Protein 3ZTV (pdb70)

Radius of gyration: 25.15 Å; Cα contacts (8 Å, |Δi|>4): 1427; chains: 1; bounding box: 58×77×57 Å

Structure (mmCIF, N/CA/C/O backbone):
data_3ZTV
#
_entry.id   3ZTV
#
_cell.length_a   54.640
_cell.length_b   126.607
_cell.length_c   200.486
_cell.angle_alpha   90.00
_cell.angle_beta   90.00
_cell.angle_gamma   90.00
#
_symmetry.space_group_name_H-M   'C 2 2 21'
#
loop_
_entity.id
_entity.type
_entity.pdbx_description
1 polymer 'NAD NUCLEOTIDASE'
2 non-polymer 'ZINC ION'
3 non-polymer ADENOSINE
4 non-polymer GLYCEROL
5 water water
#
loop_
_atom_site.group_PDB
_atom_site.id
_atom_site.type_symbol
_atom_site.label_atom_id
_atom_site.label_alt_id
_atom_site.label_comp_id
_atom_site.label_asym_id
_atom_site.label_entity_id
_atom_site.label_seq_id
_atom_site.pdbx_PDB_ins_code
_atom_site.Cartn_x
_atom_site.Cartn_y
_atom_site.Cartn_z
_atom_site.occupancy
_atom_site.B_iso_or_equiv
_atom_site.auth_seq_id
_atom_site.auth_comp_id
_atom_site.auth_asym_id
_atom_site.auth_atom_id
_atom_site.pdbx_PDB_model_num
ATOM 1 N N . HIS A 1 8 ? 11.379 -28.776 46.173 1.00 21.82 32 HIS A N 1
ATOM 2 C CA . HIS A 1 8 ? 11.083 -28.169 47.469 1.00 19.84 32 HIS A CA 1
ATOM 3 C C . HIS A 1 8 ? 9.745 -28.631 48.031 1.00 20.64 32 HIS A C 1
ATOM 4 O O . HIS A 1 8 ? 8.813 -28.926 47.281 1.00 21.34 32 HIS A O 1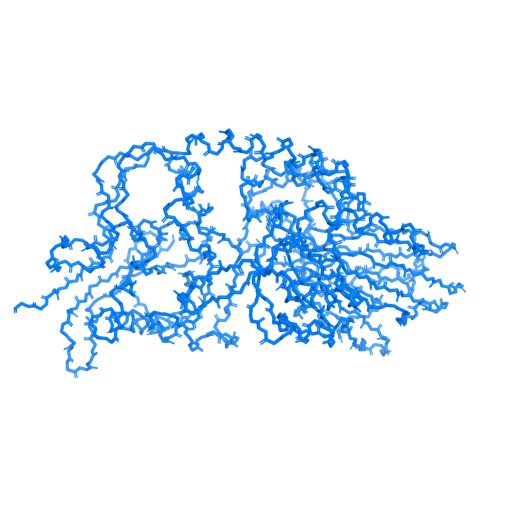
ATOM 11 N N . LYS A 1 9 ? 9.663 -28.671 49.358 1.00 18.81 33 LYS A N 1
ATOM 12 C CA . LYS A 1 9 ? 8.427 -28.972 50.068 1.00 18.50 33 LYS A CA 1
ATOM 13 C C . LYS A 1 9 ? 8.050 -27.774 50.935 1.00 16.74 33 LYS A C 1
ATOM 14 O O . LYS A 1 9 ? 8.910 -26.973 51.300 1.00 16.82 33 LYS A O 1
ATOM 20 N N . ALA A 1 10 ? 6.766 -27.649 51.251 1.00 14.56 34 ALA A N 1
ATOM 21 C CA . ALA A 1 10 ? 6.305 -26.633 52.193 1.00 14.87 34 ALA A CA 1
ATOM 22 C C . ALA A 1 10 ? 6.776 -26.993 53.601 1.00 13.07 34 ALA A C 1
ATOM 23 O O . ALA A 1 10 ? 6.814 -28.167 53.966 1.00 16.76 34 ALA A O 1
ATOM 25 N N . VAL A 1 11 ? 7.143 -25.988 54.391 1.00 12.78 35 VAL A N 1
ATOM 26 C CA . VAL A 1 11 ? 7.504 -26.227 55.792 1.00 11.31 35 VAL A CA 1
ATOM 27 C C . VAL A 1 11 ? 7.016 -25.108 56.692 1.00 12.59 35 VAL A C 1
ATOM 28 O O . VAL A 1 11 ? 6.789 -23.989 56.238 1.00 12.73 35 VAL A O 1
ATOM 32 N N . GLU A 1 12 ? 6.875 -25.407 57.979 1.00 10.92 36 GLU A N 1
ATOM 33 C CA . GLU A 1 12 ? 6.475 -24.378 58.935 1.00 11.98 36 GLU A CA 1
ATOM 34 C C . GLU A 1 12 ? 7.546 -24.143 60.000 1.00 10.26 36 GLU A C 1
ATOM 35 O O . GLU A 1 12 ? 8.314 -25.044 60.346 1.00 13.87 36 GLU A O 1
ATOM 41 N N . LEU A 1 13 ? 7.608 -22.903 60.472 1.00 8.62 37 LEU A N 1
ATOM 42 C CA . LEU A 1 13 ? 8.586 -22.458 61.459 1.00 8.86 37 LEU A CA 1
ATOM 43 C C . LEU A 1 13 ? 7.862 -21.737 62.584 1.00 8.17 37 LEU A C 1
ATOM 44 O O . LEU A 1 13 ? 6.897 -21.016 62.330 1.00 9.67 37 LEU A O 1
ATOM 49 N N . SER A 1 14 ? 8.353 -21.896 63.813 1.00 7.43 38 SER A N 1
ATOM 50 C CA . SER A 1 14 ? 7.790 -21.183 64.957 1.00 6.72 38 SER A CA 1
ATOM 51 C C . SER A 1 14 ? 8.847 -20.238 65.538 1.00 6.27 38 SER A C 1
ATOM 52 O O . SER A 1 14 ? 9.685 -20.647 66.339 1.00 7.25 38 SER A O 1
ATOM 55 N N . ILE A 1 15 ? 8.813 -18.980 65.113 1.00 5.19 39 ILE A N 1
ATOM 56 C CA . ILE A 1 15 ? 9.802 -17.999 65.554 1.00 6.12 39 ILE A CA 1
ATOM 57 C C . ILE A 1 15 ? 9.427 -17.444 66.933 1.00 6.04 39 ILE A C 1
ATOM 58 O O . ILE A 1 15 ? 8.307 -17.002 67.153 1.00 6.31 39 ILE A O 1
ATOM 63 N N . LEU A 1 16 ? 10.388 -17.487 67.846 1.00 5.08 40 LEU A N 1
ATOM 64 C CA . LEU A 1 16 ? 10.234 -16.982 69.215 1.00 6.31 40 LEU A CA 1
ATOM 65 C C . LEU A 1 16 ? 11.402 -16.044 69.454 1.00 6.59 40 LEU A C 1
ATOM 66 O O . LEU A 1 16 ? 12.560 -16.441 69.264 1.00 7.00 40 LEU A O 1
ATOM 71 N N . HIS A 1 17 ? 11.133 -14.795 69.827 1.00 5.12 41 HIS A N 1
ATOM 72 C CA . HIS A 1 17 ? 12.208 -13.814 69.821 1.00 4.79 41 HIS A CA 1
ATOM 73 C C . HIS A 1 17 ? 12.084 -12.740 70.901 1.00 4.21 41 HIS A C 1
ATOM 74 O O . HIS A 1 17 ? 10.984 -12.377 71.338 1.00 4.83 41 HIS A O 1
ATOM 81 N N . ILE A 1 18 ? 13.245 -12.266 71.351 1.00 4.45 42 ILE A N 1
ATOM 82 C CA . ILE A 1 18 ? 13.345 -11.063 72.185 1.00 4.35 42 ILE A CA 1
ATOM 83 C C . ILE A 1 18 ? 14.418 -10.130 71.613 1.00 3.46 42 ILE A C 1
ATOM 84 O O . ILE A 1 18 ? 15.196 -10.524 70.717 1.00 4.24 42 ILE A O 1
ATOM 89 N N . ASN A 1 19 ? 14.505 -8.911 72.145 1.00 4.64 43 ASN A N 1
ATOM 90 C CA . ASN A 1 19 ? 15.528 -7.964 71.703 1.00 4.33 43 ASN A CA 1
ATOM 91 C C . ASN A 1 19 ? 15.727 -6.910 72.775 1.00 4.04 43 ASN A C 1
ATOM 92 O O . ASN A 1 19 ? 14.816 -6.626 73.557 1.00 3.84 43 ASN A O 1
ATOM 97 N N . ASP A 1 20 ? 16.929 -6.339 72.827 1.00 3.52 44 ASP A N 1
ATOM 98 C CA . ASP A 1 20 ? 17.172 -5.136 73.624 1.00 4.73 44 ASP A CA 1
ATOM 99 C C . ASP A 1 20 ? 16.845 -5.335 75.106 1.00 4.00 44 ASP A C 1
ATOM 100 O O . ASP A 1 20 ? 16.231 -4.480 75.761 1.00 4.88 44 ASP A O 1
ATOM 105 N N . HIS A 1 21 ? 17.247 -6.471 75.649 1.00 4.77 45 HIS A N 1
ATOM 106 C CA . HIS A 1 21 ? 17.019 -6.661 77.081 1.00 4.24 45 HIS A CA 1
ATOM 107 C C . HIS A 1 21 ? 17.891 -5.760 77.971 1.00 4.77 45 HIS A C 1
ATOM 108 O O . HIS A 1 21 ? 17.503 -5.471 79.104 1.00 5.13 45 HIS A O 1
ATOM 115 N N . HIS A 1 22 ? 19.016 -5.287 77.443 1.00 4.38 46 HIS A N 1
ATOM 116 C CA . HIS A 1 22 ? 19.811 -4.244 78.117 1.00 4.61 46 HIS A CA 1
ATOM 117 C C . HIS A 1 22 ? 20.096 -4.564 79.593 1.00 5.38 46 HIS A C 1
ATOM 118 O O . HIS A 1 22 ? 19.957 -3.706 80.469 1.00 5.63 46 HIS A O 1
ATOM 125 N N . SER A 1 23 ? 20.447 -5.815 79.855 1.00 4.90 47 SER A N 1
ATOM 126 C CA . SER A 1 23 ? 20.836 -6.240 81.196 1.00 5.36 47 SER A CA 1
ATOM 127 C C . SER A 1 23 ? 19.720 -6.159 82.236 1.00 5.61 47 SER A C 1
ATOM 128 O O . SER A 1 23 ? 20.000 -6.148 83.446 1.00 5.81 47 SER A O 1
ATOM 131 N N . TYR A 1 24 ? 18.462 -6.128 81.780 1.00 5.23 48 TYR A N 1
ATOM 132 C CA . TYR A 1 24 ? 17.317 -6.154 82.696 1.00 4.63 48 TYR A CA 1
ATOM 133 C C . TYR A 1 24 ? 17.029 -7.592 83.112 1.00 5.96 48 TYR A C 1
ATOM 134 O O . TYR A 1 24 ? 16.134 -8.256 82.562 1.00 7.00 48 TYR A O 1
ATOM 143 N N . LEU A 1 25 ? 17.783 -8.081 84.087 1.00 6.27 49 LEU A N 1
ATOM 144 C CA . LEU A 1 25 ? 17.579 -9.447 84.553 1.00 6.29 49 LEU A CA 1
ATOM 145 C C . LEU A 1 25 ? 16.348 -9.576 85.445 1.00 6.77 49 LEU A C 1
ATOM 146 O O . LEU A 1 25 ? 15.706 -10.627 85.481 1.00 7.75 49 LEU A O 1
ATOM 151 N N . GLU A 1 26 ? 16.019 -8.507 86.163 1.00 6.33 50 GLU A N 1
ATOM 152 C CA . GLU A 1 26 ? 14.866 -8.505 87.057 1.00 6.97 50 GLU A CA 1
ATOM 153 C C . GLU A 1 26 ? 13.698 -7.823 86.363 1.00 6.73 50 GLU A C 1
ATOM 154 O O . GLU A 1 26 ? 13.894 -7.108 85.388 1.00 7.40 50 GLU A O 1
ATOM 160 N N . PRO A 1 27 ? 12.477 -8.033 86.878 1.00 7.23 51 PRO A N 1
ATOM 161 C CA . PRO A 1 27 ? 11.305 -7.305 86.381 1.00 6.69 51 PRO A CA 1
ATOM 162 C C . PRO A 1 27 ? 11.462 -5.801 86.605 1.00 7.23 51 PRO A C 1
ATOM 163 O O . PRO A 1 27 ? 12.330 -5.380 87.387 1.00 9.83 51 PRO A O 1
ATOM 167 N N . HIS A 1 28 ? 10.650 -4.998 85.927 1.00 8.17 52 HIS A N 1
ATOM 168 C CA . HIS A 1 28 ? 10.596 -3.568 86.204 1.00 8.31 52 HIS A CA 1
ATOM 169 C C . HIS A 1 28 ? 9.144 -3.085 86.180 1.00 9.00 52 HIS A C 1
ATOM 170 O O . HIS A 1 28 ? 8.253 -3.771 85.677 1.00 9.15 52 HIS A O 1
ATOM 177 N N . GLU A 1 29 ? 8.907 -1.901 86.725 1.00 9.52 53 GLU A N 1
ATOM 178 C CA . GLU A 1 29 ? 7.551 -1.391 86.835 1.00 11.37 53 GLU A CA 1
ATOM 179 C C . GLU A 1 29 ? 7.091 -0.692 85.556 1.00 11.94 53 GLU A C 1
ATOM 180 O O . GLU A 1 29 ? 7.887 -0.046 84.863 1.00 12.82 53 GLU A O 1
ATOM 186 N N . THR A 1 30 ? 5.808 -0.840 85.235 1.00 10.39 54 THR A N 1
ATOM 187 C CA . THR A 1 30 ? 5.192 -0.064 84.171 1.00 11.96 54 THR A CA 1
ATOM 188 C C . THR A 1 30 ? 3.749 0.259 84.573 1.00 11.40 54 THR A C 1
ATOM 189 O O . THR A 1 30 ? 3.258 -0.242 85.586 1.00 13.64 54 THR A O 1
ATOM 193 N N . ARG A 1 31 ? 3.076 1.092 83.790 1.00 11.24 55 ARG A N 1
ATOM 194 C CA . ARG A 1 31 ? 1.690 1.432 84.083 1.00 13.17 55 ARG A CA 1
ATOM 195 C C . ARG A 1 31 ? 0.768 1.043 82.938 1.00 12.91 55 ARG A C 1
ATOM 196 O O . ARG A 1 31 ? 1.086 1.273 81.766 1.00 14.53 55 ARG A O 1
ATOM 204 N N . ILE A 1 32 ? -0.361 0.434 83.289 1.00 11.33 56 ILE A N 1
ATOM 205 C CA . ILE A 1 32 ? -1.363 0.025 82.316 1.00 12.19 56 ILE A CA 1
ATOM 206 C C . ILE A 1 32 ? -2.728 0.561 82.725 1.00 12.62 56 ILE A C 1
ATOM 207 O O . ILE A 1 32 ? -2.933 0.972 83.871 1.00 14.90 56 ILE A O 1
ATOM 212 N N . ASN A 1 33 ? -3.659 0.572 81.779 1.00 12.13 57 ASN A N 1
ATOM 213 C CA . ASN A 1 33 ? -5.046 0.860 82.099 1.00 14.07 57 ASN A CA 1
ATOM 214 C C . ASN A 1 33 ? -5.826 -0.441 82.199 1.00 14.47 57 ASN A C 1
ATOM 215 O O . ASN A 1 33 ? -6.124 -1.080 81.184 1.00 16.35 57 ASN A O 1
ATOM 220 N N . LEU A 1 34 ? -6.149 -0.822 83.430 1.00 14.35 58 LEU A N 1
ATOM 221 C CA . LEU A 1 34 ? -6.776 -2.102 83.716 1.00 14.36 58 LEU A CA 1
ATOM 222 C C . LEU A 1 34 ? -8.133 -1.862 84.362 1.00 15.81 58 LEU A C 1
ATOM 223 O O . LEU A 1 34 ? -8.234 -1.176 85.384 1.00 15.86 58 LEU A O 1
ATOM 228 N N . ASN A 1 35 ? -9.176 -2.421 83.761 1.00 16.76 59 ASN A N 1
ATOM 229 C CA . ASN A 1 35 ? -10.534 -2.169 84.227 1.00 16.59 59 ASN A CA 1
ATOM 230 C C . ASN A 1 35 ? -10.794 -0.674 84.432 1.00 18.08 59 ASN A C 1
ATOM 231 O O . ASN A 1 35 ? -11.472 -0.282 85.379 1.00 19.57 59 ASN A O 1
ATOM 236 N N . GLY A 1 36 ? -10.238 0.155 83.554 1.00 17.45 60 GLY A N 1
ATOM 237 C CA . GLY A 1 36 ? -10.524 1.581 83.547 1.00 19.14 60 GLY A CA 1
ATOM 238 C C . GLY A 1 36 ? -9.616 2.479 84.371 1.00 19.68 60 GLY A C 1
ATOM 239 O O . GLY A 1 36 ? -9.690 3.706 84.259 1.00 20.45 60 GLY A O 1
ATOM 240 N N . GLN A 1 37 ? -8.754 1.885 85.190 1.00 17.87 61 GLN A N 1
ATOM 241 C CA . GLN A 1 37 ? -7.906 2.661 86.091 1.00 17.70 61 GLN A CA 1
ATOM 242 C C . GLN A 1 37 ? -6.421 2.478 85.802 1.00 16.28 61 GLN A C 1
ATOM 243 O O . GLN A 1 37 ? -5.975 1.374 85.484 1.00 14.79 61 GLN A O 1
ATOM 249 N N . GLN A 1 38 ? -5.656 3.558 85.924 1.00 14.59 62 GLN A N 1
ATOM 250 C CA . GLN A 1 38 ? -4.206 3.452 85.805 1.00 15.24 62 GLN A CA 1
ATOM 251 C C . GLN A 1 38 ? -3.656 2.616 86.950 1.00 14.43 62 GLN A C 1
ATOM 252 O O . GLN A 1 38 ? -3.957 2.861 88.123 1.00 14.07 62 GLN A O 1
ATOM 258 N N . THR A 1 39 ? -2.847 1.626 86.595 1.00 13.52 63 THR A N 1
ATOM 259 C CA . THR A 1 39 ? -2.416 0.592 87.515 1.00 11.82 63 THR A CA 1
ATOM 260 C C . THR A 1 39 ? -0.926 0.344 87.339 1.00 12.54 63 THR A C 1
ATOM 261 O O . THR A 1 39 ? -0.450 0.135 86.213 1.00 11.59 63 THR A O 1
ATOM 265 N N . LYS A 1 40 ? -0.185 0.384 88.441 1.00 10.59 64 LYS A N 1
ATOM 266 C CA . LYS A 1 40 ? 1.227 0.027 88.424 1.00 9.78 64 LYS A CA 1
ATOM 267 C C . LYS A 1 40 ? 1.341 -1.479 88.540 1.00 10.63 64 LYS A C 1
ATOM 268 O O . LYS A 1 40 ? 0.716 -2.092 89.410 1.00 10.48 64 LYS A O 1
ATOM 274 N N . VAL A 1 41 ? 2.141 -2.067 87.652 1.00 9.89 65 VAL A N 1
ATOM 275 C CA . VAL A 1 41 ? 2.379 -3.506 87.622 1.00 10.22 65 VAL A CA 1
ATOM 276 C C . VAL A 1 41 ? 3.859 -3.758 87.351 1.00 8.52 65 VAL A C 1
ATOM 277 O O . VAL A 1 41 ? 4.574 -2.849 86.921 1.00 9.32 65 VAL A O 1
ATOM 281 N N . ASP A 1 42 ? 4.317 -4.977 87.627 1.00 7.86 66 ASP A N 1
ATOM 282 C CA . ASP A 1 42 ? 5.666 -5.391 87.262 1.00 9.14 66 ASP A CA 1
ATOM 283 C C . ASP A 1 42 ? 5.628 -6.244 86.001 1.00 7.61 66 ASP A C 1
ATOM 284 O O . ASP A 1 42 ? 4.750 -7.107 85.857 1.00 8.97 66 ASP A O 1
ATOM 289 N N . ILE A 1 43 ? 6.575 -5.995 85.095 1.00 6.57 67 ILE A N 1
ATOM 290 C CA . ILE A 1 43 ? 6.711 -6.772 83.863 1.00 8.01 67 ILE A CA 1
ATOM 291 C C . ILE A 1 43 ? 8.142 -7.237 83.658 1.00 8.34 67 ILE A C 1
ATOM 292 O O . ILE A 1 43 ? 9.090 -6.663 84.195 1.00 6.82 67 ILE A O 1
ATOM 297 N N . GLY A 1 44 ? 8.289 -8.312 82.896 1.00 6.76 68 GLY A N 1
ATOM 298 C CA . GLY A 1 44 ? 9.590 -8.708 82.409 1.00 6.96 68 GLY A CA 1
ATOM 299 C C . GLY A 1 44 ? 10.461 -9.485 83.372 1.00 6.55 68 GLY A C 1
ATOM 300 O O . GLY A 1 44 ? 9.973 -10.167 84.279 1.00 8.04 68 GLY A O 1
ATOM 301 N N . GLY A 1 45 ? 11.769 -9.370 83.165 1.00 6.52 69 GLY A N 1
ATOM 302 C CA . GLY A 1 45 ? 12.744 -10.159 83.893 1.00 7.38 69 GLY A CA 1
ATOM 303 C C . GLY A 1 45 ? 13.099 -11.419 83.125 1.00 5.90 69 GLY A C 1
ATOM 304 O O . GLY A 1 45 ? 12.260 -11.983 82.414 1.00 6.59 69 GLY A O 1
ATOM 305 N N . PHE A 1 46 ? 14.345 -11.858 83.251 1.00 6.42 70 PHE A N 1
ATOM 306 C CA . PHE A 1 46 ? 14.802 -12.993 82.462 1.00 6.50 70 PHE A CA 1
ATOM 307 C C . PHE A 1 46 ? 14.273 -14.344 82.933 1.00 6.64 70 PHE A C 1
ATOM 308 O O . PHE A 1 46 ? 14.258 -15.292 82.154 1.00 7.44 70 PHE A O 1
ATOM 316 N N . SER A 1 47 ? 13.837 -14.455 84.187 1.00 7.53 71 SER A N 1
ATOM 317 C CA . SER A 1 47 ? 13.230 -15.710 84.615 1.00 6.65 71 SER A CA 1
ATOM 318 C C . SER A 1 47 ? 11.942 -15.958 83.830 1.00 6.16 71 SER A C 1
ATOM 319 O O . SER A 1 47 ? 11.707 -17.072 83.345 1.00 7.72 71 SER A O 1
ATOM 322 N N . ALA A 1 48 ? 11.109 -14.927 83.699 1.00 5.99 72 ALA A N 1
ATOM 323 C CA . ALA A 1 48 ? 9.897 -15.024 82.887 1.00 6.08 72 ALA A CA 1
ATOM 324 C C . ALA A 1 48 ? 10.228 -15.282 81.416 1.00 5.33 72 ALA A C 1
ATOM 325 O O . ALA A 1 48 ? 9.559 -16.086 80.767 1.00 6.70 72 ALA A O 1
ATOM 327 N N . VAL A 1 49 ? 11.243 -14.604 80.879 1.00 5.08 73 VAL A N 1
ATOM 328 C CA . VAL A 1 49 ? 11.637 -14.814 79.480 1.00 5.68 73 VAL A CA 1
ATOM 329 C C . VAL A 1 49 ? 11.962 -16.284 79.233 1.00 5.63 73 VAL A C 1
ATOM 330 O O . VAL A 1 49 ? 11.406 -16.918 78.320 1.00 5.94 73 VAL A O 1
ATOM 334 N N . ASN A 1 50 ? 12.860 -16.834 80.041 1.00 5.11 74 ASN A N 1
ATOM 335 C CA . ASN A 1 50 ? 13.281 -18.208 79.821 1.00 6.46 74 ASN A CA 1
ATOM 336 C C . ASN A 1 50 ? 12.163 -19.222 80.051 1.00 6.93 74 ASN A C 1
ATOM 337 O O . ASN A 1 50 ? 12.035 -20.191 79.297 1.00 6.57 74 ASN A O 1
ATOM 342 N N . ALA A 1 51 ? 11.350 -18.992 81.073 1.00 6.04 75 ALA A N 1
ATOM 343 C CA . ALA A 1 51 ? 10.205 -19.865 81.324 1.00 7.93 75 ALA A CA 1
ATOM 344 C C . ALA A 1 51 ? 9.249 -19.866 80.133 1.00 6.91 75 ALA A C 1
ATOM 345 O O . ALA A 1 51 ? 8.789 -20.921 79.692 1.00 7.68 75 ALA A O 1
ATOM 347 N N . LYS A 1 52 ? 8.930 -18.687 79.619 1.00 6.08 76 LYS A N 1
ATOM 348 C CA . LYS A 1 52 ? 8.008 -18.597 78.492 1.00 6.92 76 LYS A CA 1
ATOM 349 C C . LYS A 1 52 ? 8.589 -19.206 77.211 1.00 6.80 76 LYS A C 1
ATOM 350 O O . LYS A 1 52 ? 7.893 -19.935 76.490 1.00 6.73 76 LYS A O 1
ATOM 356 N N . LEU A 1 53 ? 9.854 -18.919 76.915 1.00 6.56 77 LEU A N 1
ATOM 357 C CA . LEU A 1 53 ? 10.515 -19.540 75.768 1.00 6.28 77 LEU A CA 1
ATOM 358 C C . LEU A 1 53 ? 10.515 -21.066 75.904 1.00 7.58 77 LEU A C 1
ATOM 359 O O . LEU A 1 53 ? 10.234 -21.779 74.936 1.00 7.71 77 LEU A O 1
ATOM 364 N N . ASN A 1 54 ? 10.811 -21.568 77.101 1.00 6.74 78 ASN A N 1
ATOM 365 C CA . ASN A 1 54 ? 10.860 -23.005 77.314 1.00 8.82 78 ASN A CA 1
ATOM 366 C C . ASN A 1 54 ? 9.506 -23.652 77.079 1.00 9.05 78 ASN A C 1
ATOM 367 O O . ASN A 1 54 ? 9.415 -24.704 76.448 1.00 10.12 78 ASN A O 1
ATOM 372 N N . LYS A 1 55 ? 8.450 -23.030 77.581 1.00 7.64 79 LYS A N 1
ATOM 373 C CA . LYS A 1 55 ? 7.121 -23.595 77.410 1.00 9.73 79 LYS A CA 1
ATOM 374 C C . LYS A 1 55 ? 6.642 -23.513 75.964 1.00 9.77 79 LYS A C 1
ATOM 375 O O . LYS A 1 55 ? 6.046 -24.461 75.448 1.00 12.28 79 LYS A O 1
ATOM 381 N N . LEU A 1 56 ? 6.895 -22.392 75.298 1.00 7.27 80 LEU A N 1
ATOM 382 C CA . LEU A 1 56 ? 6.423 -22.240 73.920 1.00 7.64 80 LEU A CA 1
ATOM 383 C C . LEU A 1 56 ? 7.180 -23.134 72.946 1.00 9.87 80 LEU A C 1
ATOM 384 O O . LEU A 1 56 ? 6.579 -23.732 72.049 1.00 8.76 80 LEU A O 1
ATOM 389 N N . ARG A 1 57 ? 8.490 -23.253 73.121 1.00 8.66 81 ARG A N 1
ATOM 390 C CA . ARG A 1 57 ? 9.280 -24.046 72.181 1.00 8.58 81 ARG A CA 1
ATOM 391 C C . ARG A 1 57 ? 8.910 -25.533 72.243 1.00 11.91 81 ARG A C 1
ATOM 392 O O . ARG A 1 57 ? 9.012 -26.234 71.240 1.00 13.94 81 ARG A O 1
ATOM 400 N N . LYS A 1 58 ? 8.451 -26.012 73.399 1.00 10.47 82 LYS A N 1
ATOM 401 C CA . LYS A 1 58 ? 8.029 -27.411 73.504 1.00 11.69 82 LYS A CA 1
ATOM 402 C C . LYS A 1 58 ? 6.622 -27.629 72.950 1.00 10.36 82 LYS A C 1
ATOM 403 O O . LYS A 1 58 ? 6.267 -28.746 72.574 1.00 12.34 82 LYS A O 1
ATOM 409 N N . LYS A 1 59 ? 5.839 -26.555 72.891 1.00 11.01 83 LYS A N 1
ATOM 410 C CA . LYS A 1 59 ? 4.458 -26.588 72.423 1.00 12.85 83 LYS A CA 1
ATOM 411 C C . LYS A 1 59 ? 4.343 -26.534 70.896 1.00 12.93 83 LYS A C 1
ATOM 412 O O . LYS A 1 59 ? 3.410 -27.086 70.312 1.00 12.35 83 LYS A O 1
ATOM 418 N N . TYR A 1 60 ? 5.297 -25.860 70.258 1.00 11.48 84 TYR A N 1
ATOM 419 C CA . TYR A 1 60 ? 5.239 -25.566 68.829 1.00 11.68 84 TYR A CA 1
ATOM 420 C C . TYR A 1 60 ? 6.241 -26.392 68.039 1.00 12.18 84 TYR A C 1
ATOM 421 O O . TYR A 1 60 ? 7.338 -26.673 68.518 1.00 12.90 84 TYR A O 1
ATOM 430 N N . LYS A 1 61 ? 5.872 -26.741 66.812 1.00 13.35 85 LYS A N 1
ATOM 431 C CA . LYS A 1 61 ? 6.776 -27.455 65.919 1.00 12.66 85 LYS A CA 1
ATOM 432 C C . LYS A 1 61 ? 7.824 -26.523 65.305 1.00 12.48 85 LYS A C 1
ATOM 433 O O . LYS A 1 61 ? 7.540 -25.370 64.957 1.00 12.07 85 LYS A O 1
ATOM 439 N N . ASN A 1 62 ? 9.040 -27.035 65.171 1.00 10.11 86 ASN A N 1
ATOM 440 C CA . ASN A 1 62 ? 10.123 -26.292 64.530 1.00 10.28 86 ASN A CA 1
ATOM 441 C C . ASN A 1 62 ? 10.390 -24.906 65.119 1.00 9.17 86 ASN A C 1
ATOM 442 O O . ASN A 1 62 ? 10.401 -23.911 64.397 1.00 8.52 86 ASN A O 1
ATOM 447 N N . PRO A 1 63 ? 10.644 -24.835 66.437 1.00 8.32 87 PRO A N 1
ATOM 448 C CA . PRO A 1 63 ? 10.917 -23.524 67.033 1.00 6.79 87 PRO A CA 1
ATOM 449 C C . PRO A 1 63 ? 12.288 -22.978 66.628 1.00 8.13 87 PRO A C 1
ATOM 450 O O . PRO A 1 63 ? 13.259 -23.724 66.484 1.00 9.49 87 PRO A O 1
ATOM 454 N N . LEU A 1 64 ? 12.339 -21.661 66.448 1.00 6.72 88 LEU A N 1
ATOM 455 C CA . LEU A 1 64 ? 13.580 -20.940 66.164 1.00 6.14 88 LEU A CA 1
ATOM 456 C C . LEU A 1 64 ? 13.649 -19.791 67.164 1.00 6.82 88 LEU A C 1
ATOM 457 O O . LEU A 1 64 ? 12.824 -18.871 67.109 1.00 5.98 88 LEU A O 1
ATOM 462 N N . VAL A 1 65 ? 14.621 -19.846 68.073 1.00 5.30 89 VAL A N 1
ATOM 463 C CA . VAL A 1 65 ? 14.647 -18.966 69.233 1.00 5.41 89 VAL A CA 1
ATOM 464 C C . VAL A 1 65 ? 15.754 -17.934 69.065 1.00 5.73 89 VAL A C 1
ATOM 465 O O . VAL A 1 65 ? 16.925 -18.293 68.960 1.00 6.09 89 VAL A O 1
ATOM 469 N N . LEU A 1 66 ? 15.375 -16.654 69.024 1.00 5.35 90 LEU A N 1
ATOM 470 C CA . LEU A 1 66 ? 16.279 -15.591 68.563 1.00 5.59 90 LEU A CA 1
ATOM 471 C C . LEU A 1 66 ? 16.384 -14.408 69.517 1.00 5.02 90 LEU A C 1
ATOM 472 O O . LEU A 1 66 ? 15.408 -14.032 70.186 1.00 5.29 90 LEU A O 1
ATOM 477 N N . HIS A 1 67 ? 17.573 -13.806 69.541 1.00 4.52 91 HIS A N 1
ATOM 478 C CA . HIS A 1 67 ? 17.821 -12.574 70.292 1.00 4.29 91 HIS A CA 1
ATOM 479 C C . HIS A 1 67 ? 18.379 -11.519 69.327 1.00 3.76 91 HIS A C 1
ATOM 480 O O . HIS A 1 67 ? 19.446 -11.715 68.734 1.00 4.10 91 HIS A O 1
ATOM 487 N N . ALA A 1 68 ? 17.643 -10.430 69.115 1.00 4.11 92 ALA A N 1
ATOM 488 C CA . ALA A 1 68 ? 18.026 -9.445 68.102 1.00 4.76 92 ALA A CA 1
ATOM 489 C C . ALA A 1 68 ? 18.974 -8.316 68.556 1.00 4.79 92 ALA A C 1
ATOM 490 O O . ALA A 1 68 ? 19.008 -7.253 67.917 1.00 5.52 92 ALA A O 1
ATOM 492 N N . GLY A 1 69 ? 19.741 -8.541 69.626 1.00 4.82 93 GLY A N 1
ATOM 493 C CA . GLY A 1 69 ? 20.823 -7.632 69.995 1.00 4.92 93 GLY A CA 1
ATOM 494 C C . GLY A 1 69 ? 20.572 -6.684 71.157 1.00 4.98 93 GLY A C 1
ATOM 495 O O . GLY A 1 69 ? 19.456 -6.596 71.693 1.00 5.16 93 GLY A O 1
ATOM 496 N N . ASP A 1 70 ? 21.636 -5.996 71.577 1.00 5.76 94 ASP A N 1
ATOM 497 C CA . ASP A 1 70 ? 21.657 -5.203 72.817 1.00 5.63 94 ASP A CA 1
ATOM 498 C C . ASP A 1 70 ? 21.245 -6.057 74.026 1.00 4.44 94 ASP A C 1
ATOM 499 O O . ASP A 1 70 ? 20.301 -5.741 74.781 1.00 4.94 94 ASP A O 1
ATOM 504 N N . ALA A 1 71 ? 21.978 -7.146 74.195 1.00 5.86 95 ALA A N 1
ATOM 505 C CA . ALA A 1 71 ? 21.921 -7.934 75.405 1.00 6.09 95 ALA A CA 1
ATOM 506 C C . ALA A 1 71 ? 22.456 -7.126 76.579 1.00 5.80 95 ALA A C 1
ATOM 507 O O . ALA A 1 71 ? 21.933 -7.236 77.686 1.00 6.77 95 ALA A O 1
ATOM 509 N N . ILE A 1 72 ? 23.492 -6.319 76.339 1.00 6.39 96 ILE A N 1
ATOM 510 C CA . ILE A 1 72 ? 24.220 -5.674 77.439 1.00 7.19 96 ILE A CA 1
ATOM 511 C C . ILE A 1 72 ? 24.051 -4.164 77.540 1.00 7.25 96 ILE A C 1
ATOM 512 O O . ILE A 1 72 ? 23.767 -3.491 76.542 1.00 6.96 96 ILE A O 1
ATOM 517 N N . THR A 1 73 ? 24.236 -3.674 78.771 1.00 6.59 97 THR A N 1
ATOM 518 C CA . THR A 1 73 ? 24.230 -2.265 79.193 1.00 7.47 97 THR A CA 1
ATOM 519 C C . THR A 1 73 ? 22.828 -1.789 79.504 1.00 7.65 97 THR A C 1
ATOM 520 O O . THR A 1 73 ? 21.893 -2.017 78.730 1.00 7.72 97 THR A O 1
ATOM 524 N N . GLY A 1 74 ? 22.679 -1.148 80.659 1.00 7.86 98 GLY A N 1
ATOM 525 C CA . GLY A 1 74 ? 21.418 -0.560 81.063 1.00 7.95 98 GLY A CA 1
ATOM 526 C C . GLY A 1 74 ? 21.132 -0.682 82.550 1.00 6.10 98 GLY A C 1
ATOM 527 O O . GLY A 1 74 ? 20.272 0.034 83.057 1.00 7.75 98 GLY A O 1
ATOM 528 N N . THR A 1 75 ? 21.825 -1.597 83.230 1.00 7.35 99 THR A N 1
ATOM 529 C CA . THR A 1 75 ? 21.672 -1.780 84.679 1.00 7.13 99 THR A CA 1
ATOM 530 C C . THR A 1 75 ? 23.008 -2.211 85.277 1.00 7.08 99 THR A C 1
ATOM 531 O O . THR A 1 75 ? 23.959 -2.520 84.553 1.00 7.84 99 THR A O 1
ATOM 535 N N . LEU A 1 76 ? 23.074 -2.263 86.610 1.00 7.04 100 LEU A N 1
ATOM 536 C CA . LEU A 1 76 ? 24.285 -2.726 87.290 1.00 6.18 100 LEU A CA 1
ATOM 537 C C . LEU A 1 76 ? 24.598 -4.197 87.014 1.00 7.33 100 LEU A C 1
ATOM 538 O O . LEU A 1 76 ? 25.706 -4.659 87.282 1.00 7.58 100 LEU A O 1
ATOM 543 N N . TYR A 1 77 ? 23.632 -4.944 86.479 1.00 6.62 101 TYR A N 1
ATOM 544 C CA . TYR A 1 77 ? 23.916 -6.329 86.100 1.00 7.23 101 TYR A CA 1
ATOM 545 C C . TYR A 1 77 ? 24.948 -6.410 84.976 1.00 7.15 101 TYR A C 1
ATOM 546 O O . TYR A 1 77 ? 25.646 -7.416 84.847 1.00 8.49 101 TYR A O 1
ATOM 555 N N . PHE A 1 78 ? 25.051 -5.359 84.163 1.00 6.53 102 PHE A N 1
ATOM 556 C CA . PHE A 1 78 ? 26.159 -5.289 83.225 1.00 6.39 102 PHE A CA 1
ATOM 557 C C . PHE A 1 78 ? 27.419 -4.774 83.910 1.00 7.11 102 PHE A C 1
ATOM 558 O O . PHE A 1 78 ? 28.459 -5.428 83.888 1.00 8.89 102 PHE A O 1
ATOM 566 N N . THR A 1 79 ? 27.311 -3.585 84.493 1.00 7.66 103 THR A N 1
ATOM 567 C CA . THR A 1 79 ? 28.447 -2.859 85.046 1.00 8.84 103 THR A CA 1
ATOM 568 C C . THR A 1 79 ? 29.298 -3.684 86.007 1.00 9.12 103 THR A C 1
ATOM 569 O O . THR A 1 79 ? 30.518 -3.649 85.943 1.00 10.23 103 THR A O 1
ATOM 573 N N . LEU A 1 80 ? 28.652 -4.437 86.883 1.00 7.23 104 LEU A N 1
ATOM 574 C CA . LEU A 1 80 ? 29.383 -5.124 87.946 1.00 7.81 104 LEU A CA 1
ATOM 575 C C . LEU A 1 80 ? 29.869 -6.505 87.545 1.00 8.41 104 LEU A C 1
ATOM 576 O O . LEU A 1 80 ? 30.658 -7.122 88.270 1.00 10.34 104 LEU A O 1
ATOM 581 N N . PHE A 1 81 ? 29.418 -6.984 86.381 1.00 8.30 105 PHE A N 1
ATOM 582 C CA . PHE A 1 81 ? 29.749 -8.332 85.928 1.00 8.78 105 PHE A CA 1
ATOM 583 C C . PHE A 1 81 ? 30.401 -8.404 84.548 1.00 7.93 105 PHE A C 1
ATOM 584 O O . PHE A 1 81 ? 30.805 -9.483 84.124 1.00 9.90 105 PHE A O 1
ATOM 592 N N . GLY A 1 82 ? 30.488 -7.274 83.847 1.00 9.89 106 GLY A N 1
ATOM 593 C CA . GLY A 1 82 ? 31.128 -7.231 82.540 1.00 10.11 106 GLY A CA 1
ATOM 594 C C . GLY A 1 82 ? 30.494 -8.144 81.506 1.00 10.96 106 GLY A C 1
ATOM 595 O O . GLY A 1 82 ? 31.176 -8.600 80.586 1.00 13.10 106 GLY A O 1
ATOM 596 N N . GLY A 1 83 ? 29.200 -8.424 81.647 1.00 9.05 107 GLY A N 1
ATOM 597 C CA . GLY A 1 83 ? 28.494 -9.245 80.676 1.00 10.58 107 GLY A CA 1
ATOM 598 C C . GLY A 1 83 ? 28.275 -10.692 81.079 1.00 8.80 107 GLY A C 1
ATOM 599 O O . GLY A 1 83 ? 27.490 -11.397 80.438 1.00 9.54 107 GLY A O 1
ATOM 600 N N . SER A 1 84 ? 28.947 -11.139 82.140 1.00 9.26 108 SER A N 1
ATOM 601 C CA . SER A 1 84 ? 28.853 -12.543 82.542 1.00 8.64 108 SER A CA 1
ATOM 602 C C . SER A 1 84 ? 27.457 -12.934 83.036 1.00 8.97 108 SER A C 1
ATOM 603 O O . SER A 1 84 ? 27.031 -14.070 82.847 1.00 9.81 108 SER A O 1
ATOM 606 N N . ALA A 1 85 ? 26.753 -12.009 83.685 1.00 7.36 109 ALA A N 1
ATOM 607 C CA . ALA A 1 85 ? 25.396 -12.289 84.145 1.00 7.88 109 ALA A CA 1
ATOM 608 C C . ALA A 1 85 ? 24.445 -12.432 82.957 1.00 7.21 109 ALA A C 1
ATOM 609 O O . ALA A 1 85 ? 23.607 -13.338 82.921 1.00 7.18 109 ALA A O 1
ATOM 611 N N . ASP A 1 86 ? 24.605 -11.551 81.973 1.00 7.33 110 ASP A N 1
ATOM 612 C CA . ASP A 1 86 ? 23.801 -11.614 80.758 1.00 6.37 110 ASP A CA 1
ATOM 613 C C . ASP A 1 86 ? 24.088 -12.897 79.998 1.00 6.84 110 ASP A C 1
ATOM 614 O O . ASP A 1 86 ? 23.165 -13.573 79.544 1.00 6.53 110 ASP A O 1
ATOM 619 N N . ALA A 1 87 ? 25.363 -13.255 79.861 1.00 7.26 111 ALA A N 1
ATOM 620 C CA . ALA A 1 87 ? 25.713 -14.502 79.190 1.00 8.34 111 ALA A CA 1
ATOM 621 C C . ALA A 1 87 ? 25.083 -15.704 79.886 1.00 8.14 111 ALA A C 1
ATOM 622 O O . ALA A 1 87 ? 24.589 -16.623 79.224 1.00 8.71 111 ALA A O 1
ATOM 624 N N . ALA A 1 88 ? 25.090 -15.693 81.218 1.00 7.99 112 ALA A N 1
ATOM 625 C CA . ALA A 1 88 ? 24.564 -16.810 81.988 1.00 7.95 112 ALA A CA 1
ATOM 626 C C . ALA A 1 88 ? 23.068 -17.027 81.742 1.00 7.19 112 ALA A C 1
ATOM 627 O O . ALA A 1 88 ? 22.612 -18.157 81.520 1.00 7.29 112 ALA A O 1
ATOM 629 N N . VAL A 1 89 ? 22.296 -15.951 81.797 1.00 6.31 113 VAL A N 1
ATOM 630 C CA . VAL A 1 89 ? 20.850 -16.096 81.604 1.00 7.28 113 VAL A CA 1
ATOM 631 C C . VAL A 1 89 ? 20.492 -16.384 80.141 1.00 6.92 113 VAL A C 1
ATOM 632 O O . VAL A 1 89 ? 19.546 -17.132 79.860 1.00 7.22 113 VAL A O 1
ATOM 636 N N . MET A 1 90 ? 21.262 -15.827 79.212 1.00 6.60 114 MET A N 1
ATOM 637 C CA . MET A 1 90 ? 21.078 -16.142 77.792 1.00 6.43 114 MET A CA 1
ATOM 638 C C . MET A 1 90 ? 21.368 -17.611 77.514 1.00 6.87 114 MET A C 1
ATOM 639 O O . MET A 1 90 ? 20.602 -18.285 76.818 1.00 8.16 114 MET A O 1
ATOM 644 N N . ASN A 1 91 ? 22.466 -18.122 78.074 1.00 7.13 115 ASN A N 1
ATOM 645 C CA . ASN A 1 91 ? 22.797 -19.532 77.925 1.00 7.79 115 ASN A CA 1
ATOM 646 C C . ASN A 1 91 ? 21.657 -20.406 78.441 1.00 8.14 115 ASN A C 1
ATOM 647 O O . ASN A 1 91 ? 21.309 -21.415 77.822 1.00 9.65 115 ASN A O 1
ATOM 652 N N . ALA A 1 92 ? 21.070 -20.007 79.568 1.00 8.50 116 ALA A N 1
ATOM 653 C CA . ALA A 1 92 ? 19.985 -20.768 80.188 1.00 8.42 116 ALA A CA 1
ATOM 654 C C . ALA A 1 92 ? 18.711 -20.780 79.346 1.00 9.54 116 ALA A C 1
ATOM 655 O O . ALA A 1 92 ? 17.854 -21.652 79.519 1.00 12.05 116 ALA A O 1
ATOM 657 N N . GLY A 1 93 ? 18.579 -19.809 78.443 1.00 8.14 117 GLY A N 1
ATOM 658 C CA . GLY A 1 93 ? 17.456 -19.762 77.528 1.00 7.77 117 GLY A CA 1
ATOM 659 C C . GLY A 1 93 ? 17.646 -20.567 76.254 1.00 8.54 117 GLY A C 1
ATOM 660 O O . GLY A 1 93 ? 16.703 -20.724 75.477 1.00 8.76 117 GLY A O 1
ATOM 661 N N . ASN A 1 94 ? 18.862 -21.062 76.022 1.00 8.36 118 ASN A N 1
ATOM 662 C CA . ASN A 1 94 ? 19.137 -21.887 74.845 1.00 9.99 118 ASN A CA 1
ATOM 663 C C . ASN A 1 94 ? 18.634 -21.271 73.538 1.00 8.20 118 ASN A C 1
ATOM 664 O O . ASN A 1 94 ? 18.007 -21.938 72.709 1.00 9.28 118 ASN A O 1
ATOM 669 N N . PHE A 1 95 ? 18.915 -19.985 73.361 1.00 7.27 119 PHE A N 1
ATOM 670 C CA . PHE A 1 95 ? 18.682 -19.326 72.079 1.00 7.49 119 PHE A CA 1
ATOM 671 C C . PHE A 1 95 ? 19.442 -20.034 70.956 1.00 6.86 119 PHE A C 1
ATOM 672 O O . PHE A 1 95 ? 20.554 -20.525 71.168 1.00 7.54 119 PHE A O 1
ATOM 680 N N . HIS A 1 96 ? 18.865 -20.069 69.763 1.00 5.82 120 HIS A N 1
ATOM 681 C CA . HIS A 1 96 ? 19.591 -20.583 68.604 1.00 6.47 120 HIS A CA 1
ATOM 682 C C . HIS A 1 96 ? 20.599 -19.580 68.040 1.00 6.76 120 HIS A C 1
ATOM 683 O O . HIS A 1 96 ? 21.680 -19.966 67.585 1.00 6.89 120 HIS A O 1
ATOM 690 N N . TYR A 1 97 ? 20.226 -18.298 68.032 1.00 5.56 121 TYR A N 1
ATOM 691 C CA . TYR A 1 97 ? 21.084 -17.244 67.476 1.00 5.59 121 TYR A CA 1
ATOM 692 C C . TYR A 1 97 ? 20.913 -15.919 68.188 1.00 6.08 121 TYR A C 1
ATOM 693 O O . TYR A 1 97 ? 19.815 -15.589 68.644 1.00 5.07 121 TYR A O 1
ATOM 702 N N . PHE A 1 98 ? 22.013 -15.172 68.257 1.00 5.52 122 PHE A N 1
ATOM 703 C CA . PHE A 1 98 ? 22.082 -13.820 68.804 1.00 5.20 122 PHE A CA 1
ATOM 704 C C . PHE A 1 98 ? 22.768 -12.973 67.741 1.00 5.31 122 PHE A C 1
ATOM 705 O O . PHE A 1 98 ? 23.755 -13.421 67.139 1.00 6.38 122 PHE A O 1
ATOM 713 N N . THR A 1 99 ? 22.266 -11.768 67.487 1.00 4.19 123 THR A N 1
ATOM 714 C CA . THR A 1 99 ? 22.981 -10.839 66.608 1.00 4.84 123 THR A CA 1
ATOM 715 C C . THR A 1 99 ? 23.523 -9.660 67.428 1.00 5.06 123 THR A C 1
ATOM 716 O O . THR A 1 99 ? 22.951 -9.280 68.448 1.00 5.30 123 THR A O 1
ATOM 720 N N . LEU A 1 100 ? 24.640 -9.105 66.978 1.00 4.92 124 LEU A N 1
ATOM 721 C CA . LEU A 1 100 ? 25.212 -7.938 67.646 1.00 5.28 124 LEU A CA 1
ATOM 722 C C . LEU A 1 100 ? 24.356 -6.689 67.486 1.00 5.83 124 LEU A C 1
ATOM 723 O O . LEU A 1 100 ? 23.881 -6.392 66.386 1.00 5.63 124 LEU A O 1
ATOM 728 N N . GLY A 1 101 ? 24.161 -5.975 68.591 1.00 5.44 125 GLY A N 1
ATOM 729 C CA . GLY A 1 101 ? 23.577 -4.652 68.550 1.00 5.70 125 GLY A CA 1
ATOM 730 C C . GLY A 1 101 ? 24.632 -3.563 68.599 1.00 5.17 125 GLY A C 1
ATOM 731 O O . GLY A 1 101 ? 25.831 -3.812 68.338 1.00 6.47 125 GLY A O 1
ATOM 732 N N . ASN A 1 102 ? 24.189 -2.348 68.907 1.00 5.17 126 ASN A N 1
ATOM 733 C CA . ASN A 1 102 ? 25.101 -1.220 69.002 1.00 5.42 126 ASN A CA 1
ATOM 734 C C . ASN A 1 102 ? 25.784 -1.163 70.356 1.00 5.40 126 ASN A C 1
ATOM 735 O O . ASN A 1 102 ? 26.988 -0.889 70.444 1.00 5.99 126 ASN A O 1
ATOM 740 N N . HIS A 1 103 ? 25.049 -1.447 71.421 1.00 5.05 127 HIS A N 1
ATOM 741 C CA . HIS A 1 103 ? 25.626 -1.350 72.761 1.00 4.44 127 HIS A CA 1
ATOM 742 C C . HIS A 1 103 ? 26.604 -2.471 73.080 1.00 5.40 127 HIS A C 1
ATOM 743 O O . HIS A 1 103 ? 27.370 -2.371 74.037 1.00 6.24 127 HIS A O 1
ATOM 750 N N . GLU A 1 104 ? 26.615 -3.524 72.271 1.00 5.26 128 GLU A N 1
ATOM 751 C CA . GLU A 1 104 ? 27.618 -4.565 72.428 1.00 6.31 128 GLU A CA 1
ATOM 752 C C . GLU A 1 104 ? 29.045 -4.005 72.330 1.00 6.24 128 GLU A C 1
ATOM 753 O O . GLU A 1 104 ? 29.984 -4.625 72.830 1.00 6.60 128 GLU A O 1
ATOM 759 N N . PHE A 1 105 ? 29.203 -2.832 71.712 1.00 5.68 129 PHE A N 1
ATOM 760 C CA . PHE A 1 105 ? 30.517 -2.204 71.563 1.00 6.31 129 PHE A CA 1
ATOM 761 C C . PHE A 1 105 ? 30.786 -1.048 72.547 1.00 7.56 129 PHE A C 1
ATOM 762 O O . PHE A 1 105 ? 31.810 -0.371 72.425 1.00 9.09 129 PHE A O 1
ATOM 770 N N . ASP A 1 106 ? 29.891 -0.822 73.513 1.00 6.84 130 ASP A N 1
ATOM 771 C CA . ASP A 1 106 ? 30.033 0.325 74.429 1.00 8.94 130 ASP A CA 1
ATOM 772 C C . ASP A 1 106 ? 31.332 0.337 75.241 1.00 9.84 130 ASP A C 1
ATOM 773 O O . ASP A 1 106 ? 31.827 1.412 75.591 1.00 11.33 130 ASP A O 1
ATOM 778 N N . ALA A 1 107 ? 31.858 -0.843 75.556 1.00 8.13 131 ALA A N 1
ATOM 779 C CA . ALA A 1 107 ? 33.111 -0.961 76.301 1.00 7.90 131 ALA A CA 1
ATOM 780 C C . ALA A 1 107 ? 34.237 -1.456 75.389 1.00 9.43 131 ALA A C 1
ATOM 781 O O . ALA A 1 107 ? 35.154 -2.153 75.828 1.00 9.05 131 ALA A O 1
ATOM 783 N N . GLY A 1 108 ? 34.155 -1.099 74.109 1.00 8.84 132 GLY A N 1
ATOM 784 C CA . GLY A 1 108 ? 35.193 -1.454 73.159 1.00 8.96 132 GLY A CA 1
ATOM 785 C C . GLY A 1 108 ? 35.194 -2.915 72.766 1.00 7.61 132 GLY A C 1
ATOM 786 O O . GLY A 1 108 ? 34.328 -3.682 73.188 1.00 8.04 132 GLY A O 1
ATOM 787 N N . ASN A 1 109 ? 36.163 -3.312 71.949 1.00 7.43 133 ASN A N 1
ATOM 788 C CA . ASN A 1 109 ? 36.278 -4.710 71.570 1.00 9.51 133 ASN A CA 1
ATOM 789 C C . ASN A 1 109 ? 36.512 -5.569 72.802 1.00 8.78 133 ASN A C 1
ATOM 790 O O . ASN A 1 109 ? 36.068 -6.716 72.882 1.00 8.12 133 ASN A O 1
ATOM 795 N N . GLU A 1 110 ? 37.255 -5.000 73.750 1.00 10.42 134 GLU A N 1
ATOM 796 C CA . GLU A 1 110 ? 37.571 -5.656 75.009 1.00 12.53 134 GLU A CA 1
ATOM 797 C C . GLU A 1 110 ? 36.297 -6.034 75.771 1.00 9.12 134 GLU A C 1
ATOM 798 O O . GLU A 1 110 ? 36.148 -7.162 76.245 1.00 9.81 134 GLU A O 1
ATOM 804 N N . GLY A 1 111 ? 35.365 -5.093 75.864 1.00 8.35 135 GLY A N 1
ATOM 805 C CA . GLY A 1 111 ? 34.107 -5.358 76.535 1.00 8.68 135 GLY A CA 1
ATOM 806 C C . GLY A 1 111 ? 33.269 -6.402 75.816 1.00 9.72 135 GLY A C 1
ATOM 807 O O . GLY A 1 111 ? 32.627 -7.236 76.452 1.00 9.83 135 GLY A O 1
ATOM 808 N N . LEU A 1 112 ? 33.264 -6.377 74.484 1.00 8.44 136 LEU A N 1
ATOM 809 C CA . LEU A 1 112 ? 32.487 -7.367 73.748 1.00 8.84 136 LEU A CA 1
ATOM 810 C C . LEU A 1 112 ? 33.082 -8.757 73.939 1.00 8.43 136 LEU A C 1
ATOM 811 O O . LEU A 1 112 ? 32.360 -9.736 74.100 1.00 8.40 136 LEU A O 1
ATOM 816 N N . LEU A 1 113 ? 34.409 -8.842 73.938 1.00 9.93 137 LEU A N 1
ATOM 817 C CA . LEU A 1 113 ? 35.058 -10.121 74.160 1.00 10.51 137 LEU A CA 1
ATOM 818 C C . LEU A 1 113 ? 34.626 -10.740 75.496 1.00 11.10 137 LEU A C 1
ATOM 819 O O . LEU A 1 113 ? 34.433 -11.950 75.590 1.00 11.77 137 LEU A O 1
ATOM 824 N N . LYS A 1 114 ? 34.464 -9.904 76.523 1.00 10.02 138 LYS A N 1
ATOM 825 C CA . LYS A 1 114 ? 34.079 -10.396 77.848 1.00 11.60 138 LYS A CA 1
ATOM 826 C C . LYS A 1 114 ? 32.663 -10.971 77.870 1.00 11.60 138 LYS A C 1
ATOM 827 O O . LYS A 1 114 ? 32.354 -11.864 78.659 1.00 13.15 138 LYS A O 1
ATOM 833 N N . LEU A 1 115 ? 31.787 -10.447 77.018 1.00 9.52 139 LEU A N 1
ATOM 834 C CA . LEU A 1 115 ? 30.465 -11.053 76.843 1.00 10.00 139 LEU A CA 1
ATOM 835 C C . LEU A 1 115 ? 30.553 -12.362 76.061 1.00 8.07 139 LEU A C 1
ATOM 836 O O . LEU A 1 115 ? 29.962 -13.375 76.435 1.00 8.93 139 LEU A O 1
ATOM 841 N N . LEU A 1 116 ? 31.302 -12.339 74.963 1.00 7.74 140 LEU A N 1
ATOM 842 C CA . LEU A 1 116 ? 31.317 -13.474 74.043 1.00 8.41 140 LEU A CA 1
ATOM 843 C C . LEU A 1 116 ? 32.001 -14.724 74.616 1.00 9.20 140 LEU A C 1
ATOM 844 O O . LEU A 1 116 ? 31.634 -15.845 74.262 1.00 10.26 140 LEU A O 1
ATOM 849 N N . GLU A 1 117 ? 32.991 -14.530 75.487 1.00 10.76 141 GLU A N 1
ATOM 850 C CA . GLU A 1 117 ? 33.742 -15.665 76.030 1.00 12.18 141 GLU A CA 1
ATOM 851 C C . GLU A 1 117 ? 32.830 -16.660 76.760 1.00 10.07 141 GLU A C 1
ATOM 852 O O . GLU A 1 117 ? 32.828 -17.841 76.423 1.00 11.68 141 GLU A O 1
ATOM 858 N N . PRO A 1 118 ? 32.035 -16.190 77.744 1.00 9.01 142 PRO A N 1
ATOM 859 C CA . PRO A 1 118 ? 31.106 -17.097 78.433 1.00 10.04 142 PRO A CA 1
ATOM 860 C C . PRO A 1 118 ? 29.842 -17.439 77.623 1.00 10.19 142 PRO A C 1
ATOM 861 O O . PRO A 1 118 ? 29.168 -18.420 77.947 1.00 10.42 142 PRO A O 1
ATOM 865 N N . LEU A 1 119 ? 29.519 -16.648 76.597 1.00 8.04 143 LEU A N 1
ATOM 866 C CA . LEU A 1 119 ? 28.283 -16.846 75.830 1.00 8.91 143 LEU A CA 1
ATOM 867 C C . LEU A 1 119 ? 28.399 -18.059 74.911 1.00 9.06 143 LEU A C 1
ATOM 868 O O . LEU A 1 119 ? 29.343 -18.154 74.119 1.00 10.42 143 LEU A O 1
ATOM 873 N N . LYS A 1 120 ? 27.457 -18.992 75.017 1.00 9.09 144 LYS A N 1
ATOM 874 C CA . LYS A 1 120 ? 27.499 -20.200 74.197 1.00 10.87 144 LYS A CA 1
ATOM 875 C C . LYS A 1 120 ? 26.454 -20.204 73.074 1.00 9.43 144 LYS A C 1
ATOM 876 O O . LYS A 1 120 ? 26.357 -21.165 72.303 1.00 14.11 144 LYS A O 1
ATOM 882 N N . ILE A 1 121 ? 25.686 -19.126 72.980 1.00 7.84 145 ILE A N 1
ATOM 883 C CA . ILE A 1 121 ? 24.721 -18.947 71.900 1.00 8.07 145 ILE A CA 1
ATOM 884 C C . ILE A 1 121 ? 25.466 -18.542 70.615 1.00 7.89 145 ILE A C 1
ATOM 885 O O . ILE A 1 121 ? 26.251 -17.597 70.640 1.00 8.25 145 ILE A O 1
ATOM 890 N N . PRO A 1 122 ? 25.214 -19.235 69.488 1.00 7.82 146 PRO A N 1
ATOM 891 C CA . PRO A 1 122 ? 25.863 -18.820 68.235 1.00 8.63 146 PRO A CA 1
ATOM 892 C C . PRO A 1 122 ? 25.569 -17.368 67.874 1.00 7.51 146 PRO A C 1
ATOM 893 O O . PRO A 1 122 ? 24.419 -16.923 67.978 1.00 7.41 146 PRO A O 1
ATOM 897 N N . VAL A 1 123 ? 26.599 -16.641 67.445 1.00 6.53 147 VAL A N 1
ATOM 898 C CA . VAL A 1 123 ? 26.473 -15.219 67.144 1.00 6.21 147 VAL A CA 1
ATOM 899 C C . VAL A 1 123 ? 26.558 -14.986 65.630 1.00 5.75 147 VAL A C 1
ATOM 900 O O . VAL A 1 123 ? 27.426 -15.556 64.950 1.00 6.27 147 VAL A O 1
ATOM 904 N N . LEU A 1 124 ? 25.666 -14.145 65.103 1.00 5.50 148 LEU A N 1
ATOM 905 C CA . LEU A 1 124 ? 25.662 -13.784 63.683 1.00 5.42 148 LEU A CA 1
ATOM 906 C C . LEU A 1 124 ? 25.774 -12.277 63.477 1.00 4.96 148 LEU A C 1
ATOM 907 O O . LEU A 1 124 ? 25.117 -11.499 64.181 1.00 6.58 148 LEU A O 1
ATOM 912 N N . SER A 1 125 ? 26.569 -11.868 62.490 1.00 5.86 149 SER A N 1
ATOM 913 C CA . SER A 1 125 ? 26.595 -10.472 62.048 1.00 5.19 149 SER A CA 1
ATOM 914 C C . SER A 1 125 ? 27.322 -10.389 60.709 1.00 5.21 149 SER A C 1
ATOM 915 O O . SER A 1 125 ? 28.535 -10.631 60.632 1.00 7.17 149 SER A O 1
ATOM 918 N N . ALA A 1 126 ? 26.576 -10.086 59.651 1.00 4.23 150 ALA A N 1
ATOM 919 C CA . ALA A 1 126 ? 27.120 -10.107 58.294 1.00 4.23 150 ALA A CA 1
ATOM 920 C C . ALA A 1 126 ? 27.774 -8.796 57.858 1.00 3.69 150 ALA A C 1
ATOM 921 O O . ALA A 1 126 ? 28.579 -8.810 56.935 1.00 5.00 150 ALA A O 1
ATOM 923 N N . ASN A 1 127 ? 27.438 -7.676 58.498 1.00 4.68 151 ASN A N 1
ATOM 924 C CA . ASN A 1 127 ? 27.963 -6.377 58.075 1.00 4.99 151 ASN A CA 1
ATOM 925 C C . ASN A 1 127 ? 28.947 -5.779 59.090 1.00 4.86 151 ASN A C 1
ATOM 926 O O . ASN A 1 127 ? 29.318 -4.602 58.985 1.00 5.81 151 ASN A O 1
ATOM 931 N N . VAL A 1 128 ? 29.359 -6.586 60.073 1.00 4.80 152 VAL A N 1
ATOM 932 C CA . VAL A 1 128 ? 30.354 -6.186 61.063 1.00 5.42 152 VAL A CA 1
ATOM 933 C C . VAL A 1 128 ? 31.447 -7.246 60.985 1.00 5.68 152 VAL A C 1
ATOM 934 O O . VAL A 1 128 ? 31.228 -8.406 61.353 1.00 6.90 152 VAL A O 1
ATOM 938 N N . ILE A 1 129 ? 32.618 -6.869 60.476 1.00 5.59 153 ILE A N 1
ATOM 939 C CA . ILE A 1 129 ? 33.620 -7.859 60.078 1.00 7.20 153 ILE A CA 1
ATOM 940 C C . ILE A 1 129 ? 35.008 -7.502 60.639 1.00 7.34 153 ILE A C 1
ATOM 941 O O . ILE A 1 129 ? 35.625 -6.532 60.201 1.00 6.39 153 ILE A O 1
ATOM 946 N N . PRO A 1 130 ? 35.499 -8.278 61.623 1.00 6.56 154 PRO A N 1
ATOM 947 C CA . PRO A 1 130 ? 36.812 -7.945 62.188 1.00 6.87 154 PRO A CA 1
ATOM 948 C C . PRO A 1 130 ? 37.972 -8.410 61.312 1.00 7.98 154 PRO A C 1
ATOM 949 O O . PRO A 1 130 ? 37.918 -9.491 60.710 1.00 7.37 154 PRO A O 1
ATOM 953 N N . ASP A 1 131 ? 39.017 -7.588 61.257 1.00 7.48 155 ASP A N 1
ATOM 954 C CA . ASP A 1 131 ? 40.263 -7.961 60.602 1.00 8.25 155 ASP A CA 1
ATOM 955 C C . ASP A 1 131 ? 40.951 -9.070 61.394 1.00 7.06 155 ASP A C 1
ATOM 956 O O . ASP A 1 131 ? 40.647 -9.293 62.574 1.00 8.50 155 ASP A O 1
ATOM 961 N N . LYS A 1 132 ? 41.876 -9.747 60.731 1.00 9.11 156 LYS A N 1
ATOM 962 C CA . LYS A 1 132 ? 42.613 -10.866 61.293 1.00 9.37 156 LYS A CA 1
ATOM 963 C C . LYS A 1 132 ? 43.227 -10.604 62.667 1.00 11.07 156 LYS A C 1
ATOM 964 O O . LYS A 1 132 ? 43.161 -11.460 63.546 1.00 12.63 156 LYS A O 1
ATOM 970 N N . SER A 1 133 ? 43.800 -9.424 62.861 1.00 8.39 157 SER A N 1
ATOM 971 C CA . SER A 1 133 ? 44.513 -9.149 64.109 1.00 12.77 157 SER A CA 1
ATOM 972 C C . SER A 1 133 ? 43.573 -8.735 65.242 1.00 10.78 157 SER A C 1
ATOM 973 O O . SER A 1 133 ? 43.987 -8.647 66.394 1.00 12.78 157 SER A O 1
ATOM 976 N N . SER A 1 134 ? 42.306 -8.491 64.922 1.00 9.47 158 SER A N 1
ATOM 977 C CA . SER A 1 134 ? 41.333 -8.104 65.935 1.00 7.88 158 SER A CA 1
ATOM 978 C C . SER A 1 134 ? 41.151 -9.195 66.984 1.00 8.33 158 SER A C 1
ATOM 979 O O . SER A 1 134 ? 41.173 -10.386 66.677 1.00 8.01 158 SER A O 1
ATOM 982 N N . ILE A 1 135 ? 40.944 -8.785 68.231 1.00 8.21 159 ILE A N 1
ATOM 983 C CA . ILE A 1 135 ? 40.637 -9.750 69.278 1.00 9.71 159 ILE A CA 1
ATOM 984 C C . ILE A 1 135 ? 39.254 -10.382 69.062 1.00 8.89 159 ILE A C 1
ATOM 985 O O . ILE A 1 135 ? 38.919 -11.394 69.673 1.00 9.34 159 ILE A O 1
ATOM 990 N N . LEU A 1 136 ? 38.473 -9.799 68.151 1.00 7.39 160 LEU A N 1
ATOM 991 C CA . LEU A 1 136 ? 37.142 -10.324 67.808 1.00 8.56 160 LEU A CA 1
ATOM 992 C C . LEU A 1 136 ? 37.133 -11.194 66.550 1.00 8.51 160 LEU A C 1
ATOM 993 O O . LEU A 1 136 ? 36.071 -11.649 66.116 1.00 7.22 160 LEU A O 1
ATOM 998 N N . TYR A 1 137 ? 38.295 -11.419 65.948 1.00 8.56 161 TYR A N 1
ATOM 999 C CA . TYR A 1 137 ? 38.379 -12.251 64.754 1.00 10.11 161 TYR A CA 1
ATOM 1000 C C . TYR A 1 137 ? 37.793 -13.635 65.027 1.00 11.12 161 TYR A C 1
ATOM 1001 O O . TYR A 1 137 ? 38.075 -14.240 66.056 1.00 12.84 161 TYR A O 1
ATOM 1010 N N . ASN A 1 138 ? 36.973 -14.126 64.102 1.00 14.08 162 ASN A N 1
ATOM 1011 C CA . ASN A 1 138 ? 36.390 -15.467 64.202 1.00 15.82 162 ASN A CA 1
ATOM 1012 C C . ASN A 1 138 ? 35.502 -15.713 65.428 1.00 15.54 162 ASN A C 1
ATOM 1013 O O . ASN A 1 138 ? 35.392 -16.847 65.897 1.00 20.86 162 ASN A O 1
ATOM 1018 N N . LYS A 1 139 ? 34.877 -14.665 65.956 1.00 10.80 163 LYS A N 1
ATOM 1019 C CA . LYS A 1 139 ? 34.000 -14.828 67.113 1.00 9.72 163 LYS A CA 1
ATOM 1020 C C . LYS A 1 139 ? 32.521 -14.918 66.716 1.00 7.91 163 LYS A C 1
ATOM 1021 O O . LYS A 1 139 ? 31.666 -15.223 67.543 1.00 9.28 163 LYS A O 1
ATOM 1027 N N . TRP A 1 140 ? 32.221 -14.643 65.449 1.00 7.98 164 TRP A N 1
ATOM 1028 C CA . TRP A 1 140 ? 30.873 -14.803 64.916 1.00 7.55 164 TRP A CA 1
ATOM 1029 C C . TRP A 1 140 ? 30.943 -15.059 63.427 1.00 7.48 164 TRP A C 1
ATOM 1030 O O . TRP A 1 140 ? 32.013 -14.921 62.816 1.00 7.97 164 TRP A O 1
ATOM 1041 N N . LYS A 1 141 ? 29.806 -15.434 62.845 1.00 6.51 165 LYS A N 1
ATOM 1042 C CA . LYS A 1 141 ? 29.686 -15.724 61.413 1.00 6.99 165 LYS A CA 1
ATOM 1043 C C . LYS A 1 141 ? 28.657 -14.794 60.782 1.00 6.88 165 LYS A C 1
ATOM 1044 O O . LYS A 1 141 ? 27.797 -14.260 61.486 1.00 6.25 165 LYS A O 1
ATOM 1050 N N . PRO A 1 142 ? 28.729 -14.589 59.457 1.00 5.89 166 PRO A N 1
ATOM 1051 C CA . PRO A 1 142 ? 27.730 -13.718 58.819 1.00 5.75 166 PRO A CA 1
ATOM 1052 C C . PRO A 1 142 ? 26.333 -14.345 58.713 1.00 6.84 166 PRO A C 1
ATOM 1053 O O . PRO A 1 142 ? 25.336 -13.618 58.731 1.00 7.05 166 PRO A O 1
ATOM 1057 N N . TYR A 1 143 ? 26.255 -15.665 58.605 1.00 5.76 167 TYR A N 1
ATOM 1058 C CA . TYR A 1 143 ? 24.968 -16.349 58.455 1.00 6.37 167 TYR A CA 1
ATOM 1059 C C . TYR A 1 143 ? 25.108 -17.787 58.925 1.00 7.41 167 TYR A C 1
ATOM 1060 O O . TYR A 1 143 ? 26.215 -18.262 59.191 1.00 6.24 167 TYR A O 1
ATOM 1069 N N . ASP A 1 144 ? 23.973 -18.470 59.046 1.00 7.24 168 ASP A N 1
ATOM 1070 C CA . ASP A 1 144 ? 23.954 -19.914 59.258 1.00 7.51 168 ASP A CA 1
ATOM 1071 C C . ASP A 1 144 ? 22.807 -20.511 58.438 1.00 8.90 168 ASP A C 1
ATOM 1072 O O . ASP A 1 144 ? 21.850 -19.813 58.084 1.00 10.52 168 ASP A O 1
ATOM 1077 N N . ILE A 1 145 ? 22.926 -21.794 58.101 1.00 9.58 169 ILE A N 1
ATOM 1078 C CA . ILE A 1 145 ? 21.862 -22.520 57.416 1.00 10.21 169 ILE A CA 1
ATOM 1079 C C . ILE A 1 145 ? 21.431 -23.695 58.273 1.00 12.34 169 ILE A C 1
ATOM 1080 O O . ILE A 1 145 ? 22.270 -24.479 58.718 1.00 14.49 169 ILE A O 1
ATOM 1085 N N . PHE A 1 146 ? 20.135 -23.808 58.531 1.00 13.53 170 PHE A N 1
ATOM 1086 C CA . PHE A 1 146 ? 19.628 -24.969 59.250 1.00 12.43 170 PHE A CA 1
ATOM 1087 C C . PHE A 1 146 ? 18.577 -25.678 58.405 1.00 14.43 170 PHE A C 1
ATOM 1088 O O . PHE A 1 146 ? 18.056 -25.112 57.444 1.00 15.07 170 PHE A O 1
ATOM 1096 N N . THR A 1 147 ? 18.276 -26.921 58.756 1.00 16.55 171 THR A N 1
ATOM 1097 C CA . THR A 1 147 ? 17.365 -27.725 57.962 1.00 18.15 171 THR A CA 1
ATOM 1098 C C . THR A 1 147 ? 16.127 -28.076 58.771 1.00 18.87 171 THR A C 1
ATOM 1099 O O . THR A 1 147 ? 16.224 -28.550 59.902 1.00 22.26 171 THR A O 1
ATOM 1103 N N . VAL A 1 148 ? 14.967 -27.805 58.189 1.00 16.72 172 VAL A N 1
ATOM 1104 C CA . VAL A 1 148 ? 13.699 -28.195 58.780 1.00 18.45 172 VAL A CA 1
ATOM 1105 C C . VAL A 1 148 ? 13.022 -29.156 57.823 1.00 20.68 172 VAL A C 1
ATOM 1106 O O . VAL A 1 148 ? 12.738 -28.803 56.679 1.00 21.28 172 VAL A O 1
ATOM 1110 N N . ASP A 1 149 ? 12.783 -30.379 58.282 1.00 22.25 173 ASP A N 1
ATOM 1111 C CA . ASP A 1 149 ? 12.091 -31.365 57.464 1.00 23.24 173 ASP A CA 1
ATOM 1112 C C . ASP A 1 149 ? 12.661 -31.416 56.045 1.00 23.98 173 ASP A C 1
ATOM 1113 O O . ASP A 1 149 ? 11.913 -31.452 55.065 1.00 27.21 173 ASP A O 1
ATOM 1118 N N . GLY A 1 150 ? 13.988 -31.395 55.944 1.00 24.28 174 GLY A N 1
ATOM 1119 C CA . GLY A 1 150 ? 14.666 -31.547 54.667 1.00 22.58 174 GLY A CA 1
ATOM 1120 C C . GLY A 1 150 ? 14.916 -30.261 53.895 1.00 23.45 174 GLY A C 1
ATOM 1121 O O . GLY A 1 150 ? 15.666 -30.252 52.918 1.00 24.63 174 GLY A O 1
ATOM 1122 N N . GLU A 1 151 ? 14.290 -29.172 54.328 1.00 19.54 175 GLU A N 1
ATOM 1123 C CA . GLU A 1 151 ? 14.434 -27.884 53.653 1.00 17.99 175 GLU A CA 1
ATOM 1124 C C . GLU A 1 151 ? 15.487 -27.005 54.310 1.00 14.10 175 GLU A C 1
ATOM 1125 O O . GLU A 1 151 ? 15.586 -26.961 55.529 1.00 16.76 175 GLU A O 1
ATOM 1131 N N . LYS A 1 152 ? 16.255 -26.288 53.495 1.00 14.16 176 LYS A N 1
ATOM 1132 C CA . LYS A 1 152 ? 17.243 -25.356 54.025 1.00 12.96 176 LYS A CA 1
ATOM 1133 C C . LYS A 1 152 ? 16.651 -23.972 54.281 1.00 11.39 176 LYS A C 1
ATOM 1134 O O . LYS A 1 152 ? 15.939 -23.422 53.442 1.00 11.81 176 LYS A O 1
ATOM 1140 N N . ILE A 1 153 ? 16.944 -23.426 55.453 1.00 11.08 177 ILE A N 1
ATOM 1141 C CA . ILE A 1 153 ? 16.560 -22.066 55.790 1.00 9.25 177 ILE A CA 1
ATOM 1142 C C . ILE A 1 153 ? 17.813 -21.315 56.224 1.00 9.02 177 ILE A C 1
ATOM 1143 O O . ILE A 1 153 ? 18.584 -21.809 57.047 1.00 10.55 177 ILE A O 1
ATOM 1148 N N . ALA A 1 154 ? 18.033 -20.140 55.647 1.00 7.85 178 ALA A N 1
ATOM 1149 C CA . ALA A 1 154 ? 19.184 -19.327 56.018 1.00 7.22 178 ALA A CA 1
ATOM 1150 C C . ALA A 1 154 ? 18.782 -18.230 56.990 1.00 7.43 178 ALA A C 1
ATOM 1151 O O . ALA A 1 154 ? 17.690 -17.657 56.887 1.00 8.50 178 ALA A O 1
ATOM 1153 N N . ILE A 1 155 ? 19.673 -17.938 57.934 1.00 6.17 179 ILE A N 1
ATOM 1154 C CA . ILE A 1 155 ? 19.499 -16.788 58.802 1.00 6.40 179 ILE A CA 1
ATOM 1155 C C . ILE A 1 155 ? 20.756 -15.917 58.737 1.00 5.85 179 ILE A C 1
ATOM 1156 O O . ILE A 1 155 ? 21.879 -16.416 58.847 1.00 6.50 179 ILE A O 1
ATOM 1161 N N . ILE A 1 156 ? 20.549 -14.623 58.523 1.00 5.02 180 ILE A N 1
ATOM 1162 C CA . ILE A 1 156 ? 21.616 -13.644 58.322 1.00 5.32 180 ILE A CA 1
ATOM 1163 C C . ILE A 1 156 ? 21.567 -12.641 59.471 1.00 4.66 180 ILE A C 1
ATOM 1164 O O . ILE A 1 156 ? 20.491 -12.153 59.811 1.00 5.76 180 ILE A O 1
ATOM 1169 N N . GLY A 1 157 ? 22.711 -12.318 60.077 1.00 4.81 181 GLY A N 1
ATOM 1170 C CA . GLY A 1 157 ? 22.730 -11.307 61.120 1.00 5.01 181 GLY A CA 1
ATOM 1171 C C . GLY A 1 157 ? 23.068 -9.936 60.561 1.00 3.99 181 GLY A C 1
ATOM 1172 O O . GLY A 1 157 ? 23.765 -9.839 59.547 1.00 4.44 181 GLY A O 1
ATOM 1173 N N . LEU A 1 158 ? 22.629 -8.871 61.230 1.00 4.11 182 LEU A N 1
ATOM 1174 C CA . LEU A 1 158 ? 22.883 -7.510 60.751 1.00 4.19 182 LEU A CA 1
ATOM 1175 C C . LEU A 1 158 ? 22.855 -6.506 61.900 1.00 4.03 182 LEU A C 1
ATOM 1176 O O . LEU A 1 158 ? 22.001 -6.609 62.788 1.00 4.58 182 LEU A O 1
ATOM 1181 N N . ASP A 1 159 ? 23.745 -5.515 61.853 1.00 5.10 183 ASP A N 1
ATOM 1182 C CA . ASP A 1 159 ? 23.798 -4.462 62.873 1.00 5.01 183 ASP A CA 1
ATOM 1183 C C . ASP A 1 159 ? 23.557 -3.089 62.276 1.00 4.54 183 ASP A C 1
ATOM 1184 O O . ASP A 1 159 ? 23.753 -2.864 61.076 1.00 5.27 183 ASP A O 1
ATOM 1189 N N . THR A 1 160 ? 23.099 -2.173 63.115 1.00 5.71 184 THR A N 1
ATOM 1190 C CA . THR A 1 160 ? 23.049 -0.770 62.758 1.00 5.98 184 THR A CA 1
ATOM 1191 C C . THR A 1 160 ? 24.477 -0.217 62.630 1.00 6.68 184 THR A C 1
ATOM 1192 O O . THR A 1 160 ? 25.357 -0.537 63.444 1.00 6.96 184 THR A O 1
ATOM 1196 N N . VAL A 1 161 ? 24.728 0.581 61.595 1.00 5.72 185 VAL A N 1
ATOM 1197 C CA . VAL A 1 161 ? 26.086 1.027 61.271 1.00 6.73 185 VAL A CA 1
ATOM 1198 C C . VAL A 1 161 ? 26.463 2.362 61.920 1.00 7.14 185 VAL A C 1
ATOM 1199 O O . VAL A 1 161 ? 27.293 2.394 62.838 1.00 6.94 185 VAL A O 1
ATOM 1203 N N . ASN A 1 162 ? 25.881 3.460 61.446 1.00 7.99 186 ASN A N 1
ATOM 1204 C CA . ASN A 1 162 ? 26.264 4.788 61.927 1.00 8.04 186 ASN A CA 1
ATOM 1205 C C . ASN A 1 162 ? 26.144 4.925 63.448 1.00 7.92 186 ASN A C 1
ATOM 1206 O O . ASN A 1 162 ? 27.029 5.460 64.111 1.00 8.33 186 ASN A O 1
ATOM 1211 N N . LYS A 1 163 ? 25.046 4.435 64.007 1.00 7.76 187 LYS A N 1
ATOM 1212 C CA . LYS A 1 163 ? 24.823 4.535 65.445 1.00 7.66 187 LYS A CA 1
ATOM 1213 C C . LYS A 1 163 ? 25.931 3.829 66.244 1.00 6.91 187 LYS A C 1
ATOM 1214 O O . LYS A 1 163 ? 26.390 4.329 67.280 1.00 7.56 187 LYS A O 1
ATOM 1220 N N . THR A 1 164 ? 26.370 2.669 65.764 1.00 5.98 188 THR A N 1
ATOM 1221 C CA . THR A 1 164 ? 27.423 1.912 66.436 1.00 5.65 188 THR A CA 1
ATOM 1222 C C . THR A 1 164 ? 28.773 2.613 66.300 1.00 7.65 188 THR A C 1
ATOM 1223 O O . THR A 1 164 ? 29.482 2.824 67.292 1.00 7.29 188 THR A O 1
ATOM 1227 N N . VAL A 1 165 ? 29.122 2.983 65.075 1.00 7.29 189 VAL A N 1
ATOM 1228 C CA . VAL A 1 165 ? 30.400 3.633 64.806 1.00 7.93 189 VAL A CA 1
ATOM 1229 C C . VAL A 1 165 ? 30.514 4.964 65.551 1.00 9.48 189 VAL A C 1
ATOM 1230 O O . VAL A 1 165 ? 31.560 5.267 66.141 1.00 10.33 189 VAL A O 1
ATOM 1234 N N . ASN A 1 166 ? 29.437 5.738 65.546 1.00 10.04 190 ASN A N 1
ATOM 1235 C CA . ASN A 1 166 ? 29.458 7.091 66.097 1.00 11.25 190 ASN A CA 1
ATOM 1236 C C . ASN A 1 166 ? 29.221 7.128 67.604 1.00 11.88 190 ASN A C 1
ATOM 1237 O O . ASN A 1 166 ? 29.916 7.844 68.332 1.00 13.72 190 ASN A O 1
ATOM 1242 N N . SER A 1 167 ? 28.258 6.347 68.085 1.00 9.54 191 SER A N 1
ATOM 1243 C CA . SER A 1 167 ? 27.819 6.470 69.474 1.00 10.70 191 SER A CA 1
ATOM 1244 C C . SER A 1 167 ? 28.234 5.322 70.395 1.00 11.76 191 SER A C 1
ATOM 1245 O O . SER A 1 167 ? 27.954 5.356 71.598 1.00 12.24 191 SER A O 1
ATOM 1248 N N . SER A 1 168 ? 28.883 4.306 69.834 1.00 9.28 192 SER A N 1
ATOM 1249 C CA . SER A 1 168 ? 29.511 3.261 70.631 1.00 8.92 192 SER A CA 1
ATOM 1250 C C . SER A 1 168 ? 31.010 3.298 70.367 1.00 8.92 192 SER A C 1
ATOM 1251 O O . SER A 1 168 ? 31.503 4.245 69.754 1.00 10.33 192 SER A O 1
ATOM 1254 N N . SER A 1 169 ? 31.733 2.275 70.814 1.00 9.24 193 SER A N 1
ATOM 1255 C CA . SER A 1 169 ? 33.197 2.324 70.770 1.00 8.91 193 SER A CA 1
ATOM 1256 C C . SER A 1 169 ? 33.854 1.108 70.106 1.00 8.42 193 SER A C 1
ATOM 1257 O O . SER A 1 169 ? 34.771 0.505 70.675 1.00 9.63 193 SER A O 1
ATOM 1260 N N . PRO A 1 170 ? 33.408 0.748 68.889 1.00 7.60 194 PRO A N 1
ATOM 1261 C CA . PRO A 1 170 ? 34.111 -0.365 68.243 1.00 8.19 194 PRO A CA 1
ATOM 1262 C C . PRO A 1 170 ? 35.568 -0.020 67.911 1.00 9.47 194 PRO A C 1
ATOM 1263 O O . PRO A 1 170 ? 35.888 1.128 67.597 1.00 10.22 194 PRO A O 1
ATOM 1267 N N . GLY A 1 171 ? 36.438 -1.015 67.975 1.00 9.03 195 GLY A N 1
ATOM 1268 C CA . GLY A 1 171 ? 37.831 -0.808 67.618 1.00 9.62 195 GLY A CA 1
ATOM 1269 C C . GLY A 1 171 ? 38.012 -0.587 66.124 1.00 10.29 195 GLY A C 1
ATOM 1270 O O . GLY A 1 171 ? 37.155 -0.963 65.319 1.00 9.59 195 GLY A O 1
ATOM 1271 N N . LYS A 1 172 ? 39.137 0.007 65.738 1.00 11.56 196 LYS A N 1
ATOM 1272 C CA . LYS A 1 172 ? 39.386 0.343 64.337 1.00 12.59 196 LYS A CA 1
ATOM 1273 C C . LYS A 1 172 ? 39.552 -0.891 63.451 1.00 10.68 196 LYS A C 1
ATOM 1274 O O . LYS A 1 172 ? 39.422 -0.804 62.229 1.00 13.29 196 LYS A O 1
ATOM 1280 N N . ASP A 1 173 ? 39.847 -2.036 64.057 1.00 9.55 197 ASP A N 1
ATOM 1281 C CA . ASP A 1 173 ? 40.037 -3.269 63.298 1.00 8.63 197 ASP A CA 1
ATOM 1282 C C . ASP A 1 173 ? 38.723 -3.998 63.014 1.00 8.62 197 ASP A C 1
ATOM 1283 O O . ASP A 1 173 ? 38.733 -5.123 62.511 1.00 8.98 197 ASP A O 1
ATOM 1288 N N . VAL A 1 174 ? 37.610 -3.360 63.361 1.00 7.16 198 VAL A N 1
ATOM 1289 C CA . VAL A 1 174 ? 36.281 -3.873 63.015 1.00 6.93 198 VAL A CA 1
ATOM 1290 C C . VAL A 1 174 ? 35.685 -3.012 61.909 1.00 7.00 198 VAL A C 1
ATOM 1291 O O . VAL A 1 174 ? 35.517 -1.812 62.081 1.00 9.42 198 VAL A O 1
ATOM 1295 N N . LYS A 1 175 ? 35.373 -3.631 60.771 1.00 5.85 199 LYS A N 1
ATOM 1296 C CA . LYS A 1 175 ? 34.849 -2.908 59.617 1.00 7.11 199 LYS A CA 1
ATOM 1297 C C . LYS A 1 175 ? 33.335 -3.086 59.484 1.00 7.11 199 LYS A C 1
ATOM 1298 O O . LYS A 1 175 ? 32.804 -4.185 59.678 1.00 7.76 199 LYS A O 1
ATOM 1304 N N . PHE A 1 176 ? 32.655 -1.991 59.163 1.00 6.87 200 PHE A N 1
ATOM 1305 C CA . PHE A 1 176 ? 31.195 -1.984 59.030 1.00 7.04 200 PHE A CA 1
ATOM 1306 C C . PHE A 1 176 ? 30.781 -1.741 57.582 1.00 6.90 200 PHE A C 1
ATOM 1307 O O . PHE A 1 176 ? 31.415 -0.958 56.875 1.00 8.12 200 PHE A O 1
ATOM 1315 N N . TYR A 1 177 ? 29.697 -2.387 57.160 1.00 5.56 201 TYR A N 1
ATOM 1316 C CA . TYR A 1 177 ? 29.171 -2.271 55.800 1.00 6.74 201 TYR A CA 1
ATOM 1317 C C . TYR A 1 177 ? 27.684 -1.913 55.793 1.00 6.51 201 TYR A C 1
ATOM 1318 O O . TYR A 1 177 ? 26.925 -2.282 56.701 1.00 5.10 201 TYR A O 1
ATOM 1327 N N . ASP A 1 178 ? 27.282 -1.184 54.752 1.00 6.35 202 ASP A N 1
ATOM 1328 C CA . ASP A 1 178 ? 25.913 -0.719 54.595 1.00 6.82 202 ASP A CA 1
ATOM 1329 C C . ASP A 1 178 ? 24.876 -1.809 54.823 1.00 4.76 202 ASP A C 1
ATOM 1330 O O . ASP A 1 178 ? 24.997 -2.922 54.296 1.00 5.42 202 ASP A O 1
ATOM 1335 N N . GLU A 1 179 ? 23.852 -1.476 55.604 1.00 4.97 203 GLU A N 1
ATOM 1336 C CA . GLU A 1 179 ? 22.792 -2.425 55.947 1.00 5.06 203 GLU A CA 1
ATOM 1337 C C . GLU A 1 179 ? 22.040 -2.961 54.723 1.00 5.15 203 GLU A C 1
ATOM 1338 O O . GLU A 1 179 ? 21.886 -4.172 54.572 1.00 5.74 203 GLU A O 1
ATOM 1344 N N . ILE A 1 180 ? 21.543 -2.061 53.871 1.00 5.23 204 ILE A N 1
ATOM 1345 C CA . ILE A 1 180 ? 20.788 -2.476 52.683 1.00 6.12 204 ILE A CA 1
ATOM 1346 C C . ILE A 1 180 ? 21.652 -3.295 51.724 1.00 6.78 204 ILE A C 1
ATOM 1347 O O . ILE A 1 180 ? 21.244 -4.377 51.283 1.00 5.65 204 ILE A O 1
ATOM 1352 N N . ALA A 1 181 ? 22.843 -2.803 51.395 1.00 5.94 205 ALA A N 1
ATOM 1353 C CA . ALA A 1 181 ? 23.695 -3.547 50.473 1.00 5.98 205 ALA A CA 1
ATOM 1354 C C . ALA A 1 181 ? 24.043 -4.923 51.020 1.00 5.20 205 ALA A C 1
ATOM 1355 O O . ALA A 1 181 ? 23.991 -5.925 50.314 1.00 6.05 205 ALA A O 1
ATOM 1357 N N . THR A 1 182 ? 24.410 -4.989 52.291 1.00 4.67 206 THR A N 1
ATOM 1358 C CA . THR A 1 182 ? 24.775 -6.279 52.862 1.00 5.61 206 THR A CA 1
ATOM 1359 C C . THR A 1 182 ? 23.605 -7.258 52.817 1.00 5.26 206 THR A C 1
ATOM 1360 O O . THR A 1 182 ? 23.775 -8.430 52.469 1.00 5.06 206 THR A O 1
ATOM 1364 N N . ALA A 1 183 ? 22.427 -6.788 53.216 1.00 4.94 207 ALA A N 1
ATOM 1365 C CA . ALA A 1 183 ? 21.240 -7.640 53.178 1.00 4.30 207 ALA A CA 1
ATOM 1366 C C . ALA A 1 183 ? 20.990 -8.202 51.778 1.00 3.75 207 ALA A C 1
ATOM 1367 O O . ALA A 1 183 ? 20.764 -9.400 51.619 1.00 4.89 207 ALA A O 1
ATOM 1369 N N . GLN A 1 184 ? 21.068 -7.363 50.759 1.00 5.21 208 GLN A N 1
ATOM 1370 C CA . GLN A 1 184 ? 20.780 -7.857 49.411 1.00 4.42 208 GLN A CA 1
ATOM 1371 C C . GLN A 1 184 ? 21.855 -8.780 48.886 1.00 5.17 208 GLN A C 1
ATOM 1372 O O . GLN A 1 184 ? 21.551 -9.810 48.292 1.00 5.80 208 GLN A O 1
ATOM 1378 N N . ILE A 1 185 ? 23.120 -8.419 49.099 1.00 5.11 209 ILE A N 1
ATOM 1379 C CA . ILE A 1 185 ? 24.210 -9.228 48.581 1.00 5.54 209 ILE A CA 1
ATOM 1380 C C . ILE A 1 185 ? 24.211 -10.589 49.282 1.00 5.42 209 ILE A C 1
ATOM 1381 O O . ILE A 1 185 ? 24.381 -11.629 48.634 1.00 5.96 209 ILE A O 1
ATOM 1386 N N . MET A 1 186 ? 23.988 -10.594 50.600 1.00 5.48 210 MET A N 1
ATOM 1387 C CA . MET A 1 186 ? 23.930 -11.865 51.327 1.00 4.99 210 MET A CA 1
ATOM 1388 C C . MET A 1 186 ? 22.794 -12.750 50.816 1.00 4.95 210 MET A C 1
ATOM 1389 O O . MET A 1 186 ? 22.991 -13.941 50.566 1.00 6.28 210 MET A O 1
ATOM 1394 N N . ALA A 1 187 ? 21.602 -12.180 50.670 1.00 4.93 211 ALA A N 1
ATOM 1395 C CA . ALA A 1 187 ? 20.452 -12.961 50.242 1.00 5.45 211 ALA A CA 1
ATOM 1396 C C . ALA A 1 187 ? 20.645 -13.448 48.802 1.00 6.05 211 ALA A C 1
ATOM 1397 O O . ALA A 1 187 ? 20.298 -14.583 48.482 1.00 6.91 211 ALA A O 1
ATOM 1399 N N . ASN A 1 188 ? 21.231 -12.603 47.952 1.00 5.25 212 ASN A N 1
ATOM 1400 C CA . ASN A 1 188 ? 21.416 -12.965 46.544 1.00 7.10 212 ASN A CA 1
ATOM 1401 C C . ASN A 1 188 ? 22.360 -14.141 46.387 1.00 6.28 212 ASN A C 1
ATOM 1402 O O . ASN A 1 188 ? 22.135 -15.029 45.557 1.00 7.93 212 ASN A O 1
ATOM 1407 N N . ALA A 1 189 ? 23.414 -14.155 47.195 1.00 7.09 213 ALA A N 1
ATOM 1408 C CA . ALA A 1 189 ? 24.392 -15.236 47.150 1.00 8.84 213 ALA A CA 1
ATOM 1409 C C . ALA A 1 189 ? 23.821 -16.572 47.607 1.00 8.71 213 ALA A C 1
ATOM 1410 O O . ALA A 1 189 ? 24.229 -17.631 47.126 1.00 9.96 213 ALA A O 1
ATOM 1412 N N . LEU A 1 190 ? 22.879 -16.524 48.543 1.00 11.15 214 LEU A N 1
ATOM 1413 C CA . LEU A 1 190 ? 22.294 -17.749 49.079 1.00 12.53 214 LEU A CA 1
ATOM 1414 C C . LEU A 1 190 ? 21.363 -18.461 48.090 1.00 11.88 214 LEU A C 1
ATOM 1415 O O . LEU A 1 190 ? 21.139 -19.665 48.205 1.00 15.56 214 LEU A O 1
ATOM 1420 N N . LYS A 1 191 ? 20.844 -17.735 47.103 1.00 13.16 215 LYS A N 1
ATOM 1421 C CA . LYS A 1 191 ? 19.882 -18.301 46.155 1.00 15.66 215 LYS A CA 1
ATOM 1422 C C . LYS A 1 191 ? 20.361 -19.564 45.434 1.00 15.82 215 LYS A C 1
ATOM 1423 O O . LYS A 1 191 ? 19.653 -20.569 45.406 1.00 18.27 215 LYS A O 1
ATOM 1429 N N . GLN A 1 192 ? 21.553 -19.507 44.843 1.00 15.68 216 GLN A N 1
ATOM 1430 C CA . GLN A 1 192 ? 22.055 -20.611 44.017 1.00 14.08 216 GLN A CA 1
ATOM 1431 C C . GLN A 1 192 ? 22.404 -21.849 44.833 1.00 15.14 216 GLN A C 1
ATOM 1432 O O . GLN A 1 192 ? 22.737 -22.896 44.275 1.00 17.68 216 GLN A O 1
ATOM 1438 N N . GLN A 1 193 ? 22.317 -21.733 46.153 1.00 14.74 217 GLN A N 1
ATOM 1439 C CA . GLN A 1 193 ? 22.527 -22.880 47.025 1.00 14.43 217 GLN A CA 1
ATOM 1440 C C . GLN A 1 193 ? 21.219 -23.630 47.265 1.00 13.95 217 GLN A C 1
ATOM 1441 O O . GLN A 1 193 ? 21.168 -24.559 48.072 1.00 17.77 217 GLN A O 1
ATOM 1447 N N . GLY A 1 194 ? 20.181 -23.237 46.536 1.00 14.39 218 GLY A N 1
ATOM 1448 C CA . GLY A 1 194 ? 18.882 -23.881 46.632 1.00 15.73 218 GLY A CA 1
ATOM 1449 C C . GLY A 1 194 ? 18.111 -23.427 47.857 1.00 14.69 218 GLY A C 1
ATOM 1450 O O . GLY A 1 194 ? 17.368 -24.203 48.460 1.00 18.27 218 GLY A O 1
ATOM 1451 N N . ILE A 1 195 ? 18.289 -22.165 48.231 1.00 11.50 219 ILE A N 1
ATOM 1452 C CA . ILE A 1 195 ? 17.635 -21.614 49.416 1.00 10.82 219 ILE A CA 1
ATOM 1453 C C . ILE A 1 195 ? 16.638 -20.549 49.002 1.00 10.35 219 ILE A C 1
ATOM 1454 O O . ILE A 1 195 ? 16.988 -19.590 48.316 1.00 12.81 219 ILE A O 1
ATOM 1459 N N . ASN A 1 196 ? 15.384 -20.724 49.409 1.00 9.22 220 ASN A N 1
ATOM 1460 C CA . ASN A 1 196 ? 14.351 -19.748 49.098 1.00 8.39 220 ASN A CA 1
ATOM 1461 C C . ASN A 1 196 ? 13.592 -19.300 50.346 1.00 7.78 220 ASN A C 1
ATOM 1462 O O . ASN A 1 196 ? 12.537 -18.683 50.242 1.00 8.20 220 ASN A O 1
ATOM 1467 N N . LYS A 1 197 ? 14.160 -19.596 51.514 1.00 6.89 221 LYS A N 1
ATOM 1468 C CA . LYS A 1 197 ? 13.592 -19.201 52.794 1.00 6.86 221 LYS A CA 1
ATOM 1469 C C . LYS A 1 197 ? 14.720 -18.549 53.582 1.00 5.93 221 LYS A C 1
ATOM 1470 O O . LYS A 1 197 ? 15.715 -19.205 53.931 1.00 7.31 221 LYS A O 1
ATOM 1476 N N . ILE A 1 198 ? 14.568 -17.249 53.844 1.00 5.70 222 ILE A N 1
ATOM 1477 C CA . ILE A 1 198 ? 15.639 -16.451 54.443 1.00 6.35 222 ILE A CA 1
ATOM 1478 C C . ILE A 1 198 ? 15.090 -15.539 55.538 1.00 6.24 222 ILE A C 1
ATOM 1479 O O . ILE A 1 198 ? 14.124 -14.784 55.320 1.00 6.80 222 ILE A O 1
ATOM 1484 N N . ILE A 1 199 ? 15.718 -15.634 56.711 1.00 5.60 223 ILE A N 1
ATOM 1485 C CA . ILE A 1 199 ? 15.381 -14.827 57.872 1.00 7.17 223 ILE A CA 1
ATOM 1486 C C . ILE A 1 199 ? 16.521 -13.847 58.115 1.00 6.87 223 ILE A C 1
ATOM 1487 O O . ILE A 1 199 ? 17.694 -14.234 58.086 1.00 6.70 223 ILE A O 1
ATOM 1492 N N . LEU A 1 200 ? 16.184 -12.582 58.340 1.00 5.51 224 LEU A N 1
ATOM 1493 C CA . LEU A 1 200 ? 17.182 -11.574 58.683 1.00 4.99 224 LEU A CA 1
ATOM 1494 C C . LEU A 1 200 ? 16.970 -11.179 60.153 1.00 4.76 224 LEU A C 1
ATOM 1495 O O . LEU A 1 200 ? 15.885 -10.729 60.539 1.00 5.41 224 LEU A O 1
ATOM 1500 N N . LEU A 1 201 ? 17.999 -11.390 60.965 1.00 4.08 225 LEU A N 1
ATOM 1501 C CA . LEU A 1 201 ? 18.005 -11.053 62.389 1.00 5.06 225 LEU A CA 1
ATOM 1502 C C . LEU A 1 201 ? 18.806 -9.756 62.505 1.00 4.49 225 LEU A C 1
ATOM 1503 O O . LEU A 1 201 ? 20.046 -9.765 62.451 1.00 4.98 225 LEU A O 1
ATOM 1508 N N . SER A 1 202 ? 18.095 -8.638 62.588 1.00 4.22 226 SER A N 1
ATOM 1509 C CA . SER A 1 202 ? 18.678 -7.322 62.332 1.00 3.98 226 SER A CA 1
ATOM 1510 C C . SER A 1 202 ? 18.460 -6.290 63.427 1.00 4.04 226 SER A C 1
ATOM 1511 O O . SER A 1 202 ? 17.333 -5.900 63.729 1.00 4.84 226 SER A O 1
ATOM 1514 N N . HIS A 1 203 ? 19.588 -5.835 63.993 1.00 4.26 227 HIS A N 1
ATOM 1515 C CA . HIS A 1 203 ? 19.614 -4.703 64.918 1.00 3.53 227 HIS A CA 1
ATOM 1516 C C . HIS A 1 203 ? 19.673 -3.350 64.200 1.00 4.77 227 HIS A C 1
ATOM 1517 O O . HIS A 1 203 ? 20.128 -2.349 64.786 1.00 6.09 227 HIS A O 1
ATOM 1524 N N . ALA A 1 204 ? 19.229 -3.298 62.945 1.00 4.59 228 ALA A N 1
ATOM 1525 C CA . ALA A 1 204 ? 19.262 -2.030 62.207 1.00 4.20 228 ALA A CA 1
ATOM 1526 C C . ALA A 1 204 ? 18.196 -1.033 62.651 1.00 4.97 228 ALA A C 1
ATOM 1527 O O . ALA A 1 204 ? 18.265 0.139 62.267 1.00 6.45 228 ALA A O 1
ATOM 1529 N N . GLY A 1 205 ? 17.238 -1.486 63.458 1.00 4.10 229 GLY A N 1
ATOM 1530 C CA . GLY A 1 205 ? 16.105 -0.666 63.857 1.00 5.63 229 GLY A CA 1
ATOM 1531 C C . GLY A 1 205 ? 14.904 -0.803 62.922 1.00 5.19 229 GLY A C 1
ATOM 1532 O O . GLY A 1 205 ? 15.051 -1.154 61.735 1.00 5.56 229 GLY A O 1
ATOM 1533 N N . SER A 1 206 ? 13.714 -0.509 63.436 1.00 5.43 230 SER A N 1
ATOM 1534 C CA . SER A 1 206 ? 12.502 -0.645 62.628 1.00 5.37 230 SER A CA 1
ATOM 1535 C C . SER A 1 206 ? 12.547 0.157 61.328 1.00 6.31 230 SER A C 1
ATOM 1536 O O . SER A 1 206 ? 12.161 -0.356 60.278 1.00 6.26 230 SER A O 1
ATOM 1539 N N . GLU A 1 207 ? 13.033 1.392 61.374 1.00 6.44 231 GLU A N 1
ATOM 1540 C CA . GLU A 1 207 ? 12.978 2.238 60.188 1.00 7.88 231 GLU A CA 1
ATOM 1541 C C . GLU A 1 207 ? 13.792 1.621 59.058 1.00 6.30 231 GLU A C 1
ATOM 1542 O O . GLU A 1 207 ? 13.309 1.489 57.930 1.00 6.97 231 GLU A O 1
ATOM 1548 N N . LYS A 1 208 ? 15.027 1.227 59.358 1.00 5.90 232 LYS A N 1
ATOM 1549 C CA . LYS A 1 208 ? 15.907 0.657 58.344 1.00 5.61 232 LYS A CA 1
ATOM 1550 C C . LYS A 1 208 ? 15.415 -0.720 57.901 1.00 5.20 232 LYS A C 1
ATOM 1551 O O . LYS A 1 208 ? 15.480 -1.048 56.718 1.00 5.68 232 LYS A O 1
ATOM 1557 N N . ASN A 1 209 ? 14.897 -1.520 58.827 1.00 5.36 233 ASN A N 1
ATOM 1558 C CA . ASN A 1 209 ? 14.363 -2.836 58.472 1.00 4.56 233 ASN A CA 1
ATOM 1559 C C . ASN A 1 209 ? 13.113 -2.754 57.575 1.00 5.19 233 ASN A C 1
ATOM 1560 O O . ASN A 1 209 ? 12.919 -3.604 56.694 1.00 5.86 233 ASN A O 1
ATOM 1565 N N . ILE A 1 210 ? 12.268 -1.748 57.803 1.00 5.44 234 ILE A N 1
ATOM 1566 C CA . ILE A 1 210 ? 11.126 -1.486 56.924 1.00 5.11 234 ILE A CA 1
ATOM 1567 C C . ILE A 1 210 ? 11.613 -1.077 55.527 1.00 6.42 234 ILE A C 1
ATOM 1568 O O . ILE A 1 210 ? 11.047 -1.505 54.510 1.00 7.22 234 ILE A O 1
ATOM 1573 N N . GLU A 1 211 ? 12.659 -0.261 55.463 1.00 7.15 235 GLU A N 1
ATOM 1574 C CA . GLU A 1 211 ? 13.268 0.074 54.184 1.00 6.88 235 GLU A CA 1
ATOM 1575 C C . GLU A 1 211 ? 13.810 -1.173 53.470 1.00 5.62 235 GLU A C 1
ATOM 1576 O O . GLU A 1 211 ? 13.601 -1.351 52.261 1.00 7.13 235 GLU A O 1
ATOM 1582 N N . ILE A 1 212 ? 14.513 -2.035 54.200 1.00 6.16 236 ILE A N 1
ATOM 1583 C CA . ILE A 1 212 ? 15.019 -3.270 53.625 1.00 5.63 236 ILE A CA 1
ATOM 1584 C C . ILE A 1 212 ? 13.878 -4.123 53.053 1.00 5.04 236 ILE A C 1
ATOM 1585 O O . ILE A 1 212 ? 13.978 -4.647 51.926 1.00 6.41 236 ILE A O 1
ATOM 1590 N N . ALA A 1 213 ? 12.790 -4.245 53.814 1.00 5.07 237 ALA A N 1
ATOM 1591 C CA . ALA A 1 213 ? 11.642 -5.034 53.365 1.00 5.25 237 ALA A CA 1
ATOM 1592 C C . ALA A 1 213 ? 11.119 -4.554 52.013 1.00 6.25 237 ALA A C 1
ATOM 1593 O O . ALA A 1 213 ? 10.710 -5.359 51.178 1.00 7.85 237 ALA A O 1
ATOM 1595 N N . GLN A 1 214 ? 11.164 -3.242 51.786 1.00 5.37 238 GLN A N 1
ATOM 1596 C CA . GLN A 1 214 ? 10.589 -2.661 50.570 1.00 6.89 238 GLN A CA 1
ATOM 1597 C C . GLN A 1 214 ? 11.578 -2.527 49.421 1.00 7.15 238 GLN A C 1
ATOM 1598 O O . GLN A 1 214 ? 11.166 -2.359 48.267 1.00 8.22 238 GLN A O 1
ATOM 1604 N N . LYS A 1 215 ? 12.870 -2.616 49.723 1.00 6.52 239 LYS A N 1
ATOM 1605 C CA . LYS A 1 215 ? 13.913 -2.353 48.728 1.00 6.62 239 LYS A CA 1
ATOM 1606 C C . LYS A 1 215 ? 14.778 -3.551 48.378 1.00 6.03 239 LYS A C 1
ATOM 1607 O O . LYS A 1 215 ? 15.535 -3.506 47.412 1.00 8.10 239 LYS A O 1
ATOM 1613 N N . VAL A 1 216 ? 14.686 -4.619 49.161 1.00 6.78 240 VAL A N 1
ATOM 1614 C CA . VAL A 1 216 ? 15.567 -5.769 49.016 1.00 5.77 240 VAL A CA 1
ATOM 1615 C C . VAL A 1 216 ? 14.733 -7.023 48.762 1.00 5.94 240 VAL A C 1
ATOM 1616 O O . VAL A 1 216 ? 13.712 -7.232 49.420 1.00 6.27 240 VAL A O 1
ATOM 1620 N N . ASN A 1 217 ? 15.172 -7.838 47.806 1.00 5.95 241 ASN A N 1
ATOM 1621 C CA . ASN A 1 217 ? 14.493 -9.091 47.479 1.00 6.64 241 ASN A CA 1
ATOM 1622 C C . ASN A 1 217 ? 15.019 -10.304 48.249 1.00 5.96 241 ASN A C 1
ATOM 1623 O O . ASN A 1 217 ? 16.137 -10.296 48.781 1.00 7.36 241 ASN A O 1
ATOM 1628 N N . ASP A 1 218 ? 14.194 -11.346 48.308 1.00 6.89 242 ASP A N 1
ATOM 1629 C CA . ASP A 1 218 ? 14.596 -12.679 48.747 1.00 6.78 242 ASP A CA 1
ATOM 1630 C C . ASP A 1 218 ? 14.691 -12.864 50.267 1.00 6.10 242 ASP A C 1
ATOM 1631 O O . ASP A 1 218 ? 15.132 -13.914 50.738 1.00 7.74 242 ASP A O 1
ATOM 1636 N N . ILE A 1 219 ? 14.251 -11.857 51.017 1.00 5.49 243 ILE A N 1
ATOM 1637 C CA . ILE A 1 219 ? 14.222 -11.960 52.487 1.00 5.97 243 ILE A CA 1
ATOM 1638 C C . ILE A 1 219 ? 12.768 -12.019 52.967 1.00 5.61 243 ILE A C 1
ATOM 1639 O O . ILE A 1 219 ? 11.962 -11.149 52.631 1.00 6.83 243 ILE A O 1
ATOM 1644 N N . ASP A 1 220 ? 12.448 -13.056 53.732 1.00 5.19 244 ASP A N 1
ATOM 1645 C CA . ASP A 1 220 ? 11.063 -13.352 54.108 1.00 5.10 244 ASP A CA 1
ATOM 1646 C C . ASP A 1 220 ? 10.587 -12.751 55.428 1.00 4.81 244 ASP A C 1
ATOM 1647 O O . ASP A 1 220 ? 9.441 -12.297 55.526 1.00 5.06 244 ASP A O 1
ATOM 1652 N N . VAL A 1 221 ? 11.455 -12.764 56.438 1.00 5.32 245 VAL A N 1
ATOM 1653 C CA . VAL A 1 221 ? 11.104 -12.269 57.777 1.00 5.53 245 VAL A CA 1
ATOM 1654 C C . VAL A 1 221 ? 12.283 -11.468 58.323 1.00 4.50 245 VAL A C 1
ATOM 1655 O O . VAL A 1 221 ? 13.439 -11.917 58.235 1.00 6.18 245 VAL A O 1
ATOM 1659 N N . ILE A 1 222 ? 11.997 -10.289 58.866 1.00 4.23 246 ILE A N 1
ATOM 1660 C CA . ILE A 1 222 ? 13.039 -9.475 59.497 1.00 4.56 246 ILE A CA 1
ATOM 1661 C C . ILE A 1 222 ? 12.721 -9.265 60.979 1.00 4.77 246 ILE A C 1
ATOM 1662 O O . ILE A 1 222 ? 11.835 -8.480 61.352 1.00 4.99 246 ILE A O 1
ATOM 1667 N N . VAL A 1 223 ? 13.465 -9.970 61.821 1.00 4.22 247 VAL A N 1
ATOM 1668 C CA . VAL A 1 223 ? 13.307 -9.958 63.270 1.00 4.55 247 VAL A CA 1
ATOM 1669 C C . VAL A 1 223 ? 14.172 -8.817 63.782 1.00 4.20 247 VAL A C 1
ATOM 1670 O O . VAL A 1 223 ? 15.389 -8.809 63.554 1.00 5.44 247 VAL A O 1
ATOM 1674 N N . THR A 1 224 ? 13.537 -7.850 64.440 1.00 4.49 248 THR A N 1
ATOM 1675 C CA . THR A 1 224 ? 14.113 -6.522 64.658 1.00 4.70 248 THR A CA 1
ATOM 1676 C C . THR A 1 224 ? 14.587 -6.237 66.085 1.00 5.10 248 THR A C 1
ATOM 1677 O O . THR A 1 224 ? 13.952 -6.655 67.069 1.00 5.20 248 THR A O 1
ATOM 1681 N N . GLY A 1 225 ? 15.688 -5.493 66.164 1.00 4.38 249 GLY A N 1
ATOM 1682 C CA . GLY A 1 225 ? 16.088 -4.810 67.380 1.00 4.76 249 GLY A CA 1
ATOM 1683 C C . GLY A 1 225 ? 16.519 -3.385 67.108 1.00 5.21 249 GLY A C 1
ATOM 1684 O O . GLY A 1 225 ? 16.628 -2.967 65.951 1.00 5.62 249 GLY A O 1
ATOM 1685 N N . ASP A 1 226 ? 16.752 -2.662 68.202 1.00 4.66 250 ASP A N 1
ATOM 1686 C CA . ASP A 1 226 ? 17.297 -1.291 68.277 1.00 5.05 250 ASP A CA 1
ATOM 1687 C C . ASP A 1 226 ? 16.304 -0.184 68.562 1.00 6.50 250 ASP A C 1
ATOM 1688 O O . ASP A 1 226 ? 16.645 0.767 69.272 1.00 7.45 250 ASP A O 1
ATOM 1693 N N . SER A 1 227 ? 15.109 -0.278 67.986 1.00 5.21 251 SER A N 1
ATOM 1694 C CA . SER A 1 227 ? 14.104 0.772 68.141 1.00 6.05 251 SER A CA 1
ATOM 1695 C C . SER A 1 227 ? 13.260 0.659 69.419 1.00 5.90 251 SER A C 1
ATOM 1696 O O . SER A 1 227 ? 12.645 1.642 69.833 1.00 7.12 251 SER A O 1
ATOM 1699 N N . HIS A 1 228 ? 13.247 -0.517 70.052 1.00 5.29 252 HIS A N 1
ATOM 1700 C CA . HIS A 1 228 ? 12.524 -0.716 71.317 1.00 5.61 252 HIS A CA 1
ATOM 1701 C C . HIS A 1 228 ? 10.988 -0.562 71.146 1.00 6.11 252 HIS A C 1
ATOM 1702 O O . HIS A 1 228 ? 10.264 -0.304 72.120 1.00 6.20 252 HIS A O 1
ATOM 1709 N N . TYR A 1 229 ? 10.476 -0.721 69.930 1.00 5.16 253 TYR A N 1
ATOM 1710 C CA . TYR A 1 229 ? 9.037 -0.565 69.688 1.00 6.36 253 TYR A CA 1
ATOM 1711 C C . TYR A 1 229 ? 8.236 -1.779 70.123 1.00 5.22 253 TYR A C 1
ATOM 1712 O O . TYR A 1 229 ? 8.590 -2.928 69.799 1.00 5.90 253 TYR A O 1
ATOM 1721 N N . LEU A 1 230 ? 7.134 -1.516 70.830 1.00 5.81 254 LEU A N 1
ATOM 1722 C CA . LEU A 1 230 ? 6.130 -2.551 71.081 1.00 6.18 254 LEU A CA 1
ATOM 1723 C C . LEU A 1 230 ? 5.294 -2.738 69.809 1.00 6.58 254 LEU A C 1
ATOM 1724 O O . LEU A 1 230 ? 4.577 -1.823 69.384 1.00 7.37 254 LEU A O 1
ATOM 1729 N N . TYR A 1 231 ? 5.410 -3.911 69.191 1.00 5.56 255 TYR A N 1
ATOM 1730 C CA . TYR A 1 231 ? 4.500 -4.303 68.111 1.00 4.62 255 TYR A CA 1
ATOM 1731 C C . TYR A 1 231 ? 3.414 -5.096 68.829 1.00 5.03 255 TYR A C 1
ATOM 1732 O O . TYR A 1 231 ? 3.694 -6.071 69.519 1.00 5.41 255 TYR A O 1
ATOM 1741 N N . GLY A 1 232 ? 2.166 -4.673 68.657 1.00 5.33 256 GLY A N 1
ATOM 1742 C CA . GLY A 1 232 ? 1.091 -5.210 69.470 1.00 6.35 256 GLY A CA 1
ATOM 1743 C C . GLY A 1 232 ? -0.180 -5.551 68.711 1.00 6.59 256 GLY A C 1
ATOM 1744 O O . GLY A 1 232 ? -0.159 -5.917 67.527 1.00 7.32 256 GLY A O 1
ATOM 1745 N N . ASN A 1 233 ? -1.305 -5.432 69.414 1.00 7.91 257 ASN A N 1
ATOM 1746 C CA . ASN A 1 233 ? -2.609 -5.806 68.879 1.00 6.99 257 ASN A CA 1
ATOM 1747 C C . ASN A 1 233 ? -3.683 -5.135 69.715 1.00 7.09 257 ASN A C 1
ATOM 1748 O O . ASN A 1 233 ? -3.383 -4.364 70.628 1.00 8.25 257 ASN A O 1
ATOM 1753 N N . ASP A 1 234 ? -4.939 -5.410 69.387 1.00 8.16 258 ASP A N 1
ATOM 1754 C CA . ASP A 1 234 ? -6.048 -4.757 70.078 1.00 8.49 258 ASP A CA 1
ATOM 1755 C C . ASP A 1 234 ? -6.064 -5.010 71.582 1.00 8.54 258 ASP A C 1
ATOM 1756 O O . ASP A 1 234 ? -6.387 -4.108 72.348 1.00 9.44 258 ASP A O 1
ATOM 1761 N N . GLU A 1 235 ? -5.732 -6.227 72.001 1.00 7.91 259 GLU A N 1
ATOM 1762 C CA . GLU A 1 235 ? -5.629 -6.527 73.432 1.00 9.40 259 GLU A CA 1
ATOM 1763 C C . GLU A 1 235 ? -4.654 -5.581 74.136 1.00 9.05 259 GLU A C 1
ATOM 1764 O O . GLU A 1 235 ? -4.976 -4.991 75.165 1.00 10.31 259 GLU A O 1
ATOM 1770 N N . LEU A 1 236 ? -3.458 -5.427 73.584 1.00 8.34 260 LEU A N 1
ATOM 1771 C CA . LEU A 1 236 ? -2.463 -4.582 74.235 1.00 7.54 260 LEU A CA 1
ATOM 1772 C C . LEU A 1 236 ? -2.829 -3.099 74.144 1.00 8.75 260 LEU A C 1
ATOM 1773 O O . LEU A 1 236 ? -2.555 -2.324 75.070 1.00 9.23 260 LEU A O 1
ATOM 1778 N N . ARG A 1 237 ? -3.484 -2.704 73.053 1.00 8.87 261 ARG A N 1
ATOM 1779 C CA . ARG A 1 237 ? -3.992 -1.338 72.949 1.00 8.61 261 ARG A CA 1
ATOM 1780 C C . ARG A 1 237 ? -5.029 -1.051 74.038 1.00 9.50 261 ARG A C 1
ATOM 1781 O O . ARG A 1 237 ? -5.079 0.062 74.568 1.00 12.50 261 ARG A O 1
ATOM 1789 N N . SER A 1 238 ? -5.832 -2.053 74.390 1.00 9.37 262 SER A N 1
ATOM 1790 C CA . SER A 1 238 ? -6.893 -1.859 75.384 1.00 9.61 262 SER A CA 1
ATOM 1791 C C . SER A 1 238 ? -6.322 -1.574 76.774 1.00 10.52 262 SER A C 1
ATOM 1792 O O . SER A 1 238 ? -6.999 -0.984 77.623 1.00 12.28 262 SER A O 1
ATOM 1795 N N . LEU A 1 239 ? -5.081 -1.991 77.001 1.00 10.30 263 LEU A N 1
ATOM 1796 C CA . LEU A 1 239 ? -4.392 -1.749 78.264 1.00 10.32 263 LEU A CA 1
ATOM 1797 C C . LEU A 1 239 ? -3.584 -0.458 78.223 1.00 9.00 263 LEU A C 1
ATOM 1798 O O . LEU A 1 239 ? -2.893 -0.111 79.188 1.00 10.38 263 LEU A O 1
ATOM 1803 N N . LYS A 1 240 ? -3.669 0.254 77.104 1.00 10.08 264 LYS A N 1
ATOM 1804 C CA . LYS A 1 240 ? -2.942 1.506 76.926 1.00 11.72 264 LYS A CA 1
ATOM 1805 C C . LYS A 1 240 ? -1.421 1.327 77.031 1.00 11.59 264 LYS A C 1
ATOM 1806 O O . LYS A 1 240 ? -0.688 2.228 77.455 1.00 14.29 264 LYS A O 1
ATOM 1812 N N . LEU A 1 241 ? -0.957 0.147 76.632 1.00 10.69 265 LEU A N 1
ATOM 1813 C CA . LEU A 1 241 ? 0.464 -0.075 76.393 1.00 9.41 265 LEU A CA 1
ATOM 1814 C C . LEU A 1 241 ? 0.897 0.719 75.155 1.00 9.24 265 LEU A C 1
ATOM 1815 O O . LEU A 1 241 ? 0.068 1.051 74.308 1.00 10.50 265 LEU A O 1
ATOM 1820 N N . PRO A 1 242 ? 2.197 1.035 75.049 1.00 9.42 266 PRO A N 1
ATOM 1821 C CA . PRO A 1 242 ? 2.664 1.925 73.977 1.00 9.97 266 PRO A CA 1
ATOM 1822 C C . PRO A 1 242 ? 2.868 1.208 72.634 1.00 8.57 266 PRO A C 1
ATOM 1823 O O . PRO A 1 242 ? 3.981 1.124 72.080 1.00 9.38 266 PRO A O 1
ATOM 1827 N N . VAL A 1 243 ? 1.765 0.707 72.094 1.00 8.12 267 VAL A N 1
ATOM 1828 C CA . VAL A 1 243 ? 1.797 -0.038 70.842 1.00 10.10 267 VAL A CA 1
ATOM 1829 C C . VAL A 1 243 ? 2.090 0.890 69.670 1.00 9.60 267 VAL A C 1
ATOM 1830 O O . VAL A 1 243 ? 1.383 1.879 69.458 1.00 12.57 267 VAL A O 1
ATOM 1834 N N . ILE A 1 244 ? 3.132 0.570 68.907 1.00 8.72 268 ILE A N 1
ATOM 1835 C CA . ILE A 1 244 ? 3.545 1.404 67.784 1.00 8.27 268 ILE A CA 1
ATOM 1836 C C . ILE A 1 244 ? 3.012 0.864 66.455 1.00 9.36 268 ILE A C 1
ATOM 1837 O O . ILE A 1 244 ? 2.523 1.621 65.620 1.00 10.64 268 ILE A O 1
ATOM 1842 N N . TYR A 1 245 ? 3.111 -0.449 66.275 1.00 7.88 269 TYR A N 1
ATOM 1843 C CA . TYR A 1 245 ? 2.702 -1.125 65.051 1.00 8.03 269 TYR A CA 1
ATOM 1844 C C . TYR A 1 245 ? 1.987 -2.414 65.407 1.00 7.36 269 TYR A C 1
ATOM 1845 O O . TYR A 1 245 ? 2.141 -2.922 66.518 1.00 8.09 269 TYR A O 1
ATOM 1854 N N . GLU A 1 246 ? 1.241 -2.966 64.451 1.00 6.99 270 GLU A N 1
ATOM 1855 C CA . GLU A 1 246 ? 0.673 -4.303 64.592 1.00 7.31 270 GLU A CA 1
ATOM 1856 C C . GLU A 1 246 ? 1.758 -5.382 64.519 1.00 6.47 270 GLU A C 1
ATOM 1857 O O . GLU A 1 246 ? 2.719 -5.268 63.748 1.00 7.21 270 GLU A O 1
ATOM 1863 N N . TYR A 1 247 ? 1.598 -6.427 65.321 1.00 6.66 271 TYR A N 1
ATOM 1864 C CA . TYR A 1 247 ? 2.506 -7.564 65.305 1.00 7.49 271 TYR A CA 1
ATOM 1865 C C . TYR A 1 247 ? 2.005 -8.620 64.311 1.00 7.05 271 TYR A C 1
ATOM 1866 O O . TYR A 1 247 ? 0.954 -9.210 64.538 1.00 7.63 271 TYR A O 1
ATOM 1875 N N . PRO A 1 248 ? 2.713 -8.848 63.188 1.00 5.44 272 PRO A N 1
ATOM 1876 C CA . PRO A 1 248 ? 3.857 -8.163 62.589 1.00 4.90 272 PRO A CA 1
ATOM 1877 C C . PRO A 1 248 ? 3.375 -7.155 61.549 1.00 5.27 272 PRO A C 1
ATOM 1878 O O . PRO A 1 248 ? 2.187 -7.129 61.223 1.00 6.68 272 PRO A O 1
ATOM 1882 N N . LEU A 1 249 ? 4.289 -6.340 61.035 1.00 5.32 273 LEU A N 1
ATOM 1883 C CA . LEU A 1 249 ? 4.067 -5.562 59.823 1.00 6.27 273 LEU A CA 1
ATOM 1884 C C . LEU A 1 249 ? 4.304 -6.428 58.589 1.00 6.02 273 LEU A C 1
ATOM 1885 O O . LEU A 1 249 ? 5.067 -7.396 58.636 1.00 6.01 273 LEU A O 1
ATOM 1890 N N . GLU A 1 250 ? 3.636 -6.075 57.494 1.00 5.59 274 GLU A N 1
ATOM 1891 C CA . GLU A 1 250 ? 3.773 -6.795 56.227 1.00 7.57 274 GLU A CA 1
ATOM 1892 C C . GLU A 1 250 ? 3.983 -5.825 55.072 1.00 7.73 274 GLU A C 1
ATOM 1893 O O . GLU A 1 250 ? 3.282 -4.825 54.968 1.00 7.55 274 GLU A O 1
ATOM 1899 N N . PHE A 1 251 ? 4.944 -6.142 54.208 1.00 6.50 275 PHE A N 1
ATOM 1900 C CA . PHE A 1 251 ? 5.255 -5.360 53.018 1.00 6.83 275 PHE A CA 1
ATOM 1901 C C . PHE A 1 251 ? 5.351 -6.270 51.805 1.00 6.84 275 PHE A C 1
ATOM 1902 O O . PHE A 1 251 ? 5.292 -7.491 51.937 1.00 7.31 275 PHE A O 1
ATOM 1910 N N . LYS A 1 252 ? 5.471 -5.662 50.627 1.00 6.77 276 LYS A N 1
ATOM 1911 C CA . LYS A 1 252 ? 5.918 -6.363 49.427 1.00 6.36 276 LYS A CA 1
ATOM 1912 C C . LYS A 1 252 ? 7.318 -5.885 49.059 1.00 6.89 276 LYS A C 1
ATOM 1913 O O . LYS A 1 252 ? 7.596 -4.679 49.082 1.00 7.59 276 LYS A O 1
ATOM 1919 N N . ASN A 1 253 ? 8.191 -6.815 48.709 1.00 6.07 277 ASN A N 1
ATOM 1920 C CA . ASN A 1 253 ? 9.494 -6.432 48.197 1.00 7.11 277 ASN A CA 1
ATOM 1921 C C . ASN A 1 253 ? 9.376 -6.063 46.707 1.00 6.35 277 ASN A C 1
ATOM 1922 O O . ASN A 1 253 ? 8.284 -6.172 46.127 1.00 7.58 277 ASN A O 1
ATOM 1927 N N . PRO A 1 254 ? 10.470 -5.598 46.077 1.00 6.17 278 PRO A N 1
ATOM 1928 C CA . PRO A 1 254 ? 10.362 -5.172 44.674 1.00 8.48 278 PRO A CA 1
ATOM 1929 C C . PRO A 1 254 ? 9.858 -6.283 43.753 1.00 7.66 278 PRO A C 1
ATOM 1930 O O . PRO A 1 254 ? 9.220 -5.988 42.728 1.00 9.62 278 PRO A O 1
ATOM 1934 N N . ASN A 1 255 ? 10.114 -7.536 44.111 1.00 7.61 279 ASN A N 1
ATOM 1935 C CA . ASN A 1 255 ? 9.665 -8.680 43.326 1.00 8.02 279 ASN A CA 1
ATOM 1936 C C . ASN A 1 255 ? 8.196 -9.026 43.549 1.00 9.57 279 ASN A C 1
ATOM 1937 O O . ASN A 1 255 ? 7.642 -9.870 42.832 1.00 11.16 279 ASN A O 1
ATOM 1942 N N . GLY A 1 256 ? 7.566 -8.378 44.526 1.00 6.06 280 GLY A N 1
ATOM 1943 C CA . GLY A 1 256 ? 6.159 -8.593 44.805 1.00 8.67 280 GLY A CA 1
ATOM 1944 C C . GLY A 1 256 ? 5.892 -9.633 45.878 1.00 9.24 280 GLY A C 1
ATOM 1945 O O . GLY A 1 256 ? 4.737 -9.920 46.167 1.00 10.62 280 GLY A O 1
ATOM 1946 N N . GLU A 1 257 ? 6.944 -10.187 46.490 1.00 7.63 281 GLU A N 1
ATOM 1947 C CA . GLU A 1 257 ? 6.773 -11.207 47.533 1.00 8.22 281 GLU A CA 1
ATOM 1948 C C . GLU A 1 257 ? 6.554 -10.571 48.910 1.00 6.22 281 GLU A C 1
ATOM 1949 O O . GLU A 1 257 ? 7.044 -9.479 49.171 1.00 6.47 281 GLU A O 1
ATOM 1955 N N . PRO A 1 258 ? 5.795 -11.241 49.786 1.00 6.34 282 PRO A N 1
ATOM 1956 C CA . PRO A 1 258 ? 5.567 -10.679 51.127 1.00 6.52 282 PRO A CA 1
ATOM 1957 C C . PRO A 1 258 ? 6.823 -10.715 51.990 1.00 7.29 282 PRO A C 1
ATOM 1958 O O . PRO A 1 258 ? 7.634 -11.633 51.866 1.00 6.84 282 PRO A O 1
ATOM 1962 N N . VAL A 1 259 ? 6.976 -9.695 52.830 1.00 5.57 283 VAL A N 1
ATOM 1963 C CA . VAL A 1 259 ? 8.036 -9.635 53.832 1.00 5.08 283 VAL A CA 1
ATOM 1964 C C . VAL A 1 259 ? 7.387 -9.231 55.152 1.00 6.54 283 VAL A C 1
ATOM 1965 O O . VAL A 1 259 ? 6.602 -8.274 55.193 1.00 6.24 283 VAL A O 1
ATOM 1969 N N . PHE A 1 260 ? 7.743 -9.924 56.229 1.00 4.61 284 PHE A N 1
ATOM 1970 C CA . PHE A 1 260 ? 7.196 -9.618 57.555 1.00 4.17 284 PHE A CA 1
ATOM 1971 C C . PHE A 1 260 ? 8.284 -9.037 58.452 1.00 4.66 284 PHE A C 1
ATOM 1972 O O . PHE A 1 260 ? 9.424 -9.493 58.410 1.00 6.45 284 PHE A O 1
ATOM 1980 N N . VAL A 1 261 ? 7.931 -8.011 59.222 1.00 4.42 285 VAL A N 1
ATOM 1981 C CA . VAL A 1 261 ? 8.880 -7.307 60.090 1.00 4.58 285 VAL A CA 1
ATOM 1982 C C . VAL A 1 261 ? 8.271 -7.173 61.480 1.00 5.26 285 VAL A C 1
ATOM 1983 O O . VAL A 1 261 ? 7.108 -6.775 61.620 1.00 5.25 285 VAL A O 1
ATOM 1987 N N . MET A 1 262 ? 9.030 -7.487 62.524 1.00 3.82 286 MET A N 1
ATOM 1988 C CA . MET A 1 262 ? 8.498 -7.319 63.874 1.00 4.21 286 MET A CA 1
ATOM 1989 C C . MET A 1 262 ? 9.599 -7.170 64.917 1.00 5.39 286 MET A C 1
ATOM 1990 O O . MET A 1 262 ? 10.686 -7.724 64.764 1.00 5.35 286 MET A O 1
ATOM 1995 N N . GLU A 1 263 ? 9.289 -6.419 65.979 1.00 5.20 287 GLU A N 1
ATOM 1996 C CA . GLU A 1 263 ? 10.162 -6.225 67.138 1.00 4.06 287 GLU A CA 1
ATOM 1997 C C . GLU A 1 263 ? 9.398 -6.680 68.386 1.00 4.86 287 GLU A C 1
ATOM 1998 O O . GLU A 1 263 ? 8.167 -6.888 68.334 1.00 6.13 287 GLU A O 1
ATOM 2004 N N . GLY A 1 264 ? 10.123 -6.824 69.499 1.00 4.74 288 GLY A N 1
ATOM 2005 C CA . GLY A 1 264 ? 9.562 -7.303 70.755 1.00 6.29 288 GLY A CA 1
ATOM 2006 C C . GLY A 1 264 ? 9.760 -6.337 71.916 1.00 4.66 288 GLY A C 1
ATOM 2007 O O . GLY A 1 264 ? 10.172 -6.728 73.017 1.00 5.68 288 GLY A O 1
ATOM 2008 N N . TRP A 1 265 ? 9.442 -5.068 71.682 1.00 5.62 289 TRP A N 1
ATOM 2009 C CA . TRP A 1 265 ? 9.546 -4.043 72.727 1.00 5.69 289 TRP A CA 1
ATOM 2010 C C . TRP A 1 265 ? 10.995 -3.970 73.233 1.00 4.58 289 TRP A C 1
ATOM 2011 O O . TRP A 1 265 ? 11.912 -3.853 72.412 1.00 4.97 289 TRP A O 1
ATOM 2022 N N . ALA A 1 266 ? 11.225 -4.027 74.546 1.00 5.33 290 ALA A N 1
ATOM 2023 C CA . ALA A 1 266 ? 12.577 -4.023 75.103 1.00 5.01 290 ALA A CA 1
ATOM 2024 C C . ALA A 1 266 ? 12.545 -4.441 76.568 1.00 4.56 290 ALA A C 1
ATOM 2025 O O . ALA A 1 266 ? 11.476 -4.701 77.129 1.00 5.79 290 ALA A O 1
ATOM 2027 N N . TYR A 1 267 ? 13.733 -4.503 77.173 1.00 4.77 291 TYR A N 1
ATOM 2028 C CA . TYR A 1 267 ? 13.902 -4.645 78.631 1.00 5.32 291 TYR A CA 1
ATOM 2029 C C . TYR A 1 267 ? 13.225 -5.898 79.200 1.00 5.10 291 TYR A C 1
ATOM 2030 O O . TYR A 1 267 ? 12.561 -5.849 80.248 1.00 5.95 291 TYR A O 1
ATOM 2039 N N . SER A 1 268 ? 13.422 -7.016 78.505 1.00 6.04 292 SER A N 1
ATOM 2040 C CA . SER A 1 268 ? 12.903 -8.341 78.866 1.00 6.14 292 SER A CA 1
ATOM 2041 C C . SER A 1 268 ? 11.383 -8.414 79.065 1.00 5.80 292 SER A C 1
ATOM 2042 O O . SER A 1 268 ? 10.904 -9.296 79.765 1.00 6.74 292 SER A O 1
ATOM 2045 N N . ALA A 1 269 ? 10.626 -7.544 78.393 1.00 5.12 293 ALA A N 1
ATOM 2046 C CA . ALA A 1 269 ? 9.182 -7.448 78.653 1.00 5.59 293 ALA A CA 1
ATOM 2047 C C . ALA A 1 269 ? 8.313 -8.364 77.803 1.00 6.08 293 ALA A C 1
ATOM 2048 O O . ALA A 1 269 ? 7.191 -8.681 78.216 1.00 6.83 293 ALA A O 1
ATOM 2050 N N . VAL A 1 270 ? 8.826 -8.786 76.643 1.00 5.31 294 VAL A N 1
ATOM 2051 C CA . VAL A 1 270 ? 7.998 -9.468 75.642 1.00 5.55 294 VAL A CA 1
ATOM 2052 C C . VAL A 1 270 ? 8.723 -10.643 75.026 1.00 5.83 294 VAL A C 1
ATOM 2053 O O . VAL A 1 270 ? 9.924 -10.557 74.730 1.00 6.47 294 VAL A O 1
ATOM 2057 N N . VAL A 1 271 ? 7.991 -11.735 74.828 1.00 6.21 295 VAL A N 1
ATOM 2058 C CA . VAL A 1 271 ? 8.423 -12.796 73.930 1.00 5.64 295 VAL A CA 1
ATOM 2059 C C . VAL A 1 271 ? 7.516 -12.749 72.703 1.00 5.22 295 VAL A C 1
ATOM 2060 O O . VAL A 1 271 ? 6.300 -12.937 72.824 1.00 6.17 295 VAL A O 1
ATOM 2064 N N . GLY A 1 272 ? 8.099 -12.470 71.537 1.00 5.09 296 GLY A N 1
ATOM 2065 C CA . GLY A 1 272 ? 7.336 -12.494 70.298 1.00 5.53 296 GLY A CA 1
ATOM 2066 C C . GLY A 1 272 ? 7.208 -13.919 69.787 1.00 5.12 296 GLY A C 1
ATOM 2067 O O . GLY A 1 272 ? 8.134 -14.714 69.894 1.00 6.35 296 GLY A O 1
ATOM 2068 N N . ASP A 1 273 ? 6.054 -14.220 69.205 1.00 5.47 297 ASP A N 1
ATOM 2069 C CA . ASP A 1 273 ? 5.660 -15.584 68.830 1.00 5.21 297 ASP A CA 1
ATOM 2070 C C . ASP A 1 273 ? 4.976 -15.496 67.457 1.00 5.69 297 ASP A C 1
ATOM 2071 O O . ASP A 1 273 ? 3.838 -15.031 67.354 1.00 6.79 297 ASP A O 1
ATOM 2076 N N . LEU A 1 274 ? 5.704 -15.868 66.400 1.00 5.58 298 LEU A N 1
ATOM 2077 C CA . LEU A 1 274 ? 5.225 -15.770 65.019 1.00 5.45 298 LEU A CA 1
ATOM 2078 C C . LEU A 1 274 ? 5.324 -17.129 64.341 1.00 7.30 298 LEU A C 1
ATOM 2079 O O . LEU A 1 274 ? 6.418 -17.640 64.116 1.00 6.66 298 LEU A O 1
ATOM 2084 N N . GLY A 1 275 ? 4.172 -17.701 64.008 1.00 6.71 299 GLY A N 1
ATOM 2085 C CA . GLY A 1 275 ? 4.120 -18.935 63.244 1.00 7.13 299 GLY A CA 1
ATOM 2086 C C . GLY A 1 275 ? 4.108 -18.609 61.767 1.00 7.40 299 GLY A C 1
ATOM 2087 O O . GLY A 1 275 ? 3.304 -17.792 61.300 1.00 8.09 299 GLY A O 1
ATOM 2088 N N . VAL A 1 276 ? 5.023 -19.240 61.037 1.00 7.18 300 VAL A N 1
ATOM 2089 C CA . VAL A 1 276 ? 5.202 -18.967 59.614 1.00 9.80 300 VAL A CA 1
ATOM 2090 C C . VAL A 1 276 ? 5.149 -20.242 58.794 1.00 12.81 300 VAL A C 1
ATOM 2091 O O . VAL A 1 276 ? 5.873 -21.198 59.077 1.00 15.48 300 VAL A O 1
ATOM 2095 N N . LYS A 1 277 ? 4.298 -20.255 57.771 1.00 9.45 301 LYS A N 1
ATOM 2096 C CA . LYS A 1 277 ? 4.300 -21.344 56.805 1.00 10.31 301 LYS A CA 1
ATOM 2097 C C . LYS A 1 277 ? 4.959 -20.856 55.519 1.00 11.67 301 LYS A C 1
ATOM 2098 O O . LYS A 1 277 ? 4.669 -19.763 55.035 1.00 11.60 301 LYS A O 1
ATOM 2104 N N . PHE A 1 278 ? 5.866 -21.663 54.985 1.00 9.67 302 PHE A N 1
ATOM 2105 C CA . PHE A 1 278 ? 6.515 -21.353 53.716 1.00 12.05 302 PHE A CA 1
ATOM 2106 C C . PHE A 1 278 ? 5.990 -22.281 52.628 1.00 9.97 302 PHE A C 1
ATOM 2107 O O . PHE A 1 278 ? 5.924 -23.496 52.822 1.00 11.84 302 PHE A O 1
ATOM 2115 N N . SER A 1 279 ? 5.625 -21.707 51.487 1.00 9.98 303 SER A N 1
ATOM 2116 C CA . SER A 1 279 ? 5.271 -22.501 50.317 1.00 9.42 303 SER A CA 1
ATOM 2117 C C . SER A 1 279 ? 6.526 -23.194 49.785 1.00 10.64 303 SER A C 1
ATOM 2118 O O . SER A 1 279 ? 7.642 -22.849 50.182 1.00 10.95 303 SER A O 1
ATOM 2121 N N . PRO A 1 280 ? 6.359 -24.182 48.885 1.00 10.86 304 PRO A N 1
ATOM 2122 C CA . PRO A 1 280 ? 7.557 -24.825 48.327 1.00 12.05 304 PRO A CA 1
ATOM 2123 C C . PRO A 1 280 ? 8.518 -23.810 47.698 1.00 11.26 304 PRO A C 1
ATOM 2124 O O . PRO A 1 280 ? 9.743 -23.988 47.771 1.00 14.64 304 PRO A O 1
ATOM 2128 N N . GLU A 1 281 ? 7.964 -22.750 47.118 1.00 10.67 305 GLU A N 1
ATOM 2129 C CA . GLU A 1 281 ? 8.753 -21.703 46.473 1.00 12.06 305 GLU A CA 1
ATOM 2130 C C . GLU A 1 281 ? 9.324 -20.689 47.475 1.00 11.97 305 GLU A C 1
ATOM 2131 O O . GLU A 1 281 ? 10.007 -19.742 47.083 1.00 11.01 305 GLU A O 1
ATOM 2137 N N . GLY A 1 282 ? 9.029 -20.873 48.759 1.00 10.44 306 GLY A N 1
ATOM 2138 C CA . GLY A 1 282 ? 9.631 -20.047 49.792 1.00 10.00 306 GLY A CA 1
ATOM 2139 C C . GLY A 1 282 ? 8.876 -18.761 50.085 1.00 8.73 306 GLY A C 1
ATOM 2140 O O . GLY A 1 282 ? 9.463 -17.803 50.603 1.00 9.61 306 GLY A O 1
ATOM 2141 N N . ILE A 1 283 ? 7.581 -18.728 49.772 1.00 8.77 307 ILE A N 1
ATOM 2142 C CA . ILE A 1 283 ? 6.746 -17.576 50.110 1.00 8.80 307 ILE A CA 1
ATOM 2143 C C . ILE A 1 283 ? 6.157 -17.760 51.515 1.00 9.27 307 ILE A C 1
ATOM 2144 O O . ILE A 1 283 ? 5.575 -18.805 51.810 1.00 9.36 307 ILE A O 1
ATOM 2149 N N . ALA A 1 284 ? 6.342 -16.766 52.389 1.00 8.79 308 ALA A N 1
ATOM 2150 C CA . ALA A 1 284 ? 5.892 -16.856 53.779 1.00 8.32 308 ALA A CA 1
ATOM 2151 C C . ALA A 1 284 ? 4.446 -16.398 53.958 1.00 7.08 308 ALA A C 1
ATOM 2152 O O . ALA A 1 284 ? 4.024 -15.411 53.366 1.00 8.83 308 ALA A O 1
ATOM 2154 N N . SER A 1 285 ? 3.722 -17.117 54.817 1.00 8.27 309 SER A N 1
ATOM 2155 C CA . SER A 1 285 ? 2.399 -16.711 55.286 1.00 8.08 309 SER A CA 1
ATOM 2156 C C . SER A 1 285 ? 2.336 -16.917 56.793 1.00 7.45 309 SER A C 1
ATOM 2157 O O . SER A 1 285 ? 3.046 -17.765 57.343 1.00 8.77 309 SER A O 1
ATOM 2160 N N . ILE A 1 286 ? 1.475 -16.149 57.450 1.00 7.29 310 ILE A N 1
ATOM 2161 C CA . ILE A 1 286 ? 1.379 -16.156 58.909 1.00 8.23 310 ILE A CA 1
ATOM 2162 C C . ILE A 1 286 ? 0.277 -17.092 59.412 1.00 8.79 310 ILE A C 1
ATOM 2163 O O . ILE A 1 286 ? -0.866 -17.018 58.959 1.00 9.61 310 ILE A O 1
ATOM 2168 N N . THR A 1 287 ? 0.631 -17.977 60.339 1.00 8.19 311 THR A N 1
ATOM 2169 C CA . THR A 1 287 ? -0.322 -18.915 60.930 1.00 9.55 311 THR A CA 1
ATOM 2170 C C . THR A 1 287 ? -0.625 -18.602 62.401 1.00 9.56 311 THR A C 1
ATOM 2171 O O . THR A 1 287 ? -1.589 -19.123 62.962 1.00 9.86 311 THR A O 1
ATOM 2175 N N . ARG A 1 288 ? 0.206 -17.778 63.037 1.00 7.30 312 ARG A N 1
ATOM 2176 C CA . ARG A 1 288 ? 0.044 -17.464 64.457 1.00 6.95 312 ARG A CA 1
ATOM 2177 C C . ARG A 1 288 ? 0.829 -16.187 64.696 1.00 6.53 312 ARG A C 1
ATOM 2178 O O . ARG A 1 288 ? 1.921 -16.033 64.146 1.00 6.31 312 ARG A O 1
ATOM 2186 N N . LYS A 1 289 ? 0.290 -15.268 65.490 1.00 6.87 313 LYS A N 1
ATOM 2187 C CA . LYS A 1 289 ? 0.965 -14.003 65.755 1.00 7.43 313 LYS A CA 1
ATOM 2188 C C . LYS A 1 289 ? 0.544 -13.493 67.128 1.00 8.49 313 LYS A C 1
ATOM 2189 O O . LYS A 1 289 ? -0.563 -12.981 67.301 1.00 9.71 313 LYS A O 1
ATOM 2195 N N . ILE A 1 290 ? 1.425 -13.663 68.106 1.00 6.94 314 ILE A N 1
ATOM 2196 C CA . ILE A 1 290 ? 1.145 -13.254 69.480 1.00 8.30 314 ILE A CA 1
ATOM 2197 C C . ILE A 1 290 ? 2.356 -12.565 70.096 1.00 7.59 314 ILE A C 1
ATOM 2198 O O . ILE A 1 290 ? 3.416 -13.178 70.243 1.00 7.99 314 ILE A O 1
ATOM 2203 N N . PRO A 1 291 ? 2.221 -11.279 70.436 1.00 8.05 315 PRO A N 1
ATOM 2204 C CA . PRO A 1 291 ? 3.247 -10.631 71.259 1.00 7.36 315 PRO A CA 1
ATOM 2205 C C . PRO A 1 291 ? 2.942 -10.854 72.746 1.00 6.67 315 PRO A C 1
ATOM 2206 O O . PRO A 1 291 ? 2.038 -10.208 73.293 1.00 10.54 315 PRO A O 1
ATOM 2210 N N . HIS A 1 292 ? 3.664 -11.769 73.392 1.00 5.82 316 HIS A N 1
ATOM 2211 C CA . HIS A 1 292 ? 3.392 -12.096 74.799 1.00 5.35 316 HIS A CA 1
ATOM 2212 C C . HIS A 1 292 ? 4.044 -11.094 75.742 1.00 6.96 316 HIS A C 1
ATOM 2213 O O . HIS A 1 292 ? 5.275 -11.054 75.852 1.00 7.02 316 HIS A O 1
ATOM 2220 N N . VAL A 1 293 ? 3.235 -10.307 76.447 1.00 5.98 317 VAL A N 1
ATOM 2221 C CA . VAL A 1 293 ? 3.758 -9.435 77.496 1.00 6.51 317 VAL A CA 1
ATOM 2222 C C . VAL A 1 293 ? 3.861 -10.223 78.799 1.00 5.76 317 VAL A C 1
ATOM 2223 O O . VAL A 1 293 ? 2.878 -10.805 79.280 1.00 6.27 317 VAL A O 1
ATOM 2227 N N . LEU A 1 294 ? 5.061 -10.248 79.373 1.00 6.07 318 LEU A N 1
ATOM 2228 C CA . LEU A 1 294 ? 5.352 -11.014 80.574 1.00 7.47 318 LEU A CA 1
ATOM 2229 C C . LEU A 1 294 ? 5.052 -10.151 81.788 1.00 7.11 318 LEU A C 1
ATOM 2230 O O . LEU A 1 294 ? 5.719 -9.140 82.006 1.00 7.36 318 LEU A O 1
ATOM 2235 N N . MET A 1 295 ? 4.061 -10.544 82.583 1.00 7.06 319 MET A N 1
ATOM 2236 C CA . MET A 1 295 ? 3.574 -9.696 83.669 1.00 7.32 319 MET A CA 1
ATOM 2237 C C . MET A 1 295 ? 3.411 -10.466 84.975 1.00 8.86 319 MET A C 1
ATOM 2238 O O . MET A 1 295 ? 3.017 -11.634 84.973 1.00 9.38 319 MET A O 1
ATOM 2243 N N . SER A 1 296 ? 3.754 -9.820 86.086 1.00 8.18 320 SER A N 1
ATOM 2244 C CA . SER A 1 296 ? 3.477 -10.365 87.409 1.00 8.83 320 SER A CA 1
ATOM 2245 C C . SER A 1 296 ? 2.029 -10.125 87.826 1.00 7.84 320 SER A C 1
ATOM 2246 O O . SER A 1 296 ? 1.428 -9.119 87.456 1.00 9.50 320 SER A O 1
ATOM 2249 N N . SER A 1 297 ? 1.478 -11.059 88.597 1.00 10.58 321 SER A N 1
ATOM 2250 C CA . SER A 1 297 ? 0.146 -10.883 89.166 1.00 11.65 321 SER A CA 1
ATOM 2251 C C . SER A 1 297 ? 0.200 -10.228 90.542 1.00 12.28 321 SER A C 1
ATOM 2252 O O . SER A 1 297 ? -0.843 -9.963 91.139 1.00 13.50 321 SER A O 1
ATOM 2255 N N . HIS A 1 298 ? 1.403 -9.969 91.047 1.00 10.57 322 HIS A N 1
ATOM 2256 C CA . HIS A 1 298 ? 1.568 -9.636 92.468 1.00 12.07 322 HIS A CA 1
ATOM 2257 C C . HIS A 1 298 ? 1.520 -8.148 92.804 1.00 12.84 322 HIS A C 1
ATOM 2258 O O . HIS A 1 298 ? 1.218 -7.778 93.949 1.00 13.48 322 HIS A O 1
ATOM 2265 N N . LYS A 1 299 ? 1.820 -7.296 91.831 1.00 11.22 323 LYS A N 1
ATOM 2266 C CA . LYS A 1 299 ? 1.704 -5.855 92.017 1.00 10.63 323 LYS A CA 1
ATOM 2267 C C . LYS A 1 299 ? 0.556 -5.334 91.179 1.00 11.24 323 LYS A C 1
ATOM 2268 O O . LYS A 1 299 ? 0.607 -5.354 89.947 1.00 11.20 323 LYS A O 1
ATOM 2274 N N . LEU A 1 300 ? -0.489 -4.875 91.852 1.00 9.69 324 LEU A N 1
ATOM 2275 C CA . LEU A 1 300 ? -1.623 -4.271 91.175 1.00 11.94 324 LEU A CA 1
ATOM 2276 C C . LEU A 1 300 ? -2.019 -3.041 91.979 1.00 10.32 324 LEU A C 1
ATOM 2277 O O . LEU A 1 300 ? -2.925 -3.097 92.821 1.00 12.22 324 LEU A O 1
ATOM 2282 N N . GLN A 1 301 ? -1.327 -1.935 91.736 1.00 10.77 325 GLN A N 1
ATOM 2283 C CA . GLN A 1 301 ? -1.502 -0.733 92.550 1.00 10.52 325 GLN A CA 1
ATOM 2284 C C . GLN A 1 301 ? -2.228 0.377 91.803 1.00 12.06 325 GLN A C 1
ATOM 2285 O O . GLN A 1 301 ? -1.943 0.650 90.639 1.00 11.54 325 GLN A O 1
ATOM 2291 N N . VAL A 1 302 ? -3.184 1.007 92.481 1.00 12.85 326 VAL A N 1
ATOM 2292 C CA . VAL A 1 302 ? -3.882 2.163 91.939 1.00 13.47 326 VAL A CA 1
ATOM 2293 C C . VAL A 1 302 ? -3.757 3.333 92.919 1.00 14.94 326 VAL A C 1
ATOM 2294 O O . VAL A 1 302 ? -3.559 3.127 94.119 1.00 15.27 326 VAL A O 1
ATOM 2298 N N . LYS A 1 303 ? -3.844 4.553 92.406 1.00 15.61 327 LYS A N 1
ATOM 2299 C CA . LYS A 1 303 ? -3.663 5.751 93.228 1.00 17.74 327 LYS A CA 1
ATOM 2300 C C . LYS A 1 303 ? -4.945 6.087 93.978 1.00 17.30 327 LYS A C 1
ATOM 2301 O O . LYS A 1 303 ? -6.008 6.214 93.370 1.00 20.62 327 LYS A O 1
ATOM 2307 N N . ASN A 1 304 ? -4.853 6.223 95.299 1.00 17.12 328 ASN A N 1
ATOM 2308 C CA . ASN A 1 304 ? -6.039 6.539 96.093 1.00 18.97 328 ASN A CA 1
ATOM 2309 C C . ASN A 1 304 ? -6.280 8.043 96.211 1.00 16.43 328 ASN A C 1
ATOM 2310 O O . ASN A 1 304 ? -5.555 8.842 95.615 1.00 19.98 328 ASN A O 1
ATOM 2315 N N . SER A 1 305 ? -7.300 8.429 96.973 1.00 20.96 329 SER A N 1
ATOM 2316 C CA . SER A 1 305 ? -7.708 9.831 97.027 1.00 22.01 329 SER A CA 1
ATOM 2317 C C . SER A 1 305 ? -6.725 10.729 97.775 1.00 24.12 329 SER A C 1
ATOM 2318 O O . SER A 1 305 ? -6.790 11.953 97.660 1.00 23.79 329 SER A O 1
ATOM 2321 N N . GLU A 1 306 ? -5.813 10.123 98.533 1.00 21.44 330 GLU A N 1
ATOM 2322 C CA . GLU A 1 306 ? -4.749 10.883 99.186 1.00 22.35 330 GLU A CA 1
ATOM 2323 C C . GLU A 1 306 ? -3.490 10.923 98.322 1.00 21.16 330 GLU A C 1
ATOM 2324 O O . GLU A 1 306 ? -2.456 11.457 98.733 1.00 24.17 330 GLU A O 1
ATOM 2330 N N . GLY A 1 307 ? -3.580 10.349 97.126 1.00 23.90 331 GLY A N 1
ATOM 2331 C CA . GLY A 1 307 ? -2.482 10.384 96.177 1.00 23.96 331 GLY A CA 1
ATOM 2332 C C . GLY A 1 307 ? -1.454 9.282 96.353 1.00 23.45 331 GLY A C 1
ATOM 2333 O O . GLY A 1 307 ? -0.360 9.354 95.792 1.00 25.71 331 GLY A O 1
ATOM 2334 N N . LYS A 1 308 ? -1.801 8.255 97.123 1.00 20.62 332 LYS A N 1
ATOM 2335 C CA . LYS A 1 308 ? -0.877 7.154 97.377 1.00 20.15 332 LYS A CA 1
ATOM 2336 C C . LYS A 1 308 ? -1.204 5.913 96.547 1.00 18.54 332 LYS A C 1
ATOM 2337 O O . LYS A 1 308 ? -2.363 5.536 96.401 1.00 16.90 332 LYS A O 1
ATOM 2343 N N . TRP A 1 309 ? -0.169 5.282 96.007 1.00 16.25 333 TRP A N 1
ATOM 2344 C CA . TRP A 1 309 ? -0.337 4.043 95.261 1.00 15.36 333 TRP A CA 1
ATOM 2345 C C . TRP A 1 309 ? -0.499 2.868 96.218 1.00 15.23 333 TRP A C 1
ATOM 2346 O O . TRP A 1 309 ? 0.371 2.609 97.047 1.00 18.14 333 TRP A O 1
ATOM 2357 N N . ALA A 1 310 ? -1.625 2.171 96.115 1.00 13.57 334 ALA A N 1
ATOM 2358 C CA . ALA A 1 310 ? -1.948 1.091 97.046 1.00 13.40 334 ALA A CA 1
ATOM 2359 C C . ALA A 1 310 ? -2.414 -0.167 96.316 1.00 11.32 334 ALA A C 1
ATOM 2360 O O . ALA A 1 310 ? -3.064 -0.084 95.274 1.00 12.13 334 ALA A O 1
ATOM 2362 N N . GLU A 1 311 ? -2.101 -1.328 96.878 1.00 12.03 335 GLU A N 1
ATOM 2363 C CA . GLU A 1 311 ? -2.517 -2.601 96.294 1.00 11.80 335 GLU A CA 1
ATOM 2364 C C . GLU A 1 311 ? -4.024 -2.809 96.317 1.00 13.95 335 GLU A C 1
ATOM 2365 O O . GLU A 1 311 ? -4.676 -2.572 97.339 1.00 14.87 335 GLU A O 1
ATOM 2371 N N . LEU A 1 312 ? -4.569 -3.274 95.196 1.00 13.13 336 LEU A N 1
ATOM 2372 C CA . LEU A 1 312 ? -5.968 -3.679 95.126 1.00 13.23 336 LEU A CA 1
ATOM 2373 C C . LEU A 1 312 ? -6.229 -4.812 96.111 1.00 13.91 336 LEU A C 1
ATOM 2374 O O . LEU A 1 312 ? -5.340 -5.607 96.409 1.00 13.07 336 LEU A O 1
ATOM 2379 N N . THR A 1 313 ? -7.456 -4.869 96.626 1.00 14.61 337 THR A N 1
ATOM 2380 C CA . THR A 1 313 ? -7.853 -5.888 97.590 1.00 14.77 337 THR A CA 1
ATOM 2381 C C . THR A 1 313 ? -9.273 -6.374 97.285 1.00 14.07 337 THR A C 1
ATOM 2382 O O . THR A 1 313 ? -9.992 -5.747 96.517 1.00 14.74 337 THR A O 1
ATOM 2386 N N . GLY A 1 314 ? -9.656 -7.503 97.876 1.00 15.92 338 GLY A N 1
ATOM 2387 C CA . GLY A 1 314 ? -11.009 -8.019 97.740 1.00 16.84 338 GLY A CA 1
ATOM 2388 C C . GLY A 1 314 ? -11.477 -8.228 96.310 1.00 16.85 338 GLY A C 1
ATOM 2389 O O . GLY A 1 314 ? -10.705 -8.652 95.447 1.00 15.43 338 GLY A O 1
ATOM 2390 N N . ASP A 1 315 ? -12.746 -7.923 96.054 1.00 16.90 339 ASP A N 1
ATOM 2391 C CA . ASP A 1 315 ? -13.342 -8.149 94.737 1.00 16.00 339 ASP A CA 1
ATOM 2392 C C . ASP A 1 315 ? -12.667 -7.340 93.629 1.00 17.55 339 ASP A C 1
ATOM 2393 O O . ASP A 1 315 ? -12.565 -7.804 92.490 1.00 15.59 339 ASP A O 1
ATOM 2398 N N . GLU A 1 316 ? -12.208 -6.134 93.952 1.00 15.34 340 GLU A N 1
ATOM 2399 C CA . GLU A 1 316 ? -11.547 -5.302 92.953 1.00 16.70 340 GLU A CA 1
ATOM 2400 C C . GLU A 1 316 ? -10.264 -5.971 92.458 1.00 15.08 340 GLU A C 1
ATOM 2401 O O . GLU A 1 316 ? -9.958 -5.932 91.263 1.00 15.41 340 GLU A O 1
ATOM 2407 N N . ARG A 1 317 ? -9.519 -6.595 93.366 1.00 14.68 341 ARG A N 1
ATOM 2408 C CA . ARG A 1 317 ? -8.301 -7.293 92.964 1.00 13.90 341 ARG A CA 1
ATOM 2409 C C . ARG A 1 317 ? -8.650 -8.515 92.123 1.00 14.65 341 ARG A C 1
ATOM 2410 O O . ARG A 1 317 ? -7.989 -8.803 91.124 1.00 13.49 341 ARG A O 1
ATOM 2418 N N . LYS A 1 318 ? -9.687 -9.237 92.531 1.00 13.95 342 LYS A N 1
ATOM 2419 C CA . LYS A 1 318 ? -10.130 -10.411 91.786 1.00 15.86 342 LYS A CA 1
ATOM 2420 C C . LYS A 1 318 ? -10.534 -10.056 90.353 1.00 14.52 342 LYS A C 1
ATOM 2421 O O . LYS A 1 318 ? -10.176 -10.768 89.410 1.00 14.68 342 LYS A O 1
ATOM 2427 N N . LYS A 1 319 ? -11.247 -8.947 90.179 1.00 13.58 343 LYS A N 1
ATOM 2428 C CA . LYS A 1 319 ? -11.664 -8.518 88.844 1.00 16.67 343 LYS A CA 1
ATOM 2429 C C . LYS A 1 319 ? -10.464 -8.145 87.975 1.00 15.05 343 LYS A C 1
ATOM 2430 O O . LYS A 1 319 ? -10.435 -8.431 86.774 1.00 14.41 343 LYS A O 1
ATOM 2436 N N . ALA A 1 320 ? -9.482 -7.490 88.587 1.00 14.09 344 ALA A N 1
ATOM 2437 C CA . ALA A 1 320 ? -8.246 -7.130 87.901 1.00 13.45 344 ALA A CA 1
ATOM 2438 C C . ALA A 1 320 ? -7.523 -8.378 87.403 1.00 12.17 344 ALA A C 1
ATOM 2439 O O . ALA A 1 320 ? -7.118 -8.454 86.238 1.00 11.94 344 ALA A O 1
ATOM 2441 N N . LEU A 1 321 ? -7.372 -9.356 88.283 1.00 13.21 345 LEU A N 1
ATOM 2442 C CA . LEU A 1 321 ? -6.714 -10.608 87.940 1.00 14.05 345 LEU A CA 1
ATOM 2443 C C . LEU A 1 321 ? -7.479 -11.365 86.861 1.00 13.09 345 LEU A C 1
ATOM 2444 O O . LEU A 1 321 ? -6.886 -11.887 85.917 1.00 14.01 345 LEU A O 1
ATOM 2449 N N . ASP A 1 322 ? -8.798 -11.427 86.996 1.00 14.90 346 ASP A N 1
ATOM 2450 C CA . ASP A 1 322 ? -9.620 -12.115 86.010 1.00 14.63 346 ASP A CA 1
ATOM 2451 C C . ASP A 1 322 ? -9.452 -11.509 84.619 1.00 14.91 346 ASP A C 1
ATOM 2452 O O . ASP A 1 322 ? -9.360 -12.231 83.619 1.00 14.96 346 ASP A O 1
ATOM 2457 N N . THR A 1 323 ? -9.423 -10.187 84.540 1.00 13.18 347 THR A N 1
ATOM 2458 C CA . THR A 1 323 ? -9.222 -9.534 83.249 1.00 14.26 347 THR A CA 1
ATOM 2459 C C . THR A 1 323 ? -7.885 -9.943 82.618 1.00 13.46 347 THR A C 1
ATOM 2460 O O . THR A 1 323 ? -7.831 -10.346 81.452 1.00 13.73 347 THR A O 1
ATOM 2464 N N . LEU A 1 324 ? -6.811 -9.864 83.393 1.00 11.73 348 LEU A N 1
ATOM 2465 C CA . LEU A 1 324 ? -5.494 -10.230 82.885 1.00 11.22 348 LEU A CA 1
ATOM 2466 C C . LEU A 1 324 ? -5.435 -11.700 82.460 1.00 12.02 3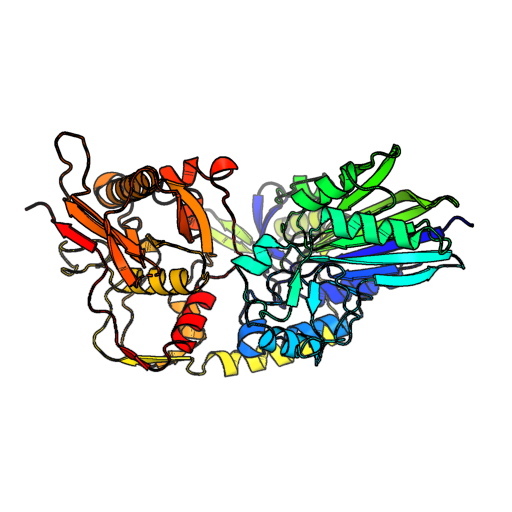48 LEU A C 1
ATOM 2467 O O . LEU A 1 324 ? -4.839 -12.031 81.428 1.00 10.46 348 LEU A O 1
ATOM 2472 N N . LYS A 1 325 ? -6.042 -12.584 83.245 1.00 10.62 349 LYS A N 1
ATOM 2473 C CA . LYS A 1 325 ? -6.023 -14.013 82.955 1.00 12.38 349 LYS A CA 1
ATOM 2474 C C . LYS A 1 325 ? -6.778 -14.346 81.667 1.00 12.29 349 LYS A C 1
ATOM 2475 O O . LYS A 1 325 ? -6.490 -15.352 81.015 1.00 14.57 349 LYS A O 1
ATOM 2481 N N . SER A 1 326 ? -7.730 -13.499 81.291 1.00 11.41 350 SER A N 1
ATOM 2482 C CA . SER A 1 326 ? -8.557 -13.777 80.125 1.00 12.91 350 SER A CA 1
ATOM 2483 C C . SER A 1 326 ? -7.884 -13.357 78.820 1.00 14.54 350 SER A C 1
ATOM 2484 O O . SER A 1 326 ? -8.407 -13.627 77.738 1.00 14.85 350 SER A O 1
ATOM 2487 N N . MET A 1 327 ? -6.732 -12.695 78.915 1.00 10.75 351 MET A N 1
ATOM 2488 C CA . MET A 1 327 ? -6.077 -12.148 77.729 1.00 10.93 351 MET A CA 1
ATOM 2489 C C . MET A 1 327 ? -4.997 -13.050 77.156 1.00 12.03 351 MET A C 1
ATOM 2490 O O . MET A 1 327 ? -4.092 -13.486 77.865 1.00 12.64 351 MET A O 1
ATOM 2495 N N . LYS A 1 328 ? -5.099 -13.305 75.856 1.00 11.81 352 LYS A N 1
ATOM 2496 C CA . LYS A 1 328 ? -4.174 -14.174 75.142 1.00 11.46 352 LYS A CA 1
ATOM 2497 C C . LYS A 1 328 ? -2.745 -13.623 75.116 1.00 10.71 352 LYS A C 1
ATOM 2498 O O . LYS A 1 328 ? -1.777 -14.385 75.102 1.00 10.61 352 LYS A O 1
ATOM 2504 N N . SER A 1 329 ? -2.615 -12.300 75.110 1.00 8.66 353 SER A N 1
ATOM 2505 C CA . SER A 1 329 ? -1.317 -11.649 74.914 1.00 7.92 353 SER A CA 1
ATOM 2506 C C . SER A 1 329 ? -0.625 -11.260 76.223 1.00 8.18 353 SER A C 1
ATOM 2507 O O . SER A 1 329 ? 0.418 -10.615 76.194 1.00 8.02 353 SER A O 1
ATOM 2510 N N . ILE A 1 330 ? -1.235 -11.600 77.357 1.00 7.09 354 ILE A N 1
ATOM 2511 C CA . ILE A 1 330 ? -0.633 -11.403 78.675 1.00 6.48 354 ILE A CA 1
ATOM 2512 C C . ILE A 1 330 ? -0.270 -12.769 79.229 1.00 7.51 354 ILE A C 1
ATOM 2513 O O . ILE A 1 330 ? -1.095 -13.689 79.220 1.00 8.22 354 ILE A O 1
ATOM 2518 N N . SER A 1 331 ? 0.956 -12.915 79.716 1.00 7.05 355 SER A N 1
ATOM 2519 C CA . SER A 1 331 ? 1.371 -14.158 80.335 1.00 8.45 355 SER A CA 1
ATOM 2520 C C . SER A 1 331 ? 1.777 -13.860 81.772 1.00 7.85 355 SER A C 1
ATOM 2521 O O . SER A 1 331 ? 2.740 -13.133 82.016 1.00 6.83 355 SER A O 1
ATOM 2524 N N . LEU A 1 332 ? 1.047 -14.415 82.732 1.00 8.33 356 LEU A N 1
ATOM 2525 C CA . LEU A 1 332 ? 1.285 -14.108 84.149 1.00 7.62 356 LEU A CA 1
ATOM 2526 C C . LEU A 1 332 ? 2.213 -15.089 84.855 1.00 8.92 356 LEU A C 1
ATOM 2527 O O . LEU A 1 332 ? 2.066 -16.308 84.731 1.00 10.00 356 LEU A O 1
ATOM 2532 N N . ASP A 1 333 ? 3.166 -14.534 85.606 1.00 8.03 357 ASP A N 1
ATOM 2533 C CA . ASP A 1 333 ? 3.957 -15.277 86.589 1.00 8.85 357 ASP A CA 1
ATOM 2534 C C . ASP A 1 333 ? 4.756 -16.444 86.022 1.00 9.40 357 ASP A C 1
ATOM 2535 O O . ASP A 1 333 ? 4.905 -17.474 86.678 1.00 12.55 357 ASP A O 1
ATOM 2540 N N . ASP A 1 334 ? 5.291 -16.293 84.813 1.00 8.61 358 ASP A N 1
ATOM 2541 C CA . ASP A 1 334 ? 6.218 -17.298 84.305 1.00 8.63 358 ASP A CA 1
ATOM 2542 C C . ASP A 1 334 ? 7.516 -17.220 85.101 1.00 8.80 358 ASP A C 1
ATOM 2543 O O . ASP A 1 334 ? 8.039 -16.135 85.330 1.00 9.49 358 ASP A O 1
ATOM 2548 N N . HIS A 1 335 ? 8.042 -18.362 85.513 1.00 8.13 359 HIS A N 1
ATOM 2549 C CA . HIS A 1 335 ? 9.359 -18.378 86.140 1.00 8.95 359 HIS A CA 1
ATOM 2550 C C . HIS A 1 335 ? 10.075 -19.702 85.910 1.00 9.94 359 HIS A C 1
ATOM 2551 O O . HIS A 1 335 ? 9.456 -20.764 85.855 1.00 11.01 359 HIS A O 1
ATOM 2558 N N . ASP A 1 336 ? 11.386 -19.620 85.716 1.00 8.24 360 ASP A N 1
ATOM 2559 C CA . ASP A 1 336 ? 12.199 -20.775 85.368 1.00 8.33 360 ASP A CA 1
ATOM 2560 C C . ASP A 1 336 ? 13.131 -21.079 86.527 1.00 10.84 360 ASP A C 1
ATOM 2561 O O . ASP A 1 336 ? 13.852 -20.200 86.986 1.00 10.22 360 ASP A O 1
ATOM 2566 N N . ALA A 1 337 ? 13.119 -22.323 87.001 1.00 11.03 361 ALA A N 1
ATOM 2567 C CA . ALA A 1 337 ? 13.895 -22.700 88.182 1.00 11.82 361 ALA A CA 1
ATOM 2568 C C . ALA A 1 337 ? 15.391 -22.431 88.019 1.00 10.56 361 ALA A C 1
ATOM 2569 O O . ALA A 1 337 ? 16.023 -21.840 88.894 1.00 12.36 361 ALA A O 1
ATOM 2571 N N . LYS A 1 338 ? 15.963 -22.857 86.900 1.00 11.38 362 LYS A N 1
ATOM 2572 C CA . LYS A 1 338 ? 17.385 -22.626 86.667 1.00 12.53 362 LYS A CA 1
ATOM 2573 C C . LYS A 1 338 ? 17.717 -21.128 86.658 1.00 10.45 362 LYS A C 1
ATOM 2574 O O . LYS A 1 338 ? 18.687 -20.688 87.281 1.00 10.75 362 LYS A O 1
ATOM 2580 N N . THR A 1 339 ? 16.903 -20.349 85.951 1.00 9.57 363 THR A N 1
ATOM 2581 C CA . THR A 1 339 ? 17.156 -18.917 85.833 1.00 10.44 363 THR A CA 1
ATOM 2582 C C . THR A 1 339 ? 16.950 -18.215 87.175 1.00 8.82 363 THR A C 1
ATOM 2583 O O . THR A 1 339 ? 17.687 -17.287 87.506 1.00 9.55 363 THR A O 1
ATOM 2587 N N . ASP A 1 340 ? 15.969 -18.661 87.957 1.00 9.08 364 ASP A N 1
ATOM 2588 C CA . ASP A 1 340 ? 15.768 -18.143 89.313 1.00 10.00 364 ASP A CA 1
ATOM 2589 C C . ASP A 1 340 ? 17.021 -18.317 90.171 1.00 10.03 364 ASP A C 1
ATOM 2590 O O . ASP A 1 340 ? 17.390 -17.428 90.932 1.00 10.97 364 ASP A O 1
ATOM 2595 N N . LYS A 1 341 ? 17.656 -19.477 90.060 1.00 8.97 365 LYS A N 1
ATOM 2596 C CA . LYS A 1 341 ? 18.883 -19.756 90.808 1.00 10.99 365 LYS A CA 1
ATOM 2597 C C . LYS A 1 341 ? 20.020 -18.819 90.393 1.00 11.01 365 LYS A C 1
ATOM 2598 O O . LYS A 1 341 ? 20.742 -18.281 91.242 1.00 11.56 365 LYS A O 1
ATOM 2604 N N . LEU A 1 342 ? 20.182 -18.623 89.086 1.00 9.75 366 LEU A N 1
ATOM 2605 C CA . LEU A 1 342 ? 21.208 -17.719 88.574 1.00 8.91 366 LEU A CA 1
ATOM 2606 C C . LEU A 1 342 ? 20.969 -16.301 89.062 1.00 9.86 366 LEU A C 1
ATOM 2607 O O . LEU A 1 342 ? 21.892 -15.638 89.536 1.00 10.48 366 LEU A O 1
ATOM 2612 N N . ILE A 1 343 ? 19.735 -15.834 88.948 1.00 9.30 367 ILE A N 1
ATOM 2613 C CA . ILE A 1 343 ? 19.439 -14.459 89.322 1.00 9.68 367 ILE A CA 1
ATOM 2614 C C . ILE A 1 343 ? 19.609 -14.219 90.830 1.00 12.23 367 ILE A C 1
ATOM 2615 O O . ILE A 1 343 ? 20.087 -13.163 91.247 1.00 12.77 367 ILE A O 1
ATOM 2620 N N . ALA A 1 344 ? 19.238 -15.201 91.647 1.00 11.18 368 ALA A N 1
ATOM 2621 C CA . ALA A 1 344 ? 19.445 -15.100 93.091 1.00 11.82 368 ALA A CA 1
ATOM 2622 C C . ALA A 1 344 ? 20.927 -14.949 93.409 1.00 11.59 368 ALA A C 1
ATOM 2623 O O . ALA A 1 344 ? 21.321 -14.125 94.242 1.00 11.19 368 ALA A O 1
ATOM 2625 N N . LYS A 1 345 ? 21.749 -15.745 92.739 1.00 10.37 369 LYS A N 1
ATOM 2626 C CA . LYS A 1 345 ? 23.192 -15.679 92.922 1.00 12.29 369 LYS A CA 1
ATOM 2627 C C . LYS A 1 345 ? 23.747 -14.316 92.521 1.00 12.88 369 LYS A C 1
ATOM 2628 O O . LYS A 1 345 ? 24.530 -13.709 93.262 1.00 12.71 369 LYS A O 1
ATOM 2634 N N . TYR A 1 346 ? 23.350 -13.832 91.343 1.00 10.95 370 TYR A N 1
ATOM 2635 C CA . TYR A 1 346 ? 23.859 -12.553 90.845 1.00 10.27 370 TYR A CA 1
ATOM 2636 C C . TYR A 1 346 ? 23.329 -11.366 91.639 1.00 10.98 370 TYR A C 1
ATOM 2637 O O . TYR A 1 346 ? 24.041 -10.378 91.842 1.00 11.00 370 TYR A O 1
ATOM 2646 N N . LYS A 1 347 ? 22.084 -11.459 92.091 1.00 9.75 371 LYS A N 1
ATOM 2647 C CA . LYS A 1 347 ? 21.502 -10.403 92.906 1.00 10.40 371 LYS A CA 1
ATOM 2648 C C . LYS A 1 347 ? 22.268 -10.231 94.229 1.00 12.15 371 LYS A C 1
ATOM 2649 O O . LYS A 1 347 ? 22.567 -9.110 94.639 1.00 13.19 371 LYS A O 1
ATOM 2655 N N . SER A 1 348 ? 22.581 -11.344 94.889 1.00 10.23 372 SER A N 1
ATOM 2656 C CA . SER A 1 348 ? 23.383 -11.319 96.111 1.00 11.84 372 SER A CA 1
ATOM 2657 C C . SER A 1 348 ? 24.783 -10.752 95.853 1.00 12.45 372 SER A C 1
ATOM 2658 O O . SER A 1 348 ? 25.277 -9.918 96.619 1.00 11.80 372 SER A O 1
ATOM 2661 N N . GLU A 1 349 ? 25.431 -11.201 94.780 1.00 11.49 373 GLU A N 1
ATOM 2662 C CA . GLU A 1 349 ? 26.748 -10.670 94.426 1.00 11.61 373 GLU A CA 1
ATOM 2663 C C . GLU A 1 349 ? 26.671 -9.177 94.116 1.00 11.06 373 GLU A C 1
ATOM 2664 O O . GLU A 1 349 ? 27.536 -8.398 94.537 1.00 11.31 373 GLU A O 1
ATOM 2670 N N . LYS A 1 350 ? 25.636 -8.783 93.377 1.00 10.62 374 LYS A N 1
ATOM 2671 C CA . LYS A 1 350 ? 25.444 -7.388 93.004 1.00 10.13 374 LYS A CA 1
ATOM 2672 C C . LYS A 1 350 ? 25.373 -6.481 94.232 1.00 11.41 374 LYS A C 1
ATOM 2673 O O . LYS A 1 350 ? 25.967 -5.399 94.254 1.00 11.91 374 LYS A O 1
ATOM 2679 N N . ASP A 1 351 ? 24.666 -6.933 95.264 1.00 11.21 375 ASP A N 1
ATOM 2680 C CA . ASP A 1 351 ? 24.504 -6.129 96.471 1.00 12.53 375 ASP A CA 1
ATOM 2681 C C . ASP A 1 351 ? 25.836 -5.878 97.176 1.00 9.94 375 ASP A C 1
ATOM 2682 O O . ASP A 1 351 ? 26.038 -4.820 97.774 1.00 11.98 375 ASP A O 1
ATOM 2687 N N . ARG A 1 352 ? 26.747 -6.844 97.095 1.00 10.39 376 ARG A N 1
ATOM 2688 C CA . ARG A 1 352 ? 28.090 -6.676 97.649 1.00 10.38 376 ARG A CA 1
ATOM 2689 C C . ARG A 1 352 ? 28.921 -5.741 96.764 1.00 10.72 376 ARG A C 1
ATOM 2690 O O . ARG A 1 352 ? 29.494 -4.763 97.231 1.00 10.33 376 ARG A O 1
ATOM 2698 N N . LEU A 1 353 ? 28.941 -6.024 95.464 1.00 8.68 377 LEU A N 1
ATOM 2699 C CA . LEU A 1 353 ? 29.788 -5.290 94.524 1.00 9.04 377 LEU A CA 1
ATOM 2700 C C . LEU A 1 353 ? 29.399 -3.822 94.373 1.00 8.69 377 LEU A C 1
ATOM 2701 O O . LEU A 1 353 ? 30.255 -2.976 94.117 1.00 8.46 377 LEU A O 1
ATOM 2706 N N . ALA A 1 354 ? 28.113 -3.514 94.534 1.00 7.05 378 ALA A N 1
ATOM 2707 C CA . ALA A 1 354 ? 27.636 -2.152 94.354 1.00 7.64 378 ALA A CA 1
ATOM 2708 C C . ALA A 1 354 ? 28.123 -1.212 95.452 1.00 8.47 378 ALA A C 1
ATOM 2709 O O . ALA A 1 354 ? 28.061 0.010 95.298 1.00 7.49 378 ALA A O 1
ATOM 2711 N N . GLN A 1 355 ? 28.594 -1.785 96.562 1.00 8.22 379 GLN A N 1
ATOM 2712 C CA . GLN A 1 355 ? 29.124 -1.003 97.682 1.00 9.13 379 GLN A CA 1
ATOM 2713 C C . GLN A 1 355 ? 30.601 -0.680 97.509 1.00 9.93 379 GLN A C 1
ATOM 2714 O O . GLN A 1 355 ? 31.175 0.063 98.309 1.00 11.55 379 GLN A O 1
ATOM 2720 N N . GLU A 1 356 ? 31.224 -1.245 96.479 1.00 10.16 380 GLU A N 1
ATOM 2721 C CA . GLU A 1 356 ? 32.632 -0.967 96.206 1.00 10.30 380 GLU A CA 1
ATOM 2722 C C . GLU A 1 356 ? 32.833 0.437 95.644 1.00 10.40 380 GLU A C 1
ATOM 2723 O O . GLU A 1 356 ? 31.920 1.032 95.078 1.00 9.81 380 GLU A O 1
ATOM 2729 N N . ILE A 1 357 ? 34.039 0.967 95.822 1.00 11.81 381 ILE A N 1
ATOM 2730 C CA . ILE A 1 357 ? 34.337 2.336 95.449 1.00 12.24 381 ILE A CA 1
ATOM 2731 C C . ILE A 1 357 ? 34.681 2.441 93.968 1.00 13.39 381 ILE A C 1
ATOM 2732 O O . ILE A 1 357 ? 35.515 1.683 93.462 1.00 15.39 381 ILE A O 1
ATOM 2737 N N . VAL A 1 358 ? 34.021 3.363 93.274 1.00 11.60 382 VAL A N 1
ATOM 2738 C CA . VAL A 1 358 ? 34.310 3.588 91.860 1.00 12.48 382 VAL A CA 1
ATOM 2739 C C . VAL A 1 358 ? 35.289 4.742 91.672 1.00 15.21 382 VAL A C 1
ATOM 2740 O O . VAL A 1 358 ? 36.033 4.779 90.695 1.00 18.51 382 VAL A O 1
ATOM 2744 N N . GLY A 1 359 ? 35.300 5.679 92.613 1.00 14.16 383 GLY A N 1
ATOM 2745 C CA . GLY A 1 359 ? 36.255 6.771 92.558 1.00 15.80 383 GLY A CA 1
ATOM 2746 C C . GLY A 1 359 ? 36.249 7.584 93.833 1.00 14.26 383 GLY A C 1
ATOM 2747 O O . GLY A 1 359 ? 35.397 7.388 94.697 1.00 12.80 383 GLY A O 1
ATOM 2748 N N . VAL A 1 360 ? 37.203 8.503 93.940 1.00 13.35 384 VAL A N 1
ATOM 2749 C CA . VAL A 1 360 ? 37.334 9.365 95.101 1.00 14.28 384 VAL A CA 1
ATOM 2750 C C . VAL A 1 360 ? 37.347 10.808 94.631 1.00 14.15 384 VAL A C 1
ATOM 2751 O O . VAL A 1 360 ? 38.022 11.144 93.656 1.00 15.66 384 VAL A O 1
ATOM 2755 N N . ILE A 1 361 ? 36.580 11.652 95.306 1.00 14.30 385 ILE A N 1
ATOM 2756 C CA . ILE A 1 361 ? 36.584 13.078 95.013 1.00 15.81 385 ILE A CA 1
ATOM 2757 C C . ILE A 1 361 ? 37.329 13.832 96.106 1.00 16.65 385 ILE A C 1
ATOM 2758 O O . ILE A 1 361 ? 37.074 13.634 97.292 1.00 17.47 385 ILE A O 1
ATOM 2763 N N . THR A 1 362 ? 38.256 14.687 95.692 1.00 17.02 386 THR A N 1
ATOM 2764 C CA . THR A 1 362 ? 38.979 15.544 96.620 1.00 16.67 386 THR A CA 1
ATOM 2765 C C . THR A 1 362 ? 38.591 16.997 96.383 1.00 19.06 386 THR A C 1
ATOM 2766 O O . THR A 1 362 ? 38.021 17.342 95.345 1.00 18.97 386 THR A O 1
ATOM 2770 N N . GLY A 1 363 ? 38.890 17.851 97.353 1.00 20.79 387 GLY A N 1
ATOM 2771 C CA . GLY A 1 363 ? 38.564 19.256 97.230 1.00 19.28 387 GLY A CA 1
ATOM 2772 C C . GLY A 1 363 ? 37.285 19.631 97.945 1.00 19.75 387 GLY A C 1
ATOM 2773 O O . GLY A 1 363 ? 36.833 18.929 98.851 1.00 21.64 387 GLY A O 1
ATOM 2774 N N . SER A 1 364 ? 36.697 20.745 97.524 1.00 19.62 388 SER A N 1
ATOM 2775 C CA . SER A 1 364 ? 35.524 21.298 98.181 1.00 22.23 388 SER A CA 1
ATOM 2776 C C . SER A 1 364 ? 34.229 20.727 97.623 1.00 19.09 388 SER A C 1
ATOM 2777 O O . SER A 1 364 ? 34.172 20.304 96.467 1.00 21.35 388 SER A O 1
ATOM 2780 N N . ALA A 1 365 ? 33.193 20.729 98.453 1.00 19.37 389 ALA A N 1
ATOM 2781 C CA . ALA A 1 365 ? 31.869 20.294 98.035 1.00 20.05 389 ALA A CA 1
ATOM 2782 C C . ALA A 1 365 ? 31.434 21.039 96.778 1.00 18.90 389 ALA A C 1
ATOM 2783 O O . ALA A 1 365 ? 31.715 22.228 96.616 1.00 20.23 389 ALA A O 1
ATOM 2785 N N . MET A 1 366 ? 30.762 20.327 95.880 1.00 15.39 390 MET A N 1
ATOM 2786 C CA . MET A 1 366 ? 30.167 20.940 94.697 1.00 15.53 390 MET A CA 1
ATOM 2787 C C . MET A 1 366 ? 28.687 21.195 94.979 1.00 14.10 390 MET A C 1
ATOM 2788 O O . MET A 1 366 ? 27.898 20.255 95.061 1.00 15.14 390 MET A O 1
ATOM 2793 N N . PRO A 1 367 ? 28.309 22.470 95.170 1.00 14.40 391 PRO A N 1
ATOM 2794 C CA . PRO A 1 367 ? 26.940 22.782 95.595 1.00 15.75 391 PRO A CA 1
ATOM 2795 C C . PRO A 1 367 ? 25.900 22.291 94.593 1.00 13.13 391 PRO A C 1
ATOM 2796 O O . PRO A 1 367 ? 26.105 22.390 93.379 1.00 13.94 391 PRO A O 1
ATOM 2800 N N . GLY A 1 368 ? 24.800 21.764 95.120 1.00 14.62 392 GLY A N 1
ATOM 2801 C CA . GLY A 1 368 ? 23.684 21.303 94.317 1.00 13.38 392 GLY A CA 1
ATOM 2802 C C . GLY A 1 368 ? 22.397 21.408 95.111 1.00 14.68 392 GLY A C 1
ATOM 2803 O O . GLY A 1 368 ? 22.331 22.135 96.109 1.00 16.35 392 GLY A O 1
ATOM 2804 N N . GLY A 1 369 ? 21.371 20.686 94.678 1.00 14.16 393 GLY A N 1
ATOM 2805 C CA . GLY A 1 369 ? 20.098 20.705 95.368 1.00 15.94 393 GLY A CA 1
ATOM 2806 C C . GLY A 1 369 ? 19.346 22.001 95.152 1.00 14.95 393 GLY A C 1
ATOM 2807 O O . GLY A 1 369 ? 19.793 22.885 94.421 1.00 14.17 393 GLY A O 1
ATOM 2808 N N . SER A 1 370 ? 18.200 22.124 95.809 1.00 16.08 394 SER A N 1
ATOM 2809 C CA . SER A 1 370 ? 17.302 23.249 95.577 1.00 16.71 394 SER A CA 1
ATOM 2810 C C . SER A 1 370 ? 17.915 24.611 95.908 1.00 17.94 394 SER A C 1
ATOM 2811 O O . SER A 1 370 ? 17.699 25.589 95.190 1.00 15.97 394 SER A O 1
ATOM 2814 N N . ALA A 1 371 ? 18.680 24.674 96.992 1.00 18.24 395 ALA A N 1
ATOM 2815 C CA . ALA A 1 371 ? 19.234 25.943 97.450 1.00 17.86 395 ALA A CA 1
ATOM 2816 C C . ALA A 1 371 ? 20.178 26.575 96.429 1.00 18.60 395 ALA A C 1
ATOM 2817 O O . ALA A 1 371 ? 20.305 27.800 96.360 1.00 18.33 395 ALA A O 1
ATOM 2819 N N . ASN A 1 372 ? 20.839 25.738 95.635 1.00 16.84 396 ASN A N 1
ATOM 2820 C CA . ASN A 1 372 ? 21.887 26.219 94.737 1.00 15.82 396 ASN A CA 1
ATOM 2821 C C . ASN A 1 372 ? 21.504 26.235 93.261 1.00 14.65 396 ASN A C 1
ATOM 2822 O O . ASN A 1 372 ? 22.370 26.379 92.402 1.00 15.01 396 ASN A O 1
ATOM 2827 N N . ARG A 1 373 ? 20.213 26.113 92.972 1.00 12.86 397 ARG A N 1
ATOM 2828 C CA . ARG A 1 373 ? 19.757 26.009 91.586 1.00 14.29 397 ARG A CA 1
ATOM 2829 C C . ARG A 1 373 ? 20.147 27.206 90.730 1.00 14.59 397 ARG A C 1
ATOM 2830 O O . ARG A 1 373 ? 20.538 27.041 89.572 1.00 12.98 397 ARG A O 1
ATOM 2838 N N . ILE A 1 374 ? 20.036 28.404 91.297 1.00 14.14 398 ILE A N 1
ATOM 2839 C CA . ILE A 1 374 ? 20.335 29.637 90.571 1.00 14.82 398 ILE A CA 1
ATOM 2840 C C . ILE A 1 374 ? 21.491 30.374 91.243 1.00 15.55 398 ILE A C 1
ATOM 2841 O O . ILE A 1 374 ? 21.459 30.611 92.452 1.00 17.07 398 ILE A O 1
ATOM 2846 N N . PRO A 1 375 ? 22.524 30.736 90.466 1.00 15.32 399 PRO A N 1
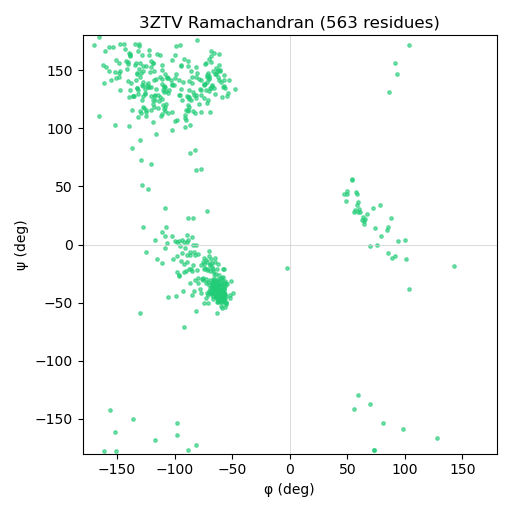ATOM 2847 C CA . PRO A 1 375 ? 23.681 31.402 91.073 1.00 15.37 399 PRO A CA 1
ATOM 2848 C C . PRO A 1 375 ? 23.318 32.782 91.596 1.00 16.87 399 PRO A C 1
ATOM 2849 O O . PRO A 1 375 ? 22.428 33.430 91.042 1.00 16.37 399 PRO A O 1
ATOM 2853 N N . ASN A 1 376 ? 24.001 33.210 92.657 1.00 15.78 400 ASN A N 1
ATOM 2854 C C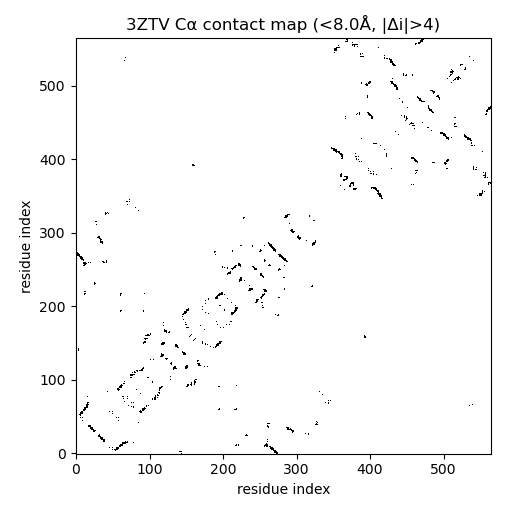A . ASN A 1 376 ? 23.876 34.573 93.175 1.00 16.74 400 ASN A CA 1
ATOM 2855 C C . ASN A 1 376 ? 22.492 34.942 93.709 1.00 20.99 400 ASN A C 1
ATOM 2856 O O . ASN A 1 376 ? 22.134 36.119 93.769 1.00 24.33 400 ASN A O 1
ATOM 2861 N N . LYS A 1 377 ? 21.717 33.935 94.097 1.00 21.19 401 LYS A N 1
ATOM 2862 C CA . LYS A 1 377 ? 20.452 34.173 94.780 1.00 23.24 401 LYS A CA 1
ATOM 2863 C C . LYS A 1 377 ? 20.615 33.923 96.277 1.00 23.26 401 LYS A C 1
ATOM 2864 O O . LYS A 1 377 ? 21.539 33.230 96.698 1.00 24.41 401 LYS A O 1
ATOM 2870 N N . ALA A 1 378 ? 19.718 34.493 97.075 1.00 26.45 402 ALA A N 1
ATOM 2871 C CA . ALA A 1 378 ? 19.744 34.282 98.517 1.00 25.44 402 ALA A CA 1
ATOM 2872 C C . ALA A 1 378 ? 19.735 32.791 98.842 1.00 22.50 402 ALA A C 1
ATOM 2873 O O . ALA A 1 378 ? 18.915 32.039 98.318 1.00 25.21 402 ALA A O 1
ATOM 2875 N N . GLY A 1 379 ? 20.657 32.369 99.700 1.00 23.55 403 GLY A N 1
ATOM 2876 C CA . GLY A 1 379 ? 20.743 30.976 100.097 1.00 23.99 403 GLY A CA 1
ATOM 2877 C C . GLY A 1 379 ? 21.551 30.126 99.133 1.00 22.68 403 GLY A C 1
ATOM 2878 O O . GLY A 1 379 ? 21.821 28.956 99.407 1.00 21.17 403 GLY A O 1
ATOM 2879 N N . SER A 1 380 ? 21.938 30.715 98.005 1.00 22.09 404 SER A N 1
ATOM 2880 C CA . SER A 1 380 ? 22.745 30.015 97.010 1.00 21.69 404 SER A CA 1
ATOM 2881 C C . SER A 1 380 ? 24.217 30.382 97.174 1.00 20.50 404 SER A C 1
ATOM 2882 O O . SER A 1 380 ? 24.662 30.730 98.269 1.00 20.41 404 SER A O 1
ATOM 2885 N N . ASN A 1 381 ? 24.972 30.286 96.085 1.00 18.84 405 ASN A N 1
ATOM 2886 C CA . ASN A 1 381 ? 26.363 30.722 96.055 1.00 17.54 405 ASN A CA 1
ATOM 2887 C C . ASN A 1 381 ? 26.669 31.354 94.694 1.00 18.09 405 ASN A C 1
ATOM 2888 O O . ASN A 1 381 ? 25.860 31.254 93.768 1.00 17.73 405 ASN A O 1
ATOM 2893 N N . PRO A 1 382 ? 27.825 32.024 94.565 1.00 16.74 406 PRO A N 1
ATOM 2894 C CA . PRO A 1 382 ? 28.107 32.744 93.315 1.00 17.37 406 PRO A CA 1
ATOM 2895 C C . PRO A 1 382 ? 28.173 31.859 92.065 1.00 17.80 406 PRO A C 1
ATOM 2896 O O . PRO A 1 382 ? 27.925 32.364 90.972 1.00 18.03 406 PRO A O 1
ATOM 2900 N N . GLU A 1 383 ? 28.503 30.580 92.222 1.00 15.95 407 GLU A N 1
ATOM 2901 C CA . GLU A 1 383 ? 28.591 29.664 91.082 1.00 17.02 407 GLU A CA 1
ATOM 2902 C C . GLU A 1 383 ? 27.300 28.878 90.851 1.00 15.93 407 GLU A C 1
ATOM 2903 O O . GLU A 1 383 ? 27.120 28.265 89.795 1.00 15.88 407 GLU A O 1
ATOM 2909 N N . GLY A 1 384 ? 26.403 28.893 91.828 1.00 14.86 408 GLY A N 1
ATOM 2910 C CA . GLY A 1 384 ? 25.175 28.132 91.726 1.00 14.16 408 GLY A CA 1
ATOM 2911 C C . GLY A 1 384 ? 25.447 26.644 91.799 1.00 13.71 408 GLY A C 1
ATOM 2912 O O . GLY A 1 384 ? 26.268 26.187 92.594 1.00 13.95 408 GLY A O 1
ATOM 2913 N N . SER A 1 385 ? 24.776 25.888 90.936 1.00 14.70 409 SER A N 1
ATOM 2914 C CA . SER A 1 385 ? 24.803 24.436 91.026 1.00 12.94 409 SER A CA 1
ATOM 2915 C C . SER A 1 385 ? 25.987 23.808 90.286 1.00 11.10 409 SER A C 1
ATOM 2916 O O . SER A 1 385 ? 25.836 23.291 89.174 1.00 12.59 409 SER A O 1
ATOM 2919 N N . ILE A 1 386 ? 27.162 23.841 90.905 1.00 11.60 410 ILE A N 1
ATOM 2920 C CA . ILE A 1 386 ? 28.347 23.217 90.327 1.00 12.44 410 ILE A CA 1
ATOM 2921 C C . ILE A 1 386 ? 28.114 21.717 90.133 1.00 12.35 410 ILE A C 1
ATOM 2922 O O . ILE A 1 386 ? 28.615 21.117 89.179 1.00 11.28 410 ILE A O 1
ATOM 2927 N N . ALA A 1 387 ? 27.336 21.117 91.028 1.00 11.69 411 ALA A N 1
ATOM 2928 C CA . ALA A 1 387 ? 26.996 19.703 90.900 1.00 12.51 411 ALA A CA 1
ATOM 2929 C C . ALA A 1 387 ? 26.279 19.410 89.579 1.00 11.58 411 ALA A C 1
ATOM 2930 O O . ALA A 1 387 ? 26.484 18.352 88.988 1.00 11.31 411 ALA A O 1
ATOM 2932 N N . THR A 1 388 ? 25.464 20.350 89.108 1.00 9.60 412 THR A N 1
ATOM 2933 C CA . THR A 1 388 ? 24.795 20.183 87.817 1.00 11.33 412 THR A CA 1
ATOM 2934 C C . THR A 1 388 ? 25.795 20.224 86.659 1.00 10.24 412 THR A C 1
ATOM 2935 O O . THR A 1 388 ? 25.687 19.441 85.709 1.00 9.90 412 THR A O 1
ATOM 2939 N N . ARG A 1 389 ? 26.773 21.128 86.731 1.00 10.68 413 ARG A N 1
ATOM 2940 C CA . ARG A 1 389 ? 27.859 21.133 85.749 1.00 10.29 413 ARG A CA 1
ATOM 2941 C C . ARG A 1 389 ? 28.569 19.776 85.736 1.00 10.01 413 ARG A C 1
ATOM 2942 O O . ARG A 1 389 ? 28.865 19.232 84.672 1.00 11.15 413 ARG A O 1
ATOM 2950 N N . PHE A 1 390 ? 28.829 19.224 86.916 1.00 10.44 414 PHE A N 1
ATOM 2951 C CA . PHE A 1 390 ? 29.417 17.895 87.026 1.00 11.86 414 PHE A CA 1
ATOM 2952 C C . PHE A 1 390 ? 28.583 16.846 86.275 1.00 10.81 414 PHE A C 1
ATOM 2953 O O . PHE A 1 390 ? 29.112 16.058 85.486 1.00 10.16 414 PHE A O 1
ATOM 2961 N N . ILE A 1 391 ? 27.280 16.827 86.533 1.00 10.12 415 ILE A N 1
ATOM 2962 C CA . ILE A 1 391 ? 26.417 15.868 85.857 1.00 9.53 415 ILE A CA 1
ATOM 2963 C C . ILE A 1 391 ? 26.464 16.082 84.342 1.00 9.06 415 ILE A C 1
ATOM 2964 O O . ILE A 1 391 ? 26.530 15.120 83.572 1.00 10.28 415 ILE A O 1
ATOM 2969 N N . ALA A 1 392 ? 26.449 17.340 83.907 1.00 8.74 416 ALA A N 1
ATOM 2970 C CA . ALA A 1 392 ? 26.577 17.627 82.478 1.00 10.28 416 ALA A CA 1
ATOM 2971 C C . ALA A 1 392 ? 27.885 17.069 81.911 1.00 10.23 416 ALA A C 1
ATOM 2972 O O . ALA A 1 392 ? 27.907 16.548 80.794 1.00 9.36 416 ALA A O 1
ATOM 2974 N N . GLU A 1 393 ? 28.962 17.158 82.682 1.00 10.35 417 GLU A N 1
ATOM 2975 C CA . GLU A 1 393 ? 30.245 16.588 82.251 1.00 10.49 417 GLU A CA 1
ATOM 2976 C C . GLU A 1 393 ? 30.190 15.060 82.102 1.00 10.38 417 GLU A C 1
ATOM 2977 O O . GLU A 1 393 ? 30.820 14.502 81.205 1.00 11.04 417 GLU A O 1
ATOM 2983 N N . THR A 1 394 ? 29.444 14.382 82.975 1.00 11.32 418 THR A N 1
ATOM 2984 C CA . THR A 1 394 ? 29.321 12.928 82.858 1.00 10.78 418 THR A CA 1
ATOM 2985 C C . THR A 1 394 ? 28.582 12.557 81.569 1.00 10.07 418 THR A C 1
ATOM 2986 O O . THR A 1 394 ? 28.884 11.549 80.936 1.00 10.93 418 THR A O 1
ATOM 2990 N N . MET A 1 395 ? 27.630 13.391 81.173 1.00 9.19 419 MET A N 1
ATOM 2991 C CA . MET A 1 395 ? 26.896 13.189 79.931 1.00 9.74 419 MET A CA 1
ATOM 2992 C C . MET A 1 395 ? 27.780 13.474 78.712 1.00 10.75 419 MET A C 1
ATOM 2993 O O . MET A 1 395 ? 27.748 12.752 77.715 1.00 10.80 419 MET A O 1
ATOM 2998 N N . TYR A 1 396 ? 28.561 14.543 78.801 1.00 10.87 420 TYR A N 1
ATOM 2999 C CA . TYR A 1 396 ? 29.446 14.954 77.715 1.00 11.15 420 TYR A CA 1
ATOM 3000 C C . TYR A 1 396 ? 30.467 13.863 77.412 1.00 13.05 420 TYR A C 1
ATOM 3001 O O . TYR A 1 396 ? 30.839 13.641 76.258 1.00 13.32 420 TYR A O 1
ATOM 3010 N N . ASN A 1 397 ? 30.894 13.158 78.451 1.00 12.57 421 ASN A N 1
ATOM 3011 C CA . ASN A 1 397 ? 31.883 12.095 78.328 1.00 14.85 421 ASN A CA 1
ATOM 3012 C C . ASN A 1 397 ? 31.396 10.840 77.593 1.00 14.93 421 ASN A C 1
ATOM 3013 O O . ASN A 1 397 ? 32.206 10.035 77.147 1.00 17.27 421 ASN A O 1
ATOM 3018 N N . GLU A 1 398 ? 30.084 10.674 77.458 1.00 15.51 422 GLU A N 1
ATOM 3019 C CA . GLU A 1 398 ? 29.532 9.459 76.852 1.00 14.80 422 GLU A CA 1
ATOM 3020 C C . GLU A 1 398 ? 29.840 9.286 75.366 1.00 15.57 422 GLU A C 1
ATOM 3021 O O . GLU A 1 398 ? 30.230 8.198 74.937 1.00 18.76 422 GLU A O 1
ATOM 3027 N N . LEU A 1 399 ? 29.651 10.350 74.588 1.00 13.22 423 LEU A N 1
ATOM 3028 C CA . LEU A 1 399 ? 29.705 10.272 73.127 1.00 14.29 423 LEU A CA 1
ATOM 3029 C C . LEU A 1 399 ? 30.839 11.113 72.561 1.00 14.13 423 LEU A C 1
ATOM 3030 O O . LEU A 1 399 ? 30.901 12.316 72.797 1.00 14.47 423 LEU A O 1
ATOM 3035 N N . LYS A 1 400 ? 31.719 10.490 71.790 1.00 15.24 424 LYS A N 1
ATOM 3036 C CA . LYS A 1 400 ? 32.838 11.229 71.198 1.00 15.90 424 LYS A CA 1
ATOM 3037 C C . LYS A 1 400 ? 32.367 12.321 70.235 1.00 16.58 424 LYS A C 1
ATOM 3038 O O . LYS A 1 400 ? 33.095 13.276 69.959 1.00 19.14 424 LYS A O 1
ATOM 3044 N N . THR A 1 401 ? 31.140 12.179 69.748 1.00 15.77 425 THR A N 1
ATOM 3045 C CA . THR A 1 401 ? 30.575 13.064 68.740 1.00 16.97 425 THR A CA 1
ATOM 3046 C C . THR A 1 401 ? 29.933 14.331 69.309 1.00 14.39 425 THR A C 1
ATOM 3047 O O . THR A 1 401 ? 29.747 15.312 68.598 1.00 14.45 425 THR A O 1
ATOM 3051 N N . VAL A 1 402 ? 29.575 14.305 70.586 1.00 13.06 426 VAL A N 1
ATOM 3052 C CA . VAL A 1 402 ? 28.800 15.396 71.172 1.00 11.68 426 VAL A CA 1
ATOM 3053 C C . VAL A 1 402 ? 29.610 16.679 71.385 1.00 11.65 426 VAL A C 1
ATOM 3054 O O . VAL A 1 402 ? 30.727 16.643 71.901 1.00 12.85 426 VAL A O 1
ATOM 3058 N N . ASP A 1 403 ? 29.035 17.806 70.969 1.00 10.40 427 ASP A N 1
ATOM 3059 C CA . ASP A 1 403 ? 29.699 19.106 71.112 1.00 11.09 427 ASP A CA 1
ATOM 3060 C C . ASP A 1 403 ? 29.459 19.774 72.466 1.00 10.15 427 ASP A C 1
ATOM 3061 O O . ASP A 1 403 ? 30.321 20.485 72.985 1.00 10.36 427 ASP A O 1
ATOM 3066 N N . LEU A 1 404 ? 28.279 19.557 73.033 1.00 10.20 428 LEU A N 1
ATOM 3067 C CA . LEU A 1 404 ? 27.938 20.184 74.300 1.00 11.16 428 LEU A CA 1
ATOM 3068 C C . LEU A 1 404 ? 26.771 19.439 74.912 1.00 9.23 428 LEU A C 1
ATOM 3069 O O . LEU A 1 404 ? 25.991 18.798 74.203 1.00 9.79 428 LEU A O 1
ATOM 3074 N N . THR A 1 405 ? 26.666 19.502 76.234 1.00 9.46 429 THR A N 1
ATOM 3075 C CA . THR A 1 405 ? 25.506 18.944 76.914 1.00 8.90 429 THR A CA 1
ATOM 3076 C C . THR A 1 405 ? 24.880 19.985 77.830 1.00 9.11 429 THR A C 1
ATOM 3077 O O . THR A 1 405 ? 25.562 20.901 78.297 1.00 9.81 429 THR A O 1
ATOM 3081 N N . ILE A 1 406 ? 23.585 19.837 78.082 1.00 8.28 430 ILE A N 1
ATOM 3082 C CA . ILE A 1 406 ? 22.839 20.742 78.952 1.00 9.49 430 ILE A CA 1
ATOM 3083 C C . ILE A 1 406 ? 22.020 19.923 79.940 1.00 9.07 430 ILE A C 1
ATOM 3084 O O . ILE A 1 406 ? 21.310 18.997 79.538 1.00 10.01 430 ILE A O 1
ATOM 3089 N N . GLN A 1 407 ? 22.131 20.262 81.225 1.00 8.82 431 GLN A N 1
ATOM 3090 C CA . GLN A 1 407 ? 21.426 19.566 82.310 1.00 9.23 431 GLN A CA 1
ATOM 3091 C C . GLN A 1 407 ? 20.677 20.593 83.155 1.00 10.16 431 GLN A C 1
ATOM 3092 O O . GLN A 1 407 ? 21.189 21.683 83.424 1.00 10.17 431 GLN A O 1
ATOM 3098 N N . ASN A 1 408 ? 19.460 20.257 83.571 1.00 9.95 432 ASN A N 1
ATOM 3099 C CA . ASN A 1 408 ? 18.672 21.138 84.435 1.00 10.42 432 ASN A CA 1
ATOM 3100 C C . ASN A 1 408 ? 19.032 20.950 85.913 1.00 9.20 432 ASN A C 1
ATOM 3101 O O . ASN A 1 408 ? 19.219 19.823 86.374 1.00 10.20 432 ASN A O 1
ATOM 3106 N N . ALA A 1 409 ? 19.117 22.056 86.653 1.00 10.42 433 ALA A N 1
ATOM 3107 C CA . ALA A 1 409 ? 19.536 22.041 88.058 1.00 10.95 433 ALA A CA 1
ATOM 3108 C C . ALA A 1 409 ? 18.645 21.184 88.963 1.00 10.65 433 ALA A C 1
ATOM 3109 O O . ALA A 1 409 ? 19.105 20.661 89.974 1.00 12.14 433 ALA A O 1
ATOM 3111 N N . GLY A 1 410 ? 17.376 21.048 88.603 1.00 10.76 434 GLY A N 1
ATOM 3112 C CA . GLY A 1 410 ? 16.450 20.250 89.388 1.00 12.19 434 GLY A CA 1
ATOM 3113 C C . GLY A 1 410 ? 16.734 18.762 89.310 1.00 14.60 434 GLY A C 1
ATOM 3114 O O . GLY A 1 410 ? 16.153 17.970 90.056 1.00 14.99 434 GLY A O 1
ATOM 3115 N N . GLY A 1 411 ? 17.625 18.375 88.403 1.00 13.25 435 GLY A N 1
ATOM 3116 C CA . GLY A 1 411 ? 17.974 16.978 88.228 1.00 12.79 435 GLY A CA 1
ATOM 3117 C C . GLY A 1 411 ? 19.045 16.527 89.201 1.00 14.08 435 GLY A C 1
ATOM 3118 O O . GLY A 1 411 ? 19.467 15.370 89.182 1.00 16.01 435 GLY A O 1
ATOM 3119 N N . VAL A 1 412 ? 19.497 17.451 90.048 1.00 13.03 436 VAL A N 1
ATOM 3120 C CA . VAL A 1 412 ? 20.502 17.155 91.065 1.00 18.63 436 VAL A CA 1
ATOM 3121 C C . VAL A 1 412 ? 19.977 17.602 92.437 1.00 17.34 436 VAL A C 1
ATOM 3122 O O . VAL A 1 412 ? 19.721 18.787 92.661 1.00 19.71 436 VAL A O 1
ATOM 3126 N N . ARG A 1 413 ? 19.806 16.647 93.347 1.00 18.35 437 ARG A N 1
ATOM 3127 C CA . ARG A 1 413 ? 19.036 16.877 94.570 1.00 20.32 437 ARG A CA 1
ATOM 3128 C C . ARG A 1 413 ? 19.843 17.307 95.792 1.00 19.34 437 ARG A C 1
ATOM 3129 O O . ARG A 1 413 ? 19.265 17.643 96.825 1.00 19.24 437 ARG A O 1
ATOM 3137 N N . ALA A 1 414 ? 21.165 17.289 95.688 1.00 18.67 438 ALA A N 1
ATOM 3138 C CA . ALA A 1 414 ? 22.002 17.647 96.829 1.00 18.76 438 ALA A CA 1
ATOM 3139 C C . ALA A 1 414 ? 23.409 18.012 96.392 1.00 16.01 438 ALA A C 1
ATOM 3140 O O . ALA A 1 414 ? 23.804 17.748 95.253 1.00 16.85 438 ALA A O 1
ATOM 3142 N N . ASP A 1 415 ? 24.166 18.622 97.301 1.00 17.01 439 ASP A N 1
ATOM 3143 C CA . ASP A 1 415 ? 25.573 18.886 97.054 1.00 15.17 439 ASP A CA 1
ATOM 3144 C C . ASP A 1 415 ? 26.268 17.552 96.830 1.00 15.82 439 ASP A C 1
ATOM 3145 O O . ASP A 1 415 ? 25.860 16.532 97.389 1.00 15.55 439 ASP A O 1
ATOM 3150 N N . ILE A 1 416 ? 27.322 17.561 96.026 1.00 13.72 440 ILE A N 1
ATOM 3151 C CA . ILE A 1 416 ? 28.180 16.397 95.899 1.00 15.35 440 ILE A CA 1
ATOM 3152 C C . ILE A 1 416 ? 29.430 16.659 96.729 1.00 15.71 440 ILE A C 1
ATOM 3153 O O . ILE A 1 416 ? 30.211 17.559 96.418 1.00 16.26 440 ILE A O 1
ATOM 3158 N N . LEU A 1 417 ? 29.599 15.878 97.792 1.00 16.29 441 LEU A N 1
ATOM 3159 C CA . LEU A 1 417 ? 30.644 16.120 98.783 1.00 15.95 441 LEU A CA 1
ATOM 3160 C C . LEU A 1 417 ? 31.900 15.312 98.488 1.00 17.82 441 LEU A C 1
ATOM 3161 O O . LEU A 1 417 ? 31.829 14.254 97.863 1.00 18.51 441 LEU A O 1
ATOM 3166 N N . PRO A 1 418 ? 33.062 15.804 98.948 1.00 16.86 442 PRO A N 1
ATOM 3167 C CA . PRO A 1 418 ? 34.311 15.055 98.776 1.00 15.33 442 PRO A CA 1
ATOM 3168 C C . PRO A 1 418 ? 34.253 13.704 99.482 1.00 14.42 442 PRO A C 1
ATOM 3169 O O . PRO A 1 418 ? 33.498 13.543 100.443 1.00 16.84 442 PRO A O 1
ATOM 3173 N N . GLY A 1 419 ? 35.046 12.749 99.008 1.00 15.79 443 GLY A N 1
ATOM 3174 C CA . GLY A 1 419 ? 35.116 11.442 99.629 1.00 16.61 443 GLY A CA 1
ATOM 3175 C C . GLY A 1 419 ? 34.909 10.319 98.635 1.00 14.59 443 GLY A C 1
ATOM 3176 O O . GLY A 1 419 ? 34.953 10.528 97.421 1.00 15.64 443 GLY A O 1
ATOM 3177 N N . ASN A 1 420 ? 34.677 9.122 99.159 1.00 14.02 444 ASN A N 1
ATOM 3178 C CA . ASN A 1 420 ? 34.458 7.950 98.324 1.00 12.84 444 ASN A CA 1
ATOM 3179 C C . ASN A 1 420 ? 33.106 7.977 97.621 1.00 13.30 444 ASN A C 1
ATOM 3180 O O . ASN A 1 420 ? 32.100 8.384 98.201 1.00 13.38 444 ASN A O 1
ATOM 3185 N N . VAL A 1 421 ? 33.096 7.545 96.362 1.00 11.39 445 VAL A N 1
ATOM 3186 C CA . VAL A 1 421 ? 31.863 7.385 95.594 1.00 11.38 445 VAL A CA 1
ATOM 3187 C C . VAL A 1 421 ? 31.722 5.921 95.200 1.00 10.66 445 VAL A C 1
ATOM 3188 O O . VAL A 1 421 ? 32.596 5.373 94.524 1.00 11.55 445 VAL A O 1
ATOM 3192 N N . THR A 1 422 ? 30.629 5.289 95.619 1.00 9.59 446 THR A N 1
ATOM 3193 C CA . THR A 1 422 ? 30.357 3.898 95.267 1.00 9.10 446 THR A CA 1
ATOM 3194 C C . THR A 1 422 ? 29.375 3.824 94.092 1.00 8.71 446 THR A C 1
ATOM 3195 O O . THR A 1 422 ? 28.786 4.828 93.700 1.00 8.98 446 THR A O 1
ATOM 3199 N N . PHE A 1 423 ? 29.192 2.624 93.550 1.00 8.20 447 PHE A N 1
ATOM 3200 C CA . PHE A 1 423 ? 28.195 2.424 92.503 1.00 8.77 447 PHE A CA 1
ATOM 3201 C C . PHE A 1 423 ? 26.806 2.814 92.993 1.00 9.44 447 PHE A C 1
ATOM 3202 O O . PHE A 1 423 ? 26.053 3.473 92.282 1.00 9.71 447 PHE A O 1
ATOM 3210 N N . ASN A 1 424 ? 26.466 2.422 94.223 1.00 8.50 448 ASN A N 1
ATOM 3211 C CA . ASN A 1 424 ? 25.172 2.779 94.803 1.00 8.69 448 ASN A CA 1
ATOM 3212 C C . ASN A 1 424 ? 25.000 4.282 94.879 1.00 9.08 448 ASN A C 1
ATOM 3213 O O . ASN A 1 424 ? 23.912 4.808 94.643 1.00 10.98 448 ASN A O 1
ATOM 3218 N N . ASP A 1 425 ? 26.078 4.975 95.235 1.00 9.71 449 ASP A N 1
ATOM 3219 C CA . ASP A 1 425 ? 26.032 6.425 95.365 1.00 10.01 449 ASP A CA 1
ATOM 3220 C C . ASP A 1 425 ? 25.581 7.115 94.077 1.00 11.38 449 ASP A C 1
ATOM 3221 O O . ASP A 1 425 ? 24.862 8.108 94.124 1.00 12.21 449 ASP A O 1
ATOM 3226 N N . ALA A 1 426 ? 26.015 6.601 92.929 1.00 11.39 450 ALA A N 1
ATOM 3227 C CA . ALA A 1 426 ? 25.613 7.187 91.646 1.00 10.89 450 ALA A CA 1
ATOM 3228 C C . ALA A 1 426 ? 24.103 7.131 91.446 1.00 10.78 450 ALA A C 1
ATOM 3229 O O . ALA A 1 426 ? 23.493 8.086 90.965 1.00 12.08 450 ALA A O 1
ATOM 3231 N N . TYR A 1 427 ? 23.508 6.008 91.822 1.00 10.58 451 TYR A N 1
ATOM 3232 C CA . TYR A 1 427 ? 22.064 5.848 91.743 1.00 12.46 451 TYR A CA 1
ATOM 3233 C C . TYR A 1 427 ? 21.337 6.690 92.795 1.00 14.35 451 TYR A C 1
ATOM 3234 O O . TYR A 1 427 ? 20.164 7.011 92.636 1.00 15.41 451 TYR A O 1
ATOM 3243 N N . THR A 1 428 ? 22.053 7.061 93.855 1.00 14.63 452 THR A N 1
ATOM 3244 C CA . THR A 1 428 ? 21.536 7.995 94.852 1.00 16.91 452 THR A CA 1
ATOM 3245 C C . THR A 1 428 ? 21.592 9.433 94.341 1.00 18.24 452 THR A C 1
ATOM 3246 O O . THR A 1 428 ? 20.655 10.209 94.553 1.00 21.49 452 THR A O 1
ATOM 3250 N N . PHE A 1 429 ? 22.693 9.784 93.680 1.00 16.97 453 PHE A N 1
ATOM 3251 C CA . PHE A 1 429 ? 22.866 11.114 93.104 1.00 17.96 453 PHE A CA 1
ATOM 3252 C C . PHE A 1 429 ? 21.778 11.394 92.067 1.00 19.42 453 PHE A C 1
ATOM 3253 O O . PHE A 1 429 ? 21.285 12.517 91.958 1.00 20.87 453 PHE A O 1
ATOM 3261 N N . LEU A 1 430 ? 21.422 10.362 91.304 1.00 15.81 454 LEU A N 1
ATOM 3262 C CA . LEU A 1 430 ? 20.565 10.502 90.130 1.00 15.91 454 LEU A CA 1
ATOM 3263 C C . LEU A 1 430 ? 19.432 9.494 90.193 1.00 15.24 454 LEU A C 1
ATOM 3264 O O . LEU A 1 430 ? 19.569 8.374 89.692 1.00 17.01 454 LEU A O 1
ATOM 3269 N N . PRO A 1 431 ? 18.307 9.890 90.806 1.00 16.87 455 PRO A N 1
ATOM 3270 C CA . PRO A 1 431 ? 17.201 8.975 91.101 1.00 19.48 455 PRO A CA 1
ATOM 3271 C C . PRO A 1 431 ? 16.080 8.945 90.061 1.00 18.53 455 PRO A C 1
ATOM 3272 O O . PRO A 1 431 ? 15.130 8.180 90.239 1.00 18.98 455 PRO A O 1
ATOM 3276 N N . PHE A 1 432 ? 16.178 9.743 89.002 1.00 14.88 456 PHE A N 1
ATOM 3277 C CA . PHE A 1 432 ? 15.051 9.913 88.083 1.00 15.24 456 PHE A CA 1
ATOM 3278 C C . PHE A 1 432 ? 14.991 8.915 86.924 1.00 14.04 456 PHE A C 1
ATOM 3279 O O . PHE A 1 432 ? 13.959 8.793 86.257 1.00 17.13 456 PHE A O 1
ATOM 3287 N N . GLY A 1 433 ? 16.091 8.214 86.679 1.00 14.82 457 GLY A N 1
ATOM 3288 C CA . GLY A 1 433 ? 16.128 7.223 85.619 1.00 14.80 457 GLY A CA 1
ATOM 3289 C C . GLY A 1 433 ? 16.143 7.783 84.204 1.00 13.46 457 GLY A C 1
ATOM 3290 O O . GLY A 1 433 ? 15.616 7.159 83.283 1.00 17.18 457 GLY A O 1
ATOM 3291 N N . ASN A 1 434 ? 16.747 8.954 84.020 1.00 11.33 458 ASN A N 1
ATOM 3292 C CA . ASN A 1 434 ? 16.875 9.518 82.678 1.00 9.83 458 ASN A CA 1
ATOM 3293 C C . ASN A 1 434 ? 17.919 8.792 81.851 1.00 9.38 458 ASN A C 1
ATOM 3294 O O . ASN A 1 434 ? 18.847 8.194 82.395 1.00 10.69 458 ASN A O 1
ATOM 3299 N N . THR A 1 435 ? 17.771 8.868 80.530 1.00 10.11 459 THR A N 1
ATOM 3300 C CA . THR A 1 435 ? 18.828 8.443 79.623 1.00 9.24 459 THR A CA 1
ATOM 3301 C C . THR A 1 435 ? 19.304 9.671 78.852 1.00 9.18 459 THR A C 1
ATOM 3302 O O . THR A 1 435 ? 18.623 10.695 78.816 1.00 9.74 459 THR A O 1
ATOM 3306 N N . LEU A 1 436 ? 20.465 9.554 78.225 1.00 8.20 460 LEU A N 1
ATOM 3307 C CA . LEU A 1 436 ? 21.005 10.628 77.399 1.00 8.73 460 LEU A CA 1
ATOM 3308 C C . LEU A 1 436 ? 20.284 10.675 76.049 1.00 8.52 460 LEU A C 1
ATOM 3309 O O . LEU A 1 436 ? 20.108 9.639 75.393 1.00 9.36 460 LEU A O 1
ATOM 3314 N N . TYR A 1 437 ? 19.886 11.878 75.635 1.00 8.32 461 TYR A N 1
ATOM 3315 C CA . TYR A 1 437 ? 19.125 12.110 74.407 1.00 8.77 461 TYR A CA 1
ATOM 3316 C C . TYR A 1 437 ? 19.867 13.177 73.595 1.00 8.86 461 TYR A C 1
ATOM 3317 O O . TYR A 1 437 ? 20.327 14.170 74.170 1.00 10.36 461 TYR A O 1
ATOM 3326 N N . THR A 1 438 ? 20.002 13.000 72.280 1.00 8.83 462 THR A N 1
ATOM 3327 C CA . THR A 1 438 ? 20.691 14.015 71.474 1.00 9.46 462 THR A CA 1
ATOM 3328 C C . THR A 1 438 ? 19.831 14.613 70.373 1.00 8.66 462 THR A C 1
ATOM 3329 O O . THR A 1 438 ? 18.920 13.967 69.852 1.00 9.88 462 THR A O 1
ATOM 3333 N N . TYR A 1 439 ? 20.159 15.855 70.021 1.00 9.64 463 TYR A N 1
ATOM 3334 C CA . TYR A 1 439 ? 19.623 16.541 68.853 1.00 11.72 463 TYR A CA 1
ATOM 3335 C C . TYR A 1 439 ? 20.772 17.153 68.069 1.00 9.94 463 TYR A C 1
ATOM 3336 O O . TYR A 1 439 ? 21.802 17.519 68.637 1.00 11.58 463 TYR A O 1
ATOM 3345 N N . LYS A 1 440 ? 20.584 17.277 66.758 1.00 11.03 464 LYS A N 1
ATOM 3346 C CA . LYS A 1 440 ? 21.524 17.997 65.904 1.00 13.70 464 LYS A CA 1
ATOM 3347 C C . LYS A 1 440 ? 20.847 19.318 65.564 1.00 13.07 464 LYS A C 1
ATOM 3348 O O . LYS A 1 440 ? 19.826 19.329 64.883 1.00 14.30 464 LYS A O 1
ATOM 3354 N N . MET A 1 441 ? 21.390 20.427 66.059 1.00 13.09 465 MET A N 1
ATOM 3355 C CA . MET A 1 441 ? 20.648 21.684 66.065 1.00 14.25 465 MET A CA 1
ATOM 3356 C C . MET A 1 441 ? 21.558 22.899 65.926 1.00 12.71 465 MET A C 1
ATOM 3357 O O . MET A 1 441 ? 22.672 22.921 66.448 1.00 12.50 465 MET A O 1
ATOM 3362 N N . GLU A 1 442 ? 21.066 23.910 65.217 1.00 14.16 466 GLU A N 1
ATOM 3363 C CA . GLU A 1 442 ? 21.826 25.136 64.991 1.00 15.08 466 GLU A CA 1
ATOM 3364 C C . GLU A 1 442 ? 22.112 25.901 66.283 1.00 13.95 466 GLU A C 1
ATOM 3365 O O . GLU A 1 442 ? 21.351 25.826 67.250 1.00 13.69 466 GLU A O 1
ATOM 3371 N N . GLY A 1 443 ? 23.215 26.641 66.289 1.00 13.28 467 GLY A N 1
ATOM 3372 C CA . GLY A 1 443 ? 23.588 27.443 67.440 1.00 12.70 467 GLY A CA 1
ATOM 3373 C C . GLY A 1 443 ? 22.504 28.402 67.896 1.00 12.83 467 GLY A C 1
ATOM 3374 O O . GLY A 1 443 ? 22.369 28.668 69.090 1.00 13.20 467 GLY A O 1
ATOM 3375 N N . SER A 1 444 ? 21.733 28.935 66.954 1.00 13.79 468 SER A N 1
ATOM 3376 C CA . SER A 1 444 ? 20.649 29.850 67.305 1.00 13.07 468 SER A CA 1
ATOM 3377 C C . SER A 1 444 ? 19.603 29.168 68.190 1.00 14.19 468 SER A C 1
ATOM 3378 O O . SER A 1 444 ? 19.022 29.790 69.080 1.00 14.13 468 SER A O 1
ATOM 3381 N N . LEU A 1 445 ? 19.367 27.883 67.942 1.00 14.07 469 LEU A N 1
ATOM 3382 C CA . LEU A 1 445 ? 18.420 27.114 68.746 1.00 12.04 469 LEU A CA 1
ATOM 3383 C C . LEU A 1 445 ? 18.997 26.748 70.110 1.00 11.81 469 LEU A C 1
ATOM 3384 O O . LEU A 1 445 ? 18.256 26.606 71.083 1.00 11.29 469 LEU A O 1
ATOM 3389 N N . VAL A 1 446 ? 20.313 26.578 70.175 1.00 12.15 470 VAL A N 1
ATOM 3390 C CA . VAL A 1 446 ? 20.976 26.342 71.453 1.00 11.37 470 VAL A CA 1
ATOM 3391 C C . VAL A 1 446 ? 20.781 27.565 72.342 1.00 12.06 470 VAL A C 1
ATOM 3392 O O . VAL A 1 446 ? 20.428 27.437 73.513 1.00 11.37 470 VAL A O 1
ATOM 3396 N N . LYS A 1 447 ? 20.991 28.751 71.776 1.00 12.14 471 LYS A N 1
ATOM 3397 C CA . LYS A 1 447 ? 20.739 29.985 72.513 1.00 11.94 471 LYS A CA 1
ATOM 3398 C C . LYS A 1 447 ? 19.294 30.024 73.004 1.00 10.81 471 LYS A C 1
ATOM 3399 O O . LYS A 1 447 ? 19.035 30.320 74.173 1.00 11.86 471 LYS A O 1
ATOM 3405 N N . GLN A 1 448 ? 18.358 29.713 72.111 1.00 11.88 472 GLN A N 1
ATOM 3406 C CA . GLN A 1 448 ? 16.945 29.778 72.457 1.00 12.29 472 GLN A CA 1
ATOM 3407 C C . GLN A 1 448 ? 16.557 28.823 73.589 1.00 11.96 472 GLN A C 1
ATOM 3408 O O . GLN A 1 448 ? 15.775 29.179 74.462 1.00 11.33 472 GLN A O 1
ATOM 3414 N N . VAL A 1 449 ? 17.095 27.607 73.587 1.00 10.70 473 VAL A N 1
ATOM 3415 C CA . VAL A 1 449 ? 16.721 26.683 74.653 1.00 11.92 473 VAL A 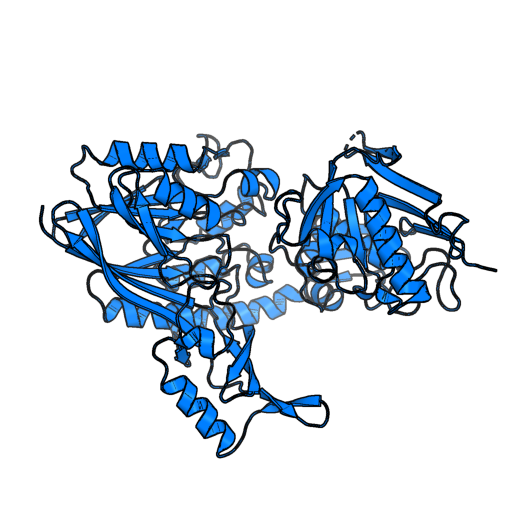CA 1
ATOM 3416 C C . VAL A 1 449 ? 17.245 27.156 76.016 1.00 10.23 473 VAL A C 1
ATOM 3417 O O . VAL A 1 449 ? 16.567 26.981 77.028 1.00 10.33 473 VAL A O 1
ATOM 3421 N N . LEU A 1 450 ? 18.428 27.773 76.044 1.00 10.30 474 LEU A N 1
ATOM 3422 C CA . LEU A 1 450 ? 18.938 28.374 77.281 1.00 10.73 474 LEU A CA 1
ATOM 3423 C C . LEU A 1 450 ? 18.019 29.500 77.738 1.00 10.15 474 LEU A C 1
ATOM 3424 O O . LEU A 1 450 ? 17.718 29.624 78.927 1.00 11.64 474 LEU A O 1
ATOM 3429 N N . GLU A 1 451 ? 17.567 30.316 76.791 1.00 10.80 475 GLU A N 1
ATOM 3430 C CA . GLU A 1 451 ? 16.631 31.389 77.119 1.00 11.48 475 GLU A CA 1
ATOM 3431 C C . GLU A 1 451 ? 15.327 30.811 77.686 1.00 11.54 475 GLU A C 1
ATOM 3432 O O . GLU A 1 451 ? 14.787 31.310 78.681 1.00 12.09 475 GLU A O 1
ATOM 3438 N N . ASP A 1 452 ? 14.823 29.757 77.048 1.00 11.26 476 ASP A N 1
ATOM 3439 C CA . ASP A 1 452 ? 13.600 29.097 77.508 1.00 12.50 476 ASP A CA 1
ATOM 3440 C C . ASP A 1 452 ? 13.748 28.615 78.948 1.00 11.00 476 ASP A C 1
ATOM 3441 O O . ASP A 1 452 ? 12.881 28.858 79.798 1.00 11.38 476 ASP A O 1
ATOM 3446 N N . ALA A 1 453 ? 14.846 27.915 79.215 1.00 11.19 477 ALA A N 1
ATOM 3447 C CA . ALA A 1 453 ? 15.059 27.320 80.527 1.00 13.16 477 ALA A CA 1
ATOM 3448 C C . ALA A 1 453 ? 15.166 28.379 81.621 1.00 11.97 477 ALA A C 1
ATOM 3449 O O . ALA A 1 453 ? 14.566 28.237 82.690 1.00 11.84 477 ALA A O 1
ATOM 3451 N N . MET A 1 454 ? 15.922 29.441 81.356 1.00 11.39 478 MET A N 1
ATOM 3452 C CA . MET A 1 454 ? 16.043 30.546 82.310 1.00 12.03 478 MET A CA 1
ATOM 3453 C C . MET A 1 454 ? 14.704 31.232 82.576 1.00 12.00 478 MET A C 1
ATOM 3454 O O . MET A 1 454 ? 14.394 31.586 83.721 1.00 12.25 478 MET A O 1
ATOM 3459 N N . GLN A 1 455 ? 13.911 31.421 81.527 1.00 11.13 479 GLN A N 1
ATOM 3460 C CA . GLN A 1 455 ? 12.590 32.029 81.684 1.00 13.68 479 GLN A CA 1
ATOM 3461 C C . GLN A 1 455 ? 11.686 31.209 82.613 1.00 14.31 479 GLN A C 1
ATOM 3462 O O . GLN A 1 455 ? 10.982 31.766 83.462 1.00 14.52 479 GLN A O 1
ATOM 3468 N N . PHE A 1 456 ? 11.700 29.889 82.453 1.00 13.37 480 PHE A N 1
ATOM 3469 C CA . PHE A 1 456 ? 10.901 29.007 83.304 1.00 14.09 480 PHE A CA 1
ATOM 3470 C C . PHE A 1 456 ? 11.427 29.047 84.739 1.00 14.75 480 PHE A C 1
ATOM 3471 O O . PHE A 1 456 ? 10.653 29.138 85.690 1.00 14.42 480 PHE A O 1
ATOM 3479 N N . ALA A 1 457 ? 12.746 28.995 84.894 1.00 13.14 481 ALA A N 1
ATOM 3480 C CA . ALA A 1 457 ? 13.365 28.980 86.222 1.00 14.40 481 ALA A CA 1
ATOM 3481 C C . ALA A 1 457 ? 13.107 30.258 87.016 1.00 15.67 481 ALA A C 1
ATOM 3482 O O . ALA A 1 457 ? 12.924 30.217 88.231 1.00 16.59 481 ALA A O 1
ATOM 3484 N N . LEU A 1 458 ? 13.108 31.390 86.323 1.00 14.39 482 LEU A N 1
ATOM 3485 C CA . LEU A 1 458 ? 13.082 32.693 86.977 1.00 15.96 482 LEU A CA 1
ATOM 3486 C C . LEU A 1 458 ? 11.685 33.284 87.088 1.00 17.55 482 LEU A C 1
ATOM 3487 O O . LEU A 1 458 ? 11.419 34.083 87.989 1.00 20.94 482 LEU A O 1
ATOM 3492 N N . VAL A 1 459 ? 10.792 32.900 86.182 1.00 16.56 483 VAL A N 1
ATOM 3493 C CA . VAL A 1 459 ? 9.479 33.537 86.116 1.00 19.29 483 VAL A CA 1
ATOM 3494 C C . VAL A 1 459 ? 8.297 32.571 86.077 1.00 20.25 483 VAL A C 1
ATOM 3495 O O . VAL A 1 459 ? 7.429 32.616 86.948 1.00 22.82 483 VAL A O 1
ATOM 3499 N N . ASP A 1 460 ? 8.261 31.706 85.068 1.00 19.91 484 ASP A N 1
ATOM 3500 C CA . ASP A 1 460 ? 7.054 30.939 84.759 1.00 20.53 484 ASP A CA 1
ATOM 3501 C C . ASP A 1 460 ? 6.866 29.650 85.560 1.00 20.94 484 ASP A C 1
ATOM 3502 O O . ASP A 1 460 ? 5.742 29.161 85.691 1.00 23.99 484 ASP A O 1
ATOM 3507 N N . GLY A 1 461 ? 7.948 29.092 86.091 1.00 19.62 485 GLY A N 1
ATOM 3508 C CA . GLY A 1 461 ? 7.854 27.799 86.745 1.00 18.85 485 GLY A CA 1
ATOM 3509 C C . GLY A 1 461 ? 8.908 27.473 87.786 1.00 19.12 485 GLY A C 1
ATOM 3510 O O . GLY A 1 461 ? 9.333 28.335 88.551 1.00 21.43 485 GLY A O 1
ATOM 3511 N N . SER A 1 462 ? 9.322 26.211 87.807 1.00 17.80 486 SER A N 1
ATOM 3512 C CA . SER A 1 462 ? 10.241 25.685 88.811 1.00 20.01 486 SER A CA 1
ATOM 3513 C C . SER A 1 462 ? 11.680 26.144 88.598 1.00 14.75 486 SER A C 1
ATOM 3514 O O . SER A 1 462 ? 12.183 26.133 87.475 1.00 15.41 486 SER A O 1
ATOM 3517 N N . THR A 1 463 ? 12.345 26.522 89.686 1.00 13.93 487 THR A N 1
ATOM 3518 C CA . THR A 1 463 ? 13.748 26.922 89.621 1.00 13.67 487 THR A CA 1
ATOM 3519 C C . THR A 1 463 ? 14.624 25.770 89.146 1.00 14.44 487 THR A C 1
ATOM 3520 O O . THR A 1 463 ? 15.764 25.981 88.729 1.00 13.57 487 THR A O 1
ATOM 3524 N N . GLY A 1 464 ? 14.093 24.553 89.206 1.00 14.34 488 GLY A N 1
ATOM 3525 C CA . GLY A 1 464 ? 14.837 23.380 88.778 1.00 13.19 488 GLY A CA 1
ATOM 3526 C C . GLY A 1 464 ? 15.155 23.357 87.292 1.00 11.70 488 GLY A C 1
ATOM 3527 O O . GLY A 1 464 ? 15.951 22.532 86.839 1.00 12.29 488 GLY A O 1
ATOM 3528 N N . ALA A 1 465 ? 14.536 24.253 86.527 1.00 11.34 489 ALA A N 1
ATOM 3529 C CA . ALA A 1 465 ? 14.798 24.334 85.089 1.00 11.24 489 ALA A CA 1
ATOM 3530 C C . ALA A 1 465 ? 16.139 24.991 84.754 1.00 12.01 489 ALA A C 1
ATOM 3531 O O . ALA A 1 465 ? 16.612 24.894 83.621 1.00 11.62 489 ALA A O 1
ATOM 3533 N N . PHE A 1 466 ? 16.752 25.670 85.716 1.00 11.50 490 PHE A N 1
ATOM 3534 C CA . PHE A 1 466 ? 17.926 26.477 85.399 1.00 11.16 490 PHE A CA 1
ATOM 3535 C C . PHE A 1 466 ? 19.033 25.616 84.785 1.00 8.97 490 PHE A C 1
ATOM 3536 O O . PHE A 1 466 ? 19.418 24.603 85.363 1.00 10.61 490 PHE A O 1
ATOM 3544 N N . PRO A 1 467 ? 19.557 26.021 83.608 1.00 10.27 491 PRO A N 1
ATOM 3545 C CA . PRO A 1 467 ? 20.462 25.165 82.834 1.00 9.52 491 PRO A CA 1
ATOM 3546 C C . PRO A 1 4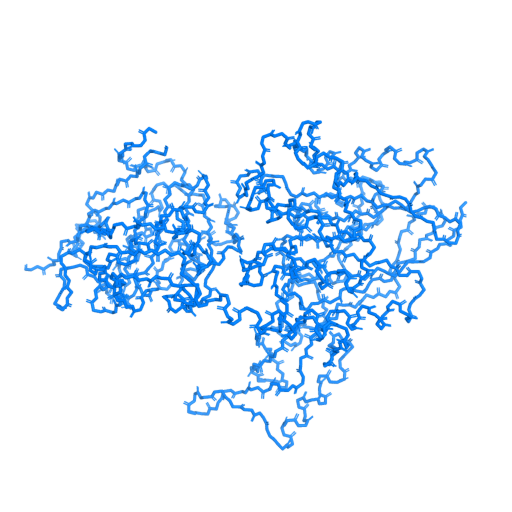67 ? 21.949 25.371 83.116 1.00 10.38 491 PRO A C 1
ATOM 3547 O O . PRO A 1 467 ? 22.409 26.504 83.282 1.00 11.20 491 PRO A O 1
ATOM 3551 N N . TYR A 1 468 ? 22.683 24.268 83.162 1.00 8.77 492 TYR A N 1
ATOM 3552 C CA . TYR A 1 468 ? 24.141 24.289 83.248 1.00 10.22 492 TYR A CA 1
ATOM 3553 C C . TYR A 1 468 ? 24.658 23.310 82.209 1.00 11.21 492 TYR A C 1
ATOM 3554 O O . TYR A 1 468 ? 24.006 22.300 81.928 1.00 11.14 492 TYR A O 1
ATOM 3563 N N . GLY A 1 469 ? 25.823 23.593 81.639 1.00 9.83 493 GLY A N 1
ATOM 3564 C CA . GLY A 1 469 ? 26.346 22.787 80.551 1.00 9.68 493 GLY A CA 1
ATOM 3565 C C . GLY A 1 469 ? 27.796 22.351 80.671 1.00 10.65 493 GLY A C 1
ATOM 3566 O O . GLY A 1 469 ? 28.560 22.834 81.516 1.00 10.56 493 GLY A O 1
ATOM 3567 N N . ALA A 1 470 ? 28.150 21.402 79.810 1.00 9.71 494 ALA A N 1
ATOM 3568 C CA . ALA A 1 470 ? 29.522 20.955 79.639 1.00 9.93 494 ALA A CA 1
ATOM 3569 C C . ALA A 1 470 ? 29.873 21.140 78.168 1.00 9.55 494 ALA A C 1
ATOM 3570 O O . ALA A 1 470 ? 29.076 20.806 77.298 1.00 9.82 494 ALA A O 1
ATOM 3572 N N . GLY A 1 471 ? 31.057 21.679 77.886 1.00 10.01 495 GLY A N 1
ATOM 3573 C CA . GLY A 1 471 ? 31.424 22.010 76.516 1.00 10.78 495 GLY A CA 1
ATOM 3574 C C . GLY A 1 471 ? 30.741 23.277 76.022 1.00 9.82 495 GLY A C 1
ATOM 3575 O O . GLY A 1 471 ? 30.935 23.698 74.874 1.00 10.92 495 GLY A O 1
ATOM 3576 N N . ILE A 1 472 ? 29.920 23.868 76.890 1.00 9.56 496 ILE A N 1
ATOM 3577 C CA . ILE A 1 472 ? 29.264 25.148 76.632 1.00 9.55 496 ILE A CA 1
ATOM 3578 C C . ILE A 1 472 ? 29.279 25.941 77.927 1.00 10.98 496 ILE A C 1
ATOM 3579 O O . ILE A 1 472 ? 29.110 25.379 79.005 1.00 10.86 496 ILE A O 1
ATOM 3584 N N . ARG A 1 473 ? 29.518 27.245 77.821 1.00 11.69 497 ARG A N 1
ATOM 3585 C CA . ARG A 1 473 ? 29.487 28.118 78.984 1.00 11.18 497 ARG A CA 1
ATOM 3586 C C . ARG A 1 473 ? 28.857 29.431 78.562 1.00 11.30 497 ARG A C 1
ATOM 3587 O O . ARG A 1 473 ? 28.938 29.815 77.394 1.00 12.17 497 ARG A O 1
ATOM 3595 N N . TYR A 1 474 ? 28.203 30.107 79.499 1.00 10.93 498 TYR A N 1
ATOM 3596 C CA . TYR A 1 474 ? 27.501 31.327 79.138 1.00 10.58 498 TYR A CA 1
ATOM 3597 C C . TYR A 1 474 ? 27.419 32.318 80.290 1.00 11.28 498 TYR A C 1
ATOM 3598 O O . TYR A 1 474 ? 27.583 31.959 81.460 1.00 11.78 498 TYR A O 1
ATOM 3607 N N . GLU A 1 475 ? 27.205 33.577 79.920 1.00 11.49 499 GLU A N 1
ATOM 3608 C CA . GLU A 1 475 ? 26.887 34.633 80.866 1.00 10.95 499 GLU A CA 1
ATOM 3609 C C . GLU A 1 475 ? 25.491 35.127 80.529 1.00 10.73 499 GLU A C 1
ATOM 3610 O O . GLU A 1 475 ? 25.111 35.210 79.357 1.00 10.53 499 GLU A O 1
ATOM 3616 N N . ALA A 1 476 ? 24.724 35.441 81.565 1.00 10.98 500 ALA A N 1
ATOM 3617 C CA . ALA A 1 476 ? 23.357 35.909 81.379 1.00 11.03 500 ALA A CA 1
ATOM 3618 C C . ALA A 1 476 ? 22.979 36.893 82.479 1.00 11.13 500 ALA A C 1
ATOM 3619 O O . ALA A 1 476 ? 23.560 36.872 83.564 1.00 12.94 500 ALA A O 1
ATOM 3621 N N . ASN A 1 477 ? 22.008 37.753 82.184 1.00 11.89 501 ASN A N 1
ATOM 3622 C CA . ASN A 1 477 ? 21.457 38.678 83.173 1.00 12.04 501 ASN A CA 1
ATOM 3623 C C . ASN A 1 477 ? 20.078 38.212 83.615 1.00 13.33 501 ASN A C 1
ATOM 3624 O O . ASN A 1 477 ? 19.302 37.713 82.801 1.00 13.18 501 ASN A O 1
ATOM 3629 N N . GLU A 1 478 ? 19.753 38.397 84.890 1.00 14.72 502 GLU A N 1
ATOM 3630 C CA . GLU A 1 478 ? 18.414 38.061 85.361 1.00 14.13 502 GLU A CA 1
ATOM 3631 C C . GLU A 1 478 ? 17.361 38.911 84.659 1.00 16.24 502 GLU A C 1
ATOM 3632 O O . GLU A 1 478 ? 16.283 38.426 84.318 1.00 16.37 502 GLU A O 1
ATOM 3638 N N . THR A 1 479 ? 17.682 40.183 84.451 1.00 15.86 503 THR A N 1
ATOM 3639 C CA . THR A 1 479 ? 16.774 41.113 83.790 1.00 16.79 503 THR A CA 1
ATOM 3640 C C . THR A 1 479 ? 16.951 41.067 82.274 1.00 16.50 503 THR A C 1
ATOM 3641 O O . THR A 1 479 ? 18.028 41.371 81.770 1.00 16.30 503 THR A O 1
ATOM 3645 N N . PRO A 1 480 ? 15.896 40.685 81.536 1.00 16.79 504 PRO A N 1
ATOM 3646 C CA . PRO A 1 480 ? 15.997 40.645 80.073 1.00 16.74 504 PRO A CA 1
ATOM 3647 C C . PRO A 1 480 ? 16.269 42.029 79.490 1.00 17.24 504 PRO A C 1
ATOM 3648 O O . PRO A 1 480 ? 15.857 43.030 80.082 1.00 20.15 504 PRO A O 1
ATOM 3652 N N . ASN A 1 481 ? 16.962 42.081 78.355 1.00 17.68 505 ASN A N 1
ATOM 3653 C CA . ASN A 1 481 ? 17.239 43.347 77.684 1.00 18.63 505 ASN A CA 1
ATOM 3654 C C . ASN A 1 481 ? 16.056 43.813 76.842 1.00 21.54 505 ASN A C 1
ATOM 3655 O O . ASN A 1 481 ? 14.978 43.221 76.898 1.00 21.61 505 ASN A O 1
ATOM 3660 N N . ALA A 1 482 ? 16.267 44.875 76.067 1.00 21.36 506 ALA A N 1
ATOM 3661 C CA . ALA A 1 482 ? 15.208 45.473 75.259 1.00 21.26 506 ALA A CA 1
ATOM 3662 C C . ALA A 1 482 ? 14.584 44.461 74.305 1.00 23.32 506 ALA A C 1
ATOM 3663 O O . ALA A 1 482 ? 13.390 44.532 74.006 1.00 26.23 506 ALA A O 1
ATOM 3665 N N . GLU A 1 483 ? 15.396 43.521 73.831 1.00 22.28 507 GLU A N 1
ATOM 3666 C CA . GLU A 1 483 ? 14.934 42.516 72.875 1.00 23.04 507 GLU A CA 1
ATOM 3667 C C . GLU A 1 483 ? 14.357 41.281 73.565 1.00 21.99 507 GLU A C 1
ATOM 3668 O O . GLU A 1 483 ? 13.988 40.308 72.906 1.00 23.27 507 GLU A O 1
ATOM 3674 N N . GLY A 1 484 ? 14.284 41.325 74.893 1.00 20.22 508 GLY A N 1
ATOM 3675 C CA . GLY A 1 484 ? 13.706 40.240 75.666 1.00 18.79 508 GLY A CA 1
ATOM 3676 C C . GLY A 1 484 ? 14.660 39.101 75.975 1.00 18.64 508 GLY A C 1
ATOM 3677 O O . GLY A 1 484 ? 14.236 38.044 76.444 1.00 20.17 508 GLY A O 1
ATOM 3678 N N . LYS A 1 485 ? 15.950 39.323 75.734 1.00 17.34 509 LYS A N 1
ATOM 3679 C CA . LYS A 1 485 ? 16.965 38.281 75.900 1.00 15.21 509 LYS A CA 1
ATOM 3680 C C . LYS A 1 485 ? 17.785 38.441 77.178 1.00 14.70 509 LYS A C 1
ATOM 3681 O O . LYS A 1 485 ? 18.126 39.559 77.576 1.00 16.06 509 LYS A O 1
ATOM 3687 N N . ARG A 1 486 ? 18.106 37.321 77.819 1.00 12.63 510 ARG A N 1
ATOM 3688 C CA . ARG A 1 486 ? 18.957 37.334 79.006 1.00 12.13 510 ARG A CA 1
ATOM 3689 C C . ARG A 1 486 ? 20.423 37.002 78.701 1.00 12.15 510 ARG A C 1
ATOM 3690 O O . ARG A 1 486 ? 21.314 37.370 79.466 1.00 11.52 510 ARG A O 1
ATOM 3698 N N . LEU A 1 487 ? 20.677 36.296 77.604 1.00 12.93 511 LEU A N 1
ATOM 3699 C CA . LEU A 1 487 ? 22.046 35.888 77.294 1.00 11.76 511 LEU A CA 1
ATOM 3700 C C . LEU A 1 487 ? 22.955 37.064 76.953 1.00 12.26 511 LEU A C 1
ATOM 3701 O O . LEU A 1 487 ? 22.571 37.968 76.210 1.00 14.40 511 LEU A O 1
ATOM 3706 N N . VAL A 1 488 ? 24.165 37.022 77.504 1.00 11.68 512 VAL A N 1
ATOM 3707 C CA . VAL A 1 488 ? 25.188 38.037 77.263 1.00 11.96 512 VAL A CA 1
ATOM 3708 C C . VAL A 1 488 ? 26.273 37.483 76.341 1.00 12.03 512 VAL A C 1
ATOM 3709 O O . VAL A 1 488 ? 26.699 38.145 75.396 1.00 13.13 512 VAL A O 1
ATOM 3713 N N . SER A 1 489 ? 26.712 36.258 76.620 1.00 10.69 513 SER A N 1
ATOM 3714 C CA . SER A 1 489 ? 27.717 35.596 75.797 1.00 11.03 513 SER A CA 1
ATOM 3715 C C . SER A 1 489 ? 27.536 34.082 75.877 1.00 10.43 513 SER A C 1
ATOM 3716 O O . SER A 1 489 ? 27.110 33.563 76.908 1.00 11.12 513 SER A O 1
ATOM 3719 N N . VAL A 1 490 ? 27.871 33.384 74.792 1.00 10.75 514 VAL A N 1
ATOM 3720 C CA . VAL A 1 490 ? 27.839 31.920 74.769 1.00 11.48 514 VAL A CA 1
ATOM 3721 C C . VAL A 1 490 ? 29.057 31.400 74.017 1.00 10.95 514 VAL A C 1
ATOM 3722 O O . VAL A 1 490 ? 29.324 31.825 72.891 1.00 11.90 514 VAL A O 1
ATOM 3726 N N . GLU A 1 491 ? 29.802 30.507 74.661 1.00 11.28 515 GLU A N 1
ATOM 3727 C CA . GLU A 1 491 ? 30.961 29.874 74.053 1.00 12.45 515 GLU A CA 1
ATOM 3728 C C . GLU A 1 491 ? 30.799 28.363 74.042 1.00 12.83 515 GLU A C 1
ATOM 3729 O O . GLU A 1 491 ? 30.182 27.780 74.943 1.00 11.07 515 GLU A O 1
ATOM 3735 N N . VAL A 1 492 ? 31.370 27.740 73.017 1.00 12.63 516 VAL A N 1
ATOM 3736 C CA . VAL A 1 492 ? 31.412 26.288 72.908 1.00 13.34 516 VAL A CA 1
ATOM 3737 C C . VAL A 1 492 ? 32.860 25.818 72.766 1.00 13.35 516 VAL A C 1
ATOM 3738 O O . VAL A 1 492 ? 33.652 26.423 72.035 1.00 14.32 516 VAL A O 1
ATOM 3742 N N . LEU A 1 493 ? 33.209 24.753 73.479 1.00 13.08 517 LEU A N 1
ATOM 3743 C CA . LEU A 1 493 ? 34.553 24.191 73.447 1.00 15.54 517 LEU A CA 1
ATOM 3744 C C . LEU A 1 493 ? 34.824 23.475 72.124 1.00 16.95 517 LEU A C 1
ATOM 3745 O O . LEU A 1 493 ? 34.098 22.554 71.739 1.00 16.81 517 LEU A O 1
ATOM 3750 N N . ASN A 1 494 ? 35.861 23.914 71.416 1.00 19.90 518 ASN A N 1
ATOM 3751 C CA . ASN A 1 494 ? 36.290 23.226 70.205 1.00 23.91 518 ASN A CA 1
ATOM 3752 C C . ASN A 1 494 ? 36.886 21.875 70.576 1.00 25.66 518 ASN A C 1
ATOM 3753 O O . ASN A 1 494 ? 37.926 21.805 71.227 1.00 24.43 518 ASN A O 1
ATOM 3758 N N . LYS A 1 495 ? 36.218 20.803 70.166 1.00 24.63 519 LYS A N 1
ATOM 3759 C CA . LYS A 1 495 ? 36.597 19.463 70.597 1.00 26.87 519 LYS A CA 1
ATOM 3760 C C . LYS A 1 495 ? 37.895 18.985 69.948 1.00 28.46 519 LYS A C 1
ATOM 3761 O O . LYS A 1 495 ? 38.841 18.604 70.641 1.00 30.69 519 LYS A O 1
ATOM 3767 N N . THR A 1 497 ? 40.521 21.197 68.922 1.00 29.72 521 THR A N 1
ATOM 3768 C CA . THR A 1 497 ? 41.571 22.159 69.236 1.00 27.98 521 THR A CA 1
ATOM 3769 C C . THR A 1 497 ? 41.630 22.439 70.736 1.00 28.44 521 THR A C 1
ATOM 3770 O O . THR A 1 497 ? 42.641 22.915 71.252 1.00 28.65 521 THR A O 1
ATOM 3774 N N . GLN A 1 498 ? 40.531 22.145 71.425 1.00 27.70 522 GLN A N 1
ATOM 3775 C CA . GLN A 1 498 ? 40.441 22.302 72.876 1.00 27.93 522 GLN A CA 1
ATOM 3776 C C . GLN A 1 498 ? 40.506 23.766 73.324 1.00 25.15 522 GLN A C 1
ATOM 3777 O O . GLN A 1 498 ? 40.909 24.067 74.447 1.00 26.32 522 GLN A O 1
ATOM 3783 N N . GLN A 1 499 ? 40.100 24.667 72.436 1.00 26.02 523 GLN A N 1
ATOM 3784 C CA . GLN A 1 499 ? 39.984 26.081 72.771 1.00 24.68 523 GLN A CA 1
ATOM 3785 C C . GLN A 1 499 ? 38.513 26.482 72.784 1.00 20.31 523 GLN A C 1
ATOM 3786 O O . GLN A 1 499 ? 37.735 26.017 71.957 1.00 20.86 523 GLN A O 1
ATOM 3792 N N . TRP A 1 500 ? 38.132 27.350 73.715 1.00 19.11 524 TRP A N 1
ATOM 3793 C CA . TRP A 1 500 ? 36.774 27.881 73.716 1.00 18.33 524 TRP A CA 1
ATOM 3794 C C . TRP A 1 500 ? 36.603 28.894 72.589 1.00 17.96 524 TRP A C 1
ATOM 3795 O O . TRP A 1 500 ? 37.495 29.709 72.335 1.00 18.76 524 TRP A O 1
ATOM 3806 N N . GLU A 1 501 ? 35.469 28.822 71.903 1.00 16.53 525 GLU A N 1
ATOM 3807 C CA . GLU A 1 501 ? 35.168 29.702 70.782 1.00 16.69 525 GLU A CA 1
ATOM 3808 C C . GLU A 1 501 ? 33.749 30.233 70.931 1.00 15.66 525 GLU A C 1
ATOM 3809 O O . GLU A 1 501 ? 32.918 29.607 71.587 1.00 16.13 525 GLU A O 1
ATOM 3815 N N . PRO A 1 502 ? 33.454 31.390 70.321 1.00 12.55 526 PRO A N 1
ATOM 3816 C CA . PRO A 1 502 ? 32.075 31.883 70.331 1.00 14.11 526 PRO A CA 1
ATOM 3817 C C . PRO A 1 502 ? 31.151 30.892 69.629 1.00 14.81 526 PRO A C 1
ATOM 3818 O O . PRO A 1 502 ? 31.550 30.284 68.638 1.00 15.46 526 PRO A O 1
ATOM 3822 N N . ILE A 1 503 ? 29.940 30.706 70.145 1.00 12.71 527 ILE A N 1
ATOM 3823 C CA . ILE A 1 503 ? 28.986 29.849 69.456 1.00 13.30 527 ILE A CA 1
ATOM 3824 C C . ILE A 1 503 ? 28.656 30.480 68.105 1.00 14.91 527 ILE A C 1
ATOM 3825 O O . ILE A 1 503 ? 28.655 31.707 67.970 1.00 16.21 527 ILE A O 1
ATOM 3830 N N . ASP A 1 504 ? 28.401 29.635 67.112 1.00 14.50 528 ASP A N 1
ATOM 3831 C CA . ASP A 1 504 ? 28.066 30.067 65.758 1.00 16.18 528 ASP A CA 1
ATOM 3832 C C . ASP A 1 504 ? 26.586 29.788 65.508 1.00 16.07 528 ASP A C 1
ATOM 3833 O O . ASP A 1 504 ? 26.162 28.631 65.492 1.00 14.95 528 ASP A O 1
ATOM 3838 N N . ASP A 1 505 ? 25.801 30.846 65.323 1.00 15.86 529 ASP A N 1
ATOM 3839 C CA . ASP A 1 505 ? 24.359 30.723 65.132 1.00 16.05 529 ASP A CA 1
ATOM 3840 C C . ASP A 1 505 ? 23.961 29.726 64.044 1.00 15.99 529 ASP A C 1
ATOM 3841 O O . ASP A 1 505 ? 22.899 29.108 64.121 1.00 16.29 529 ASP A O 1
ATOM 3846 N N . ASN A 1 506 ? 24.806 29.587 63.028 1.00 16.85 530 ASN A N 1
ATOM 3847 C CA . ASN A 1 506 ? 24.453 28.799 61.852 1.00 17.83 530 ASN A CA 1
ATOM 3848 C C . ASN A 1 506 ? 25.061 27.399 61.822 1.00 18.52 530 ASN A C 1
ATOM 3849 O O . ASN A 1 506 ? 24.669 26.568 61.001 1.00 21.42 530 ASN A O 1
ATOM 3854 N N . LYS A 1 507 ? 26.021 27.142 62.705 1.00 16.86 531 LYS A N 1
ATOM 3855 C CA . LYS A 1 507 ? 26.619 25.818 62.803 1.00 16.42 531 LYS A CA 1
ATOM 3856 C C . LYS A 1 507 ? 25.650 24.855 63.486 1.00 16.70 531 LYS A C 1
ATOM 3857 O O . LYS A 1 507 ? 24.975 25.220 64.449 1.00 15.98 531 LYS A O 1
ATOM 3863 N N . ARG A 1 508 ? 25.566 23.637 62.961 1.00 15.97 532 ARG A N 1
ATOM 3864 C CA . ARG A 1 508 ? 24.750 22.594 63.568 1.00 16.48 532 ARG A CA 1
ATOM 3865 C C . ARG A 1 508 ? 25.591 21.802 64.567 1.00 16.83 532 ARG A C 1
ATOM 3866 O O . ARG A 1 508 ? 26.570 21.155 64.197 1.00 18.15 532 ARG A O 1
ATOM 3874 N N . TYR A 1 509 ? 25.207 21.884 65.838 1.00 13.32 533 TYR A N 1
ATOM 3875 C CA . TYR A 1 509 ? 25.897 21.195 66.923 1.00 13.96 533 TYR A CA 1
ATOM 3876 C C . TYR A 1 509 ? 25.178 19.907 67.302 1.00 11.86 533 TYR A C 1
ATOM 3877 O O . TYR A 1 509 ? 23.953 19.839 67.234 1.00 13.35 533 TYR A O 1
ATOM 3886 N N . LEU A 1 510 ? 25.940 18.896 67.709 1.00 10.86 534 LEU A N 1
ATOM 3887 C CA . LEU A 1 510 ? 25.331 17.724 68.333 1.00 11.16 534 LEU A CA 1
ATOM 3888 C C . LEU A 1 510 ? 25.240 17.994 69.826 1.00 10.25 534 LEU A C 1
ATOM 3889 O O . LEU A 1 510 ? 26.261 18.147 70.507 1.00 10.57 534 LEU A O 1
ATOM 3894 N N . VAL A 1 511 ? 24.004 18.066 70.307 1.00 10.71 535 VAL A N 1
ATOM 3895 C CA . VAL A 1 511 ? 23.706 18.486 71.667 1.00 9.71 535 VAL A CA 1
ATOM 3896 C C . VAL A 1 511 ? 23.109 17.327 72.454 1.00 10.36 535 VAL A C 1
ATOM 3897 O O . VAL A 1 511 ? 22.162 16.677 71.994 1.00 10.68 535 VAL A O 1
ATOM 3901 N N . GLY A 1 512 ? 23.670 17.059 73.630 1.00 8.91 536 GLY A N 1
ATOM 3902 C CA . GLY A 1 512 ? 23.129 16.031 74.506 1.00 9.17 536 GLY A CA 1
ATOM 3903 C C . GLY A 1 512 ? 22.415 16.628 75.702 1.00 11.39 536 GLY A C 1
ATOM 3904 O O . GLY A 1 512 ? 22.845 17.644 76.258 1.00 10.29 536 GLY A O 1
ATOM 3905 N N . THR A 1 513 ? 21.323 15.996 76.116 1.00 8.57 537 THR A N 1
ATOM 3906 C CA . THR A 1 513 ? 20.593 16.429 77.303 1.00 9.19 537 THR A CA 1
ATOM 3907 C C . THR A 1 513 ? 19.921 15.195 77.913 1.00 8.85 537 THR A C 1
ATOM 3908 O O . THR A 1 513 ? 20.122 14.089 77.416 1.00 10.78 537 THR A O 1
ATOM 3912 N N . ASN A 1 514 ? 19.160 15.358 78.990 1.00 9.62 538 ASN A N 1
ATOM 3913 C CA . ASN A 1 514 ? 18.467 14.205 79.552 1.00 8.55 538 ASN A CA 1
ATOM 3914 C C . ASN A 1 514 ? 17.099 14.038 78.885 1.00 9.19 538 ASN A C 1
ATOM 3915 O O . ASN A 1 514 ? 16.546 14.987 78.336 1.00 10.69 538 ASN A O 1
ATOM 3920 N N . ALA A 1 515 ? 16.562 12.822 78.943 1.00 11.22 539 ALA A N 1
ATOM 3921 C CA . ALA A 1 515 ? 15.317 12.491 78.260 1.00 12.29 539 ALA A CA 1
ATOM 3922 C C . ALA A 1 515 ? 14.123 13.313 78.745 1.00 11.67 539 ALA A C 1
ATOM 3923 O O . ALA A 1 515 ? 13.200 13.579 77.979 1.00 13.46 539 ALA A O 1
ATOM 3925 N N . TYR A 1 516 ? 14.150 13.707 80.014 1.00 11.24 540 TYR A N 1
ATOM 3926 C CA . TYR A 1 516 ? 13.074 14.497 80.607 1.00 12.63 540 TYR A CA 1
ATOM 3927 C C . TYR A 1 516 ? 12.933 15.862 79.930 1.00 11.73 540 TYR A C 1
ATOM 3928 O O . TYR A 1 516 ? 11.884 16.184 79.385 1.00 13.53 540 TYR A O 1
ATOM 3937 N N . VAL A 1 517 ? 13.988 16.670 79.935 1.00 10.50 541 VAL A N 1
ATOM 3938 C CA . VAL A 1 517 ? 13.884 17.969 79.261 1.00 10.43 541 VAL A CA 1
ATOM 3939 C C . VAL A 1 517 ? 13.896 17.873 77.728 1.00 11.56 541 VAL A C 1
ATOM 3940 O O . VAL A 1 517 ? 13.432 18.785 77.041 1.00 11.27 541 VAL A O 1
ATOM 3944 N N . ALA A 1 518 ? 14.397 16.767 77.187 1.00 11.24 542 ALA A N 1
ATOM 3945 C CA . ALA A 1 518 ? 14.389 16.581 75.734 1.00 11.21 542 ALA A CA 1
ATOM 3946 C C . ALA A 1 518 ? 12.967 16.614 75.160 1.00 10.67 542 ALA A C 1
ATOM 3947 O O . ALA A 1 518 ? 12.762 16.994 74.010 1.00 11.98 542 ALA A O 1
ATOM 3949 N N . GLY A 1 519 ? 11.987 16.218 75.969 1.00 12.33 543 GLY A N 1
ATOM 3950 C CA . GLY A 1 519 ? 10.599 16.222 75.539 1.00 15.62 543 GLY A CA 1
ATOM 3951 C C . GLY A 1 519 ? 9.898 17.543 75.810 1.00 16.33 543 GLY A C 1
ATOM 3952 O O . GLY A 1 519 ? 8.706 17.690 75.547 1.00 18.96 543 GLY A O 1
ATOM 3953 N N . GLY A 1 520 ? 10.635 18.511 76.344 1.00 13.97 544 GLY A N 1
ATOM 3954 C CA . GLY A 1 520 ? 10.092 19.837 76.571 1.00 15.26 544 GLY A CA 1
ATOM 3955 C C . GLY A 1 520 ? 9.657 20.129 77.994 1.00 14.36 544 GLY A C 1
ATOM 3956 O O . GLY A 1 520 ? 9.117 21.199 78.274 1.00 16.09 544 GLY A O 1
ATOM 3957 N N . LYS A 1 521 ? 9.885 19.190 78.905 1.00 14.18 545 LYS A N 1
ATOM 3958 C CA . LYS A 1 521 ? 9.519 19.410 80.299 1.00 13.99 545 LYS A CA 1
ATOM 3959 C C . LYS A 1 521 ? 10.362 20.539 80.900 1.00 15.21 545 LYS A C 1
ATOM 3960 O O . LYS A 1 521 ? 11.375 20.944 80.322 1.00 14.69 545 LYS A O 1
ATOM 3966 N N . ASP A 1 522 ? 9.933 21.050 82.051 1.00 16.11 546 ASP A N 1
ATOM 3967 C CA . ASP A 1 522 ? 10.628 22.143 82.733 1.00 14.46 546 ASP A CA 1
ATOM 3968 C C . ASP A 1 522 ? 10.783 23.385 81.850 1.00 15.46 546 ASP A C 1
ATOM 3969 O O . ASP A 1 522 ? 11.743 24.144 81.990 1.00 14.48 546 ASP A O 1
ATOM 3974 N N . GLY A 1 523 ? 9.842 23.582 80.934 1.00 14.63 547 GLY A N 1
ATOM 3975 C CA . GLY A 1 523 ? 9.833 24.770 80.098 1.00 14.75 547 GLY A CA 1
ATOM 3976 C C . GLY A 1 523 ? 10.877 24.829 78.996 1.00 13.74 547 GLY A C 1
ATOM 3977 O O . GLY A 1 523 ? 11.101 25.888 78.411 1.00 15.56 547 GLY A O 1
ATOM 3978 N N . TYR A 1 524 ? 11.514 23.698 78.700 1.00 13.51 548 TYR A N 1
ATOM 3979 C CA . TYR A 1 524 ? 12.491 23.630 77.620 1.00 12.74 548 TYR A CA 1
ATOM 3980 C C . TYR A 1 524 ? 11.768 23.587 76.268 1.00 13.21 548 TYR A C 1
ATOM 3981 O O . TYR A 1 524 ? 11.840 22.601 75.529 1.00 14.11 548 TYR A O 1
ATOM 3990 N N . LYS A 1 525 ? 11.078 24.680 75.952 1.00 13.99 549 LYS A N 1
ATOM 3991 C CA . LYS A 1 525 ? 10.208 24.755 74.778 1.00 15.94 549 LYS A CA 1
ATOM 3992 C C . LYS A 1 525 ? 10.892 24.324 73.486 1.00 15.64 549 LYS A C 1
ATOM 3993 O O . LYS A 1 525 ? 10.323 23.562 72.698 1.00 15.75 549 LYS A O 1
ATOM 3999 N N . THR A 1 526 ? 12.110 24.805 73.265 1.00 15.61 550 THR A N 1
ATOM 4000 C CA . THR A 1 526 ? 12.829 24.503 72.035 1.00 13.62 550 THR A CA 1
ATOM 4001 C C . THR A 1 526 ? 13.028 22.997 71.838 1.00 13.67 550 THR A C 1
ATOM 4002 O O . THR A 1 526 ? 12.828 22.491 70.734 1.00 13.99 550 THR A O 1
ATOM 4006 N N . PHE A 1 527 ? 13.419 22.280 72.890 1.00 12.89 551 PHE A N 1
ATOM 4007 C CA . PHE A 1 527 ? 13.560 20.824 72.789 1.00 13.40 551 PHE A CA 1
ATOM 4008 C C . PHE A 1 527 ? 12.212 20.176 72.464 1.00 13.79 551 PHE A C 1
ATOM 4009 O O . PHE A 1 527 ? 12.141 19.218 71.694 1.00 15.09 551 PHE A O 1
ATOM 4017 N N . GLY A 1 528 ? 11.148 20.690 73.072 1.00 15.25 552 GLY A N 1
ATOM 4018 C CA . GLY A 1 528 ? 9.809 20.190 72.814 1.00 17.02 552 GLY A CA 1
ATOM 4019 C C . GLY A 1 528 ? 9.424 20.266 71.349 1.00 17.52 552 GLY A C 1
ATOM 4020 O O . GLY A 1 528 ? 8.725 19.394 70.833 1.00 19.84 552 GLY A O 1
ATOM 4021 N N . LYS A 1 529 ? 9.885 21.312 70.672 1.00 16.40 553 LYS A N 1
ATOM 4022 C CA . LYS A 1 529 ? 9.585 21.495 69.255 1.00 17.15 553 LYS A CA 1
ATOM 4023 C C . LYS A 1 529 ? 10.466 20.636 68.345 1.00 17.98 553 LYS A C 1
ATOM 4024 O O . LYS A 1 529 ? 10.047 20.252 67.248 1.00 19.51 553 LYS A O 1
ATOM 4030 N N . LEU A 1 530 ? 11.681 20.330 68.793 1.00 15.85 554 LEU A N 1
ATOM 4031 C CA . LEU A 1 530 ? 12.579 19.491 68.004 1.00 17.02 554 LEU A CA 1
ATOM 4032 C C . LEU A 1 530 ? 12.156 18.026 68.067 1.00 16.77 554 LEU A C 1
ATOM 4033 O O . LEU A 1 530 ? 12.410 17.259 67.140 1.00 17.26 554 LEU A O 1
ATOM 4038 N N . PHE A 1 531 ? 11.522 17.645 69.171 1.00 16.96 555 PHE A N 1
ATOM 4039 C CA . PHE A 1 531 ? 11.111 16.260 69.386 1.00 17.13 555 PHE A CA 1
ATOM 4040 C C . PHE A 1 531 ? 10.249 15.741 68.233 1.00 20.96 555 PHE A C 1
ATOM 4041 O O . PHE A 1 531 ? 9.269 16.379 67.841 1.00 22.72 555 PHE A O 1
ATOM 4049 N N . ASN A 1 532 ? 10.642 14.594 67.687 0.0000 21.55 556 ASN A N 1
ATOM 4050 C CA . ASN A 1 532 ? 9.916 13.934 66.599 0.0000 22.50 556 ASN A CA 1
ATOM 4051 C C . ASN A 1 532 ? 9.963 14.630 65.234 0.0000 23.01 556 ASN A C 1
ATOM 4052 O O . ASN A 1 532 ? 9.396 14.131 64.263 0.0000 23.87 556 ASN A O 1
ATOM 4057 N N . ASP A 1 533 ? 10.633 15.777 65.160 1.00 24.30 557 ASP A N 1
ATOM 4058 C CA . ASP A 1 533 ? 10.906 16.407 63.870 1.00 22.11 557 ASP A CA 1
ATOM 4059 C C . ASP A 1 533 ? 12.238 15.876 63.350 1.00 22.43 557 ASP A C 1
ATOM 4060 O O . ASP A 1 533 ? 13.295 16.235 63.869 1.00 21.21 557 ASP A O 1
ATOM 4065 N N . PRO A 1 534 ? 12.190 15.017 62.319 1.00 23.30 558 PRO A N 1
ATOM 4066 C CA . PRO A 1 534 ? 13.357 14.277 61.818 1.00 23.41 558 PRO A CA 1
ATOM 4067 C C . PRO A 1 534 ? 14.514 15.172 61.376 1.00 19.95 558 PRO A C 1
ATOM 4068 O O . PRO A 1 534 ? 15.656 14.715 61.303 1.00 20.59 558 PRO A O 1
ATOM 4072 N N . LYS A 1 535 ? 14.215 16.431 61.079 1.00 21.29 559 LYS A N 1
ATOM 4073 C CA . LYS A 1 535 ? 15.240 17.396 60.704 1.00 19.50 559 LYS A CA 1
ATOM 4074 C C . LYS A 1 535 ? 16.316 17.504 61.785 1.00 16.99 559 LYS A C 1
ATOM 4075 O O . LYS A 1 535 ? 17.484 17.758 61.488 1.00 18.05 559 LYS A O 1
ATOM 4081 N N . TYR A 1 536 ? 15.918 17.302 63.039 1.00 16.34 560 TYR A N 1
ATOM 4082 C CA . TYR A 1 536 ? 16.831 17.486 64.165 1.00 15.29 560 TYR A CA 1
ATOM 4083 C C . TYR A 1 536 ? 17.424 16.179 64.688 1.00 14.64 560 TYR A C 1
ATOM 4084 O O . TYR A 1 536 ? 18.179 16.171 65.658 1.00 12.25 560 TYR A O 1
ATOM 4093 N N . GLU A 1 537 ? 17.088 15.076 64.026 1.00 15.72 561 GLU A N 1
ATOM 4094 C CA . GLU A 1 537 ? 17.785 13.811 64.239 1.00 14.28 561 GLU A CA 1
ATOM 4095 C C . GLU A 1 537 ? 17.734 13.332 65.697 1.00 11.61 561 GLU A C 1
ATOM 4096 O O . GLU A 1 537 ? 18.680 12.710 66.185 1.00 12.11 561 GLU A O 1
ATOM 4102 N N . GLY A 1 538 ? 16.631 13.605 66.384 1.00 11.58 562 GLY A N 1
ATOM 4103 C CA . GLY A 1 538 ? 16.525 13.240 67.785 1.00 12.77 562 GLY A CA 1
ATOM 4104 C C . GLY A 1 538 ? 16.708 11.752 68.008 1.00 11.42 562 GLY A C 1
ATOM 4105 O O . GLY A 1 538 ? 16.151 10.925 67.269 1.00 13.33 562 GLY A O 1
ATOM 4106 N N . VAL A 1 539 ? 17.487 11.405 69.027 1.00 10.40 563 VAL A N 1
ATOM 4107 C CA . VAL A 1 539 ? 17.666 10.007 69.388 1.00 11.89 563 VAL A CA 1
ATOM 4108 C C . VAL A 1 539 ? 17.866 9.785 70.889 1.00 10.07 563 VAL A C 1
ATOM 4109 O O . VAL A 1 539 ? 18.643 10.488 71.552 1.00 9.52 563 VAL A O 1
ATOM 4113 N N . ASP A 1 540 ? 17.136 8.807 71.414 1.00 8.76 564 ASP A N 1
ATOM 4114 C CA . ASP A 1 540 ? 17.339 8.323 72.771 1.00 9.12 564 ASP A CA 1
ATOM 4115 C C . ASP A 1 540 ? 18.460 7.294 72.699 1.00 8.94 564 ASP A C 1
ATOM 4116 O O . ASP A 1 540 ? 18.314 6.249 72.060 1.00 9.21 564 ASP A O 1
ATOM 4121 N N . THR A 1 541 ? 19.592 7.592 73.327 1.00 7.58 565 THR A N 1
ATOM 4122 C CA . THR A 1 541 ? 20.736 6.684 73.292 1.00 8.36 565 THR A CA 1
ATOM 4123 C C . THR A 1 541 ? 20.576 5.439 74.175 1.00 7.36 565 THR A C 1
ATOM 4124 O O . THR A 1 541 ? 21.346 4.488 74.043 1.00 7.91 565 THR A O 1
ATOM 4128 N N . TYR A 1 542 ? 19.620 5.482 75.104 1.00 6.91 566 TYR A N 1
ATOM 4129 C CA . TYR A 1 542 ? 19.427 4.416 76.102 1.00 8.78 566 TYR A CA 1
ATOM 4130 C C . TYR A 1 542 ? 20.622 4.240 77.045 1.00 9.44 566 TYR A C 1
ATOM 4131 O O . TYR A 1 542 ? 20.778 3.203 77.687 1.00 10.10 566 TYR A O 1
ATOM 4140 N N . LEU A 1 543 ? 21.443 5.282 77.156 1.00 7.56 567 LEU A N 1
ATOM 4141 C CA . LEU A 1 543 ? 22.536 5.325 78.127 1.00 8.69 567 LEU A CA 1
ATOM 4142 C C . LEU A 1 543 ? 22.050 5.965 79.431 1.00 9.06 567 LEU A C 1
ATOM 4143 O O . LEU A 1 543 ? 21.797 7.170 79.471 1.00 8.72 567 LEU A O 1
ATOM 4148 N N . PRO A 1 544 ? 21.904 5.170 80.505 1.00 8.47 568 PRO A N 1
ATOM 4149 C CA . PRO A 1 544 ? 21.318 5.726 81.732 1.00 8.37 568 PRO A CA 1
ATOM 4150 C C . PRO A 1 544 ? 22.228 6.701 82.484 1.00 7.20 568 PRO A C 1
ATOM 4151 O O . PRO A 1 544 ? 23.453 6.527 82.536 1.00 8.91 568 PRO A O 1
ATOM 4155 N N . ASP A 1 545 ? 21.595 7.703 83.091 1.00 7.99 569 ASP A N 1
ATOM 4156 C CA . ASP A 1 545 ? 22.313 8.764 83.801 1.00 9.48 569 ASP A CA 1
ATOM 4157 C C . ASP A 1 545 ? 23.250 8.296 84.920 1.00 7.92 569 ASP A C 1
ATOM 4158 O O . ASP A 1 545 ? 24.395 8.738 84.993 1.00 9.40 569 ASP A O 1
ATOM 4163 N N . ALA A 1 546 ? 22.786 7.389 85.775 1.00 8.68 570 ALA A N 1
ATOM 4164 C CA . ALA A 1 546 ? 23.625 6.913 86.872 1.00 8.56 570 ALA A CA 1
ATOM 4165 C C . ALA A 1 546 ? 24.833 6.157 86.322 1.00 7.99 570 ALA A C 1
ATOM 4166 O O . ALA A 1 546 ? 25.940 6.239 86.864 1.00 8.04 570 ALA A O 1
ATOM 4168 N N . GLU A 1 547 ? 24.611 5.410 85.242 1.00 7.54 571 GLU A N 1
ATOM 4169 C CA . GLU A 1 547 ? 25.699 4.680 84.601 1.00 8.21 571 GLU A CA 1
ATOM 4170 C C . GLU A 1 547 ? 26.726 5.623 83.957 1.00 8.76 571 GLU A C 1
ATOM 4171 O O . GLU A 1 547 ? 27.919 5.330 83.956 1.00 9.09 571 GLU A O 1
ATOM 4177 N N . SER A 1 548 ? 26.269 6.761 83.443 1.00 9.22 572 SER A N 1
ATOM 4178 C CA . SER A 1 548 ? 27.194 7.779 82.933 1.00 9.99 572 SER A CA 1
ATOM 4179 C C . SER A 1 548 ? 28.087 8.309 84.055 1.00 9.41 572 SER A C 1
ATOM 4180 O O . SER A 1 548 ? 29.298 8.497 83.882 1.00 10.47 572 SER A O 1
ATOM 4183 N N . PHE A 1 549 ? 27.485 8.536 85.217 1.00 9.15 573 PHE A N 1
ATOM 4184 C CA . PHE A 1 549 ? 28.232 9.007 86.371 1.00 9.57 573 PHE A CA 1
ATOM 4185 C C . PHE A 1 549 ? 29.284 7.988 86.782 1.00 10.51 573 PHE A C 1
ATOM 4186 O O . PHE A 1 549 ? 30.428 8.345 87.046 1.00 11.56 573 PHE A O 1
ATOM 4194 N N . ILE A 1 550 ? 28.904 6.713 86.817 1.00 9.50 574 ILE A N 1
ATOM 4195 C CA . ILE A 1 550 ? 29.857 5.644 87.107 1.00 9.40 574 ILE A CA 1
ATOM 4196 C C . ILE A 1 550 ? 31.035 5.619 86.113 1.00 11.03 574 ILE A C 1
ATOM 4197 O O . ILE A 1 550 ? 32.194 5.507 86.518 1.00 11.10 574 ILE A O 1
ATOM 4202 N N . LYS A 1 551 ? 30.747 5.728 84.818 1.00 10.47 575 LYS A N 1
ATOM 4203 C CA . LYS A 1 551 ? 31.825 5.784 83.822 1.00 10.31 575 LYS A CA 1
ATOM 4204 C C . LYS A 1 551 ? 32.777 6.953 84.074 1.00 12.74 575 LYS A C 1
ATOM 4205 O O . LYS A 1 551 ? 33.996 6.827 83.925 1.00 14.23 575 LYS A O 1
ATOM 4211 N N . PHE A 1 552 ? 32.216 8.105 84.417 1.00 11.71 576 PHE A N 1
ATOM 4212 C CA . PHE A 1 552 ? 33.023 9.293 84.666 1.00 12.88 576 PHE A CA 1
ATOM 4213 C C . PHE A 1 552 ? 33.999 9.061 85.817 1.00 15.29 576 PHE A C 1
ATOM 4214 O O . PHE A 1 552 ? 35.179 9.399 85.718 1.00 15.94 576 PHE A O 1
ATOM 4222 N N . MET A 1 553 ? 33.516 8.474 86.907 1.00 13.31 577 MET A N 1
ATOM 4223 C CA . MET A 1 553 ? 34.396 8.196 88.033 1.00 13.58 577 MET A CA 1
ATOM 4224 C C . MET A 1 553 ? 35.453 7.149 87.688 1.00 15.09 577 MET A C 1
ATOM 4225 O O . MET A 1 553 ? 36.574 7.209 88.184 1.00 15.07 577 MET A O 1
ATOM 4230 N N . LYS A 1 554 ? 35.105 6.185 86.845 1.00 13.92 578 LYS A N 1
ATOM 4231 C CA . LYS A 1 554 ? 36.093 5.202 86.410 1.00 15.30 578 LYS A CA 1
ATOM 4232 C C . LYS A 1 554 ? 37.217 5.872 85.625 1.00 17.49 578 LYS A C 1
ATOM 4233 O O . LYS A 1 554 ? 38.366 5.434 85.677 1.00 18.05 578 LYS A O 1
ATOM 4239 N N . LYS A 1 555 ? 36.877 6.935 84.904 1.00 15.00 579 LYS A N 1
ATOM 4240 C CA . LYS A 1 555 ? 37.858 7.674 84.113 1.00 17.88 579 LYS A CA 1
ATOM 4241 C C . LYS A 1 555 ? 38.664 8.612 85.003 1.00 20.68 579 LYS A C 1
ATOM 4242 O O . LYS A 1 555 ? 39.849 8.858 84.755 1.00 21.40 579 LYS A O 1
ATOM 4248 N N . HIS A 1 556 ? 38.009 9.135 86.038 1.00 18.04 580 HIS A N 1
ATOM 4249 C CA . HIS A 1 556 ? 38.642 10.032 86.998 1.00 18.55 580 HIS A CA 1
ATOM 4250 C C . HIS A 1 556 ? 38.571 9.447 88.401 1.00 17.72 580 HIS A C 1
ATOM 4251 O O . HIS A 1 556 ? 37.859 9.981 89.254 1.00 17.63 580 HIS A O 1
ATOM 4258 N N . PRO A 1 557 ? 39.311 8.354 88.654 1.00 16.55 581 PRO A N 1
ATOM 4259 C CA . PRO A 1 557 ? 39.204 7.679 89.954 1.00 16.39 581 PRO A CA 1
ATOM 4260 C C . PRO A 1 557 ? 39.749 8.521 91.103 1.00 19.52 581 PRO A C 1
ATOM 4261 O O . PRO A 1 557 ? 39.468 8.226 92.264 1.00 18.89 581 PRO A O 1
ATOM 4265 N N . HIS A 1 558 ? 40.522 9.552 90.781 1.00 18.38 582 HIS A N 1
ATOM 4266 C CA . HIS A 1 558 ? 40.965 10.510 91.789 1.00 19.84 582 HIS A CA 1
ATOM 4267 C C . HIS A 1 558 ? 40.669 11.930 91.314 1.00 20.97 582 HIS A C 1
ATOM 4268 O O . HIS A 1 558 ? 41.567 12.690 90.952 1.00 23.49 582 HIS A O 1
ATOM 4275 N N . PHE A 1 559 ? 39.383 12.264 91.332 1.00 17.51 583 PHE A N 1
ATOM 4276 C CA . PHE A 1 559 ? 38.855 13.486 90.744 1.00 17.62 583 PHE A CA 1
ATOM 4277 C C . PHE A 1 559 ? 38.898 14.668 91.706 1.00 16.21 583 PHE A C 1
ATOM 4278 O O . PHE A 1 559 ? 38.398 14.591 92.827 1.00 16.96 583 PHE A O 1
ATOM 4286 N N . GLU A 1 560 ? 39.500 15.762 91.252 1.00 19.28 584 GLU A N 1
ATOM 4287 C CA . GLU A 1 560 ? 39.505 17.012 92.000 1.00 17.53 584 GLU A CA 1
ATOM 4288 C C . GLU A 1 560 ? 38.247 17.793 91.634 1.00 16.10 584 GLU A C 1
ATOM 4289 O O . GLU A 1 560 ? 37.983 18.040 90.459 1.00 17.42 584 GLU A O 1
ATOM 4295 N N . ALA A 1 561 ? 37.469 18.170 92.642 1.00 16.93 585 ALA A N 1
ATOM 4296 C CA . ALA A 1 561 ? 36.171 18.803 92.422 1.00 17.51 585 ALA A CA 1
ATOM 4297 C C . ALA A 1 561 ? 36.251 20.073 91.578 1.00 16.15 585 ALA A C 1
ATOM 4298 O O . ALA A 1 561 ? 37.182 20.866 91.722 1.00 17.75 585 ALA A O 1
ATOM 4300 N N . TYR A 1 562 ? 35.265 20.259 90.700 1.00 15.61 586 TYR A N 1
ATOM 4301 C CA . TYR A 1 562 ? 35.113 21.509 89.963 1.00 15.83 586 TYR A CA 1
ATOM 4302 C C . TYR A 1 562 ? 34.846 22.642 90.943 1.00 13.90 586 TYR A C 1
ATOM 4303 O O . TYR A 1 562 ? 34.223 22.435 91.982 1.00 16.23 586 TYR A O 1
ATOM 4312 N N . THR A 1 563 ? 35.310 23.841 90.601 1.00 17.01 587 THR A N 1
ATOM 4313 C CA . THR A 1 563 ? 35.050 25.018 91.419 1.00 16.64 587 THR A CA 1
ATOM 4314 C C . THR A 1 563 ? 34.226 26.056 90.661 1.00 18.01 587 THR A C 1
ATOM 4315 O O . THR A 1 563 ? 33.966 27.148 91.170 1.00 19.65 587 THR A O 1
ATOM 4319 N N . SER A 1 564 ? 33.819 25.714 89.443 1.00 18.32 588 SER A N 1
ATOM 4320 C CA . SER A 1 564 ? 32.975 26.604 88.657 1.00 17.54 588 SER A CA 1
ATOM 4321 C C . SER A 1 564 ? 31.907 25.818 87.900 1.00 14.59 588 SER A C 1
ATOM 4322 O O . SER A 1 564 ? 32.068 24.624 87.639 1.00 14.53 588 SER A O 1
ATOM 4325 N N . SER A 1 565 ? 30.822 26.497 87.548 1.00 12.54 589 SER A N 1
ATOM 4326 C CA . SER A 1 565 ? 29.650 25.831 86.995 1.00 11.28 589 SER A CA 1
ATOM 4327 C C . SER A 1 565 ? 29.424 26.086 85.505 1.00 12.66 589 SER A C 1
ATOM 4328 O O . SER A 1 565 ? 28.387 25.693 84.970 1.00 12.03 589 SER A O 1
ATOM 4331 N N . ASN A 1 566 ? 30.370 26.750 84.839 1.00 12.05 590 ASN A N 1
ATOM 4332 C CA . ASN A 1 566 ? 30.208 27.136 83.428 1.00 11.43 590 ASN A CA 1
ATOM 4333 C C . ASN A 1 566 ? 29.073 28.145 83.207 1.00 9.90 590 ASN A C 1
ATOM 4334 O O . ASN A 1 566 ? 28.581 28.313 82.087 1.00 11.49 590 ASN A O 1
ATOM 4339 N N . VAL A 1 567 ? 28.651 28.807 84.279 1.00 12.27 591 VAL A N 1
ATOM 4340 C CA . VAL A 1 567 ? 27.610 29.824 84.194 1.00 10.99 591 VAL A CA 1
ATOM 4341 C C . VAL A 1 567 ? 27.979 31.065 85.005 1.00 12.78 591 VAL A C 1
ATOM 4342 O O . VAL A 1 567 ? 28.333 30.963 86.185 1.00 14.29 591 VAL A O 1
ATOM 4346 N N . LYS A 1 568 ? 27.906 32.227 84.362 1.00 11.97 592 LYS A N 1
ATOM 4347 C CA . LYS A 1 568 ? 27.979 33.496 85.080 1.00 13.66 592 LYS A CA 1
ATOM 4348 C C . LYS A 1 568 ? 26.620 34.164 84.990 1.00 12.90 592 LYS A C 1
ATOM 4349 O O . LYS A 1 568 ? 26.201 34.605 83.922 1.00 12.75 592 LYS A O 1
ATOM 4355 N N . PHE A 1 569 ? 25.928 34.227 86.120 1.00 13.15 593 PHE A N 1
ATOM 4356 C CA . PHE A 1 569 ? 24.581 34.767 86.154 1.00 13.50 593 PHE A CA 1
ATOM 4357 C C . PHE A 1 569 ? 24.549 36.049 86.976 1.00 14.29 593 PHE A C 1
ATOM 4358 O O . PHE A 1 569 ? 24.841 36.042 88.175 1.00 15.48 593 PHE A O 1
ATOM 4366 N N . ASN A 1 570 ? 24.205 37.147 86.316 1.00 13.26 594 ASN A N 1
ATOM 4367 C CA . ASN A 1 570 ? 24.161 38.444 86.973 1.00 14.01 594 ASN A CA 1
ATOM 4368 C C . ASN A 1 570 ? 22.764 38.680 87.533 1.00 15.46 594 ASN A C 1
ATOM 4369 O O . ASN A 1 570 ? 21.842 39.016 86.797 1.00 14.84 594 ASN A O 1
ATOM 4374 N N . ALA A 1 571 ? 22.605 38.473 88.837 1.00 14.77 595 ALA A N 1
ATOM 4375 C CA . ALA A 1 571 ? 21.303 38.609 89.478 1.00 17.04 595 ALA A CA 1
ATOM 4376 C C . ALA A 1 571 ? 20.892 40.075 89.542 1.00 18.31 595 ALA A C 1
ATOM 4377 O O . ALA A 1 571 ? 21.740 40.958 89.664 1.00 19.24 595 ALA A O 1
ATOM 4379 N N . SER A 1 572 ? 19.593 40.332 89.447 1.00 19.38 596 SER A N 1
ATOM 4380 C CA . SER A 1 572 ? 19.096 41.701 89.500 1.00 20.70 596 SER A CA 1
ATOM 4381 C C . SER A 1 572 ? 19.249 42.253 90.914 1.00 25.09 596 SER A C 1
ATOM 4382 O O . SER A 1 572 ? 18.892 41.590 91.890 1.00 24.76 596 SER A O 1
ATOM 4385 N N . THR A 1 573 ? 19.796 43.460 91.021 1.00 24.76 597 THR A N 1
ATOM 4386 C CA . THR A 1 573 ? 20.039 44.073 92.322 1.00 25.25 597 THR A CA 1
ATOM 4387 C C . THR A 1 573 ? 19.721 45.564 92.303 1.00 26.20 597 THR A C 1
ATOM 4388 O O . THR A 1 573 ? 19.761 46.204 91.252 1.00 26.75 597 THR A O 1
#

Secondary structure (DSSP, 8-state):
---EEEEEEEE---TT--S-EEEEEEETTEEEEEEE--HHHHHHHHHHHHHHSSSEEEEE-S--S-SSHHHHTTTTHHHHHHHHHHT-SEEE--SGGGTTHHHHHHHHHTT--S-EE-SSEEE-TTSTTTTS-BSEEEEEETTEEEEEEEEE-SHHHHHHS---TTEEE--HHHHHHHHHHHHHTTT---EEEEEET-HHHHHHHHHH-SS--EEEE-SS--EEE-HHHHHTT--EEEESSEEEE-TTS-EEEEEEB-STT-EEEEEEEEE-TT--EEEEEEEEEEEE-SS--EEE-TTS-EEE--HHHHHHHHHHHHT-TTEEES---HHHHHHHHHHHHHHHHHTTSEEEEEESS-B--TGGGSSTTSTTS-TT--HHHHHHHHHHHTT-TT--EEEEEGGG--S-B-SEEEEHHHHHHH--S--EEEEEEEEHHHHHHHHHHHHHIIIIIS-GGG-EEEESEEEEEESS--TTS--EEEEEEE-----EEE--TTSEEEEEEEHHHHTTGGG-HHHHHHTT-GGG--EEEEEEHHHHHHHHHHH-TEEEPP---SEEEE---

InterPro domains:
  IPR004843 Calcineurin-like, phosphoes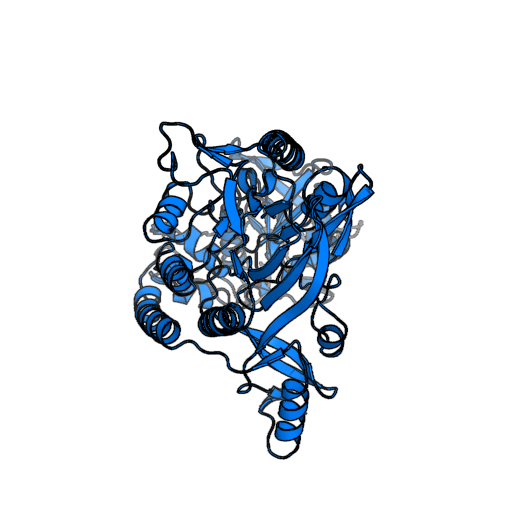terase domain [PF00149] (38-253)
  IPR006146 5'-Nucleotidase, conserved site [PS00785] (37-49)
  IPR006146 5'-Nucleotidase, conserved site [PS00786] (119-130)
  IPR006179 5'-Nucleotidase/apyrase [PR01607] (35-53)
  IPR006179 5'-Nucleotidase/apyrase [PR01607] (217-234)
  IPR006179 5'-Nucleotidase/apyrase [PR01607] (236-259)
  IPR006179 5'-Nucleotidase/apyrase [PR01607] (283-303)
  IPR006179 5'-Nucleotidase/apyrase [PR01607] (444-467)
  IPR006179 5'-Nucleotidase/apyrase [PR01607] (526-545)
  IPR006179 5'-Nucleotidase/apyrase [PTHR11575] (19-584)
  IPR006420 NAD pyrophosphatase/5-nucleotidase NadN [TIGR01530] (37-581)
  IPR008334 5'-Nucleotidase, C-terminal [PF02872] (411-552)
  IPR029052 Metallo-dependent phosphatase-like [G3DSA:3.60.21.10] (25-380)
  IPR029052 Metallo-dependent phosphatase-like [SSF56300] (35-312)
  IPR036907 5'-Nucleotidase, C-terminal domain superfamily [G3DSA:3.90.780.10] (381-603)
  IPR036907 5'-Nucleotidase, C-terminal domain superfamily [SSF55816] (411-593)

Foldseek 3Di:
DAKDKAKEKEAEALALLQDWDWDWWQFPRFIWIFTFFHLQQVLLVLVVVVVVDPHYAYEYLENLHHQDVSCVLQLQLLSLQSQVSSVHQEYEYEQCCQQVELVSVCSNLVSHPHAYAAQFKAFDPVRPCHPSHYQKDWDDDPRAIEIEGEHYADPCNVFQHHYDPRIGGDDRLVRVQVVQVVCVVVVHQAYEYSYANAPVVVVVSQAEHPRYAEYEYHDHLAAAADPLRVNGVDRHDHHQWDWDAYPVRAIHIYDHQRHNRFWIWIWMWMAHPNHGIDTDDTETAGETELPGIWGADPVGDTDGDDDPVSVSSVVSQVVDPRYDYDRGDPSSVVSCVVSVVVSVVQQQDFLAFEDDFWQFAAQQQLDAPDVSHHNQGGLVQLVLQVLLVVRTLQAFKEKEFRLQAHGIHGGTTDGLVNLCVRGVPWWFKKKWWAFLLLVQVLQQQLLC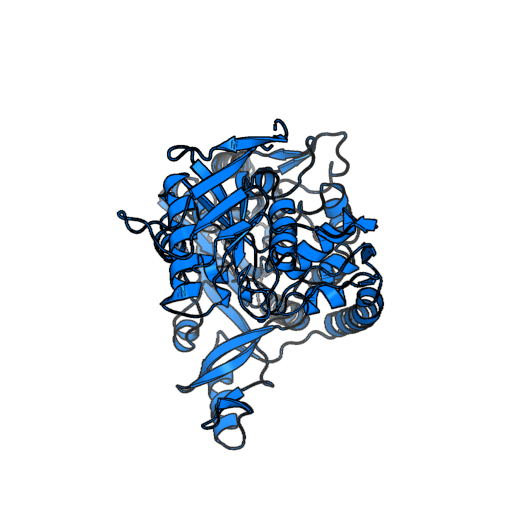LLLPVHNVRSHMFMDQKFFEFENDADPVRHTTDFMWGQDSVRDIDGGDRGHTGIYMYIPQCLCCPSRSPSSVVCPPVCVTVMDGSSNTSSNSSSVVCNVVRYHYRDPHGSYRYHYDD

Solvent-accessible surface area: 23016 Å² total; per-residue (Å²): 132,147,35,9,29,1,1,0,0,0,2,2,0,0,1,0,49,1,47,77,47,79,30,117,2,32,6,84,64,91,92,1,32,0,31,2,8,2,0,15,12,0,0,6,27,0,51,85,11,54,163,150,27,127,42,39,5,0,0,0,0,0,1,0,1,12,11,23,17,8,30,33,27,25,13,0,40,0,0,0,20,0,0,40,7,0,85,7,64,14,0,0,0,0,8,6,0,0,26,53,11,8,115,8,0,53,124,0,16,115,47,12,150,11,68,14,1,2,6,0,1,89,16,56,171,107,7,79,1,98,119,89,28,118,56,72,41,54,39,88,12,113,66,17,82,0,0,0,0,0,0,0,11,21,109,62,0,60,66,39,6,58,28,23,176,25,9,85,35,111,77,17,39,50,16,0,47,115,34,0,80,53,2,103,168,73,38,6,40,0,1,0,0,0,0,0,10,6,1,156,54,0,29,48,0,1,93,123,2,24,46,3,9,0,0,0,0,0,10,22,20,78,1,1,0,28,109,54,0,97,76,5,150,10,72,30,86,74,65,3,16,32,112,42,147,9,84,98,25,68,23,1,9,0,0,0,3,34,8,49,3,2,2,0,0,0,0,0,0,100,0,31,52,125,2,54,3,55,50,73,51,108,11,1,11,0,2,6,25,16,139,45,0,36,24,123,58,115,135,30,135,59,44,78,17,107,38,100,89,50,124,132,2,33,88,42,1,139,91,19,139,3,13,10,40,60,13,132,20,76,112,0,55,147,35,21,60,101,22,95,71,68,36,80,187,50,4,119,97,98,13,3,38,2,62,41,83,40,0,24,3,5,80,66,16,54,12,0,71,76,111,70,26,34,98,54,0,0,10,0,0,30,0,3,0,24,1,7,32,47,27,4,126,48,0,27,0,0,0,5,7,0,16,5,7,157,62,60,6,110,64,30,90,3,23,14,64,44,0,81,100,50,8,60,107,62,20,20,5,22,4,0,54,0,37,0,54,45,0,68,62,1,2,14,17,0,0,58,55,4,37,96,89,37,54,54,2,0,0,0,1,3,0,4,2,81,9,45,0,56,30,86,55,84,113,146,47,85,13,30,80,51,13,51,9,24,45,95,111,119,121,74,72,112,17,72,60,128,104,91,7,32,1,0,0,4,36,98,0,0,38,21,117,22,14,0,130,8,0,30,160,6,90,125,54,116,112,30,98,34,46,38,14,45,10,25,19,1,13,2,0,1,73,4,0,110,114,59,63,149,15,111,7,48,106,46,0,21,10,123,0,51,23,65,178

Nearest PDB structures (foldseek):
  3ztv-assembly1_A  TM=1.002E+00  e=0.000E+00  Haemophilus influenzae Rd KW20
  7jv8-assembly2_B  TM=6.064E-01  e=9.828E-48  Homo sapiens
  1oie-assembly1_A  TM=8.337E-01  e=1.219E-41  Escherichia coli
  1ush-assembly1_A  TM=8.305E-01  e=2.455E-39  Escherichia coli K-12
  2ush-assembly2_B  TM=8.223E-01  e=3.108E-39  Escherichia coli K-12

Organism: Haemophilus influenzae (strain ATCC 51907 / DSM 11121 / KW20 / Rd) (NCBI:txid71421)

CATH classification: 3.60.21.10 (+1 more: 3.90.780.10)

B-factor: mean 13.37, std 6.53, range [2.2, 68.19]

Sequence (565 aa):
HKAVELSILHINDHHSYLEPHETRINLNGQQTKVDIGGFSAVNAKLNKLRKKYKNPLVLHAGDAITGTLYFTLFGGSADAAVMNAGNFHYFTLGNHEFDAGNEGLLKLLEPLKIPVLSANVIPDKSSILYNKWKPYDIFTVDGEKIAIIGLDTVNKTVNSSSPGKDVKFYDEIATAQIMANALKQQGINKIILLSHAGSEKNIEIAQKVNDIDVIVTGDSHYLYGNDELRSLKLPVIYEYPLEFKNPNGEPVFVMEGWAYSAVVGDLGVKFSPEGIASITRKIPHVLMSSHKLQVKNSEGKWAELTGDERKKALDTLKSMKSISLDDHDAKTDKLIAKYKSEKDRLAQEIVGVITGSAMPGGSANRIPNKAGSNPEGSIATRFIAETMYNELKTVDLTIQNAGGVRADILPGNVTFNDAYTFLPFGNTLYTYKMEGSLVKQVLEDAMQFALVDGSTGAFPYGAGIRYEANETPNAEGKRLVSVEVLNKTQQWEPIDDNKRYLVGTNAYVAGGKDGYKTFGKLFNDPKYEGVDTYLPDAESFIKFMKKHPHFEAYTSSNVKFNAST